Protein 5TWA (pdb70)

Radius of gyration: 24.65 Å; Cα contacts (8 Å, |Δi|>4): 475; chains: 4; bounding box: 44×64×73 Å

Sequence (369 aa):
GPLGSSRLYLQNTAVMEELYRRNLEYWREDGLSEEERRTAADAAERMTAVIAGTPGIAVERNVRDFRRGGWDVTPDNVESEFREVERRTFSDGVHWGRVIAFLAFSMSFAAYVNSRGIDGGAYSVFNWTLRVLNDSLADFIQRENGWRGFIVYADTLLRAQASSMASEVGRRLAEFGDQVDGQFYQGPLGSSRLYLQNTAVMEELYRRNLSEYWRLSEEERRTAADAAERMTAVIAGTPGIAVERNVRDFRRGGWDVTPDNVESEFREVERRTFSDGVHWGRVIAFLAFSMSFAAYVNSRGIDGGAYSVFNWTLRVLNDSLADFIQRENGWRGFIVYADTLLRAASSMASEVGRRLAEFGDQVDGQFYQ

Foldseek 3Di:
DDPPLVQQLQLLLLLLVLLLVVQHVQLAPDDDDPVSSVLSNLLSVLLLVLQCVPVVLNQVVVLVVCVVVVPDDALVCNVVVLVVCVCVLAVVHDDVVSLSSNSSVLSSQLVNVVVVVHRCSSNVSSVVNSVCCSPVCVVVCVVCPHSVSSSVVSVVVVVVD/DDPVVVVVVVVCVVVVVVVVVVVVD/DDPPLVQQLVLLLLLLVLLLCVQPVPQQAHDPVSNVLSNLLSVLLLVVQCVPQVLNQVNVLVVCVVVVPDAALVCPVVVLVVCVCVLAVVHDDVVSLSSNSSVLSSSLVNVVVVVHRCRSNVSSVVNSVCCSPPCVVVQVVQPHSVSSSVVSVVVVVD/DDPVVVVVVVVCVVVVVVVVVVVVD

Solvent-accessible surface area: 17297 Å² total; per-residue (Å²): 98,34,165,43,17,55,119,5,80,61,22,0,40,14,0,0,65,41,0,0,130,106,39,55,159,67,16,136,166,147,54,20,54,122,68,49,74,152,10,0,27,48,0,0,65,60,0,28,40,0,3,78,40,17,102,11,2,23,19,139,76,9,16,128,18,2,137,172,37,48,2,86,3,50,104,147,40,10,76,59,6,0,88,28,0,28,137,52,0,28,66,101,30,55,38,12,0,16,0,0,0,1,1,0,4,0,0,0,0,0,18,2,0,62,54,108,61,11,144,32,2,2,78,35,0,14,32,42,0,10,118,5,0,20,109,72,5,2,80,15,0,56,159,70,118,11,1,138,12,0,24,97,14,0,46,28,1,52,181,51,52,92,30,100,57,0,43,62,3,0,87,69,8,2,79,43,0,62,115,4,19,37,65,71,162,123,90,29,174,39,17,80,107,5,76,81,22,0,42,14,0,0,64,40,0,0,103,104,30,24,109,113,81,4,164,54,48,125,116,40,122,151,14,0,27,45,0,0,69,63,0,27,42,10,1,77,62,24,80,10,2,16,6,124,113,13,13,156,41,2,136,158,48,52,2,84,2,42,97,139,38,14,74,62,5,0,86,29,0,28,134,54,0,29,63,112,30,54,40,12,0,18,0,0,0,1,0,0,3,0,0,0,0,0,19,5,0,61,63,103,66,11,150,40,4,1,117,35,0,16,35,45,0,10,117,6,0,17,111,75,4,3,80,17,0,54,161,70,120,10,2,121,12,0,5,94,13,0,42,21,14,83,186,72,90,33,101,36,0,42,70,10,0,86,87,5,2,76,39,0,62,117,9,18,34,87,66,154,162

B-factor: mean 20.27, std 12.22, range [4.32, 73.03]

Organism: Geodia cydonium (NCBI:txid6047)

Secondary structure (DSSP, 8-state):
--TTHHHHHHHHHHHHHHHHHHH--TT------HHHHHHHHHHHHHHHHHHHT-GGG-HHHHHHHHHHTT----TTTHHHHHHHHHHHHTTT---HHHHHHHHHHHHHHHHHHHHTT-TTHHHHHHHHHHHHHHHTSHHHHHHTTHHHHHHHHHHHHHHH-/--TTHHHHHHHHHHHHHHHHHHHH--TT---HHHHHHHHHHHHHHHHHHHT-GGG-HHHHHHHHHHTT----TTTHHHHHHHHHHHHTTT---HHHHHHHHHHHHHHHHHHHHTT-TTHHHHHHHHHHHHHHHTSHHHHHHTTHHHHHHHHHHHHHH-/--HHHHHHHHHHHHHHHHHHHTTT-/--HHHHHHHHHHHHHHHHHHHGGG-

Nearest PDB structures (foldseek):
  5twa-assembly1_A  TM=1.006E+00  e=4.040E-23  Geodia cydonium
  5twa-assembly2_B  TM=9.983E-01  e=5.398E-21  Geodia cydonium
  5c3f-assembly1_A  TM=7.621E-01  e=1.324E-04  Homo sapiens
  2nla-assembly1_A  TM=6.854E-01  e=7.345E-04  Mus musculus
  6qyo-assembly1_A  TM=7.448E-01  e=4.074E-03  Escherichia coli

Structure (mmCIF, N/CA/C/O backbone):
data_5TWA
#
_entry.id   5TWA
#
_cell.length_a   68.311
_cell.length_b   51.594
_cell.length_c   107.802
_cell.angle_alpha   90.00
_cell.angle_beta   96.34
_cell.angle_gamma   90.00
#
_symmetry.space_group_name_H-M   'I 1 2 1'
#
loop_
_entity.id
_entity.type
_entity.pdbx_description
1 polymer 'Bcl-x homologous protein, BHP2'
2 polymer 'BAK-2 protein'
3 non-polymer 1,2-ETHANEDIOL
4 non-polymer 2-[3-(2-HYDROXY-1,1-DIHYDROXYMETHYL-ETHYLAMINO)-PROPYLAMINO]-2-HYDROXYMETHYL-PROPANE-1,3-DIOL
5 water water
#
loop_
_atom_site.group_PDB
_atom_site.id
_atom_site.type_symbol
_atom_site.label_atom_id
_atom_site.label_alt_id
_atom_site.label_comp_id
_atom_site.label_asym_id
_atom_site.label_entity_id
_atom_site.label_seq_id
_atom_site.pdbx_PDB_ins_code
_atom_site.Cartn_x
_atom_site.Cartn_y
_atom_site.Cartn_z
_atom_site.occupancy
_atom_site.B_iso_or_equiv
_atom_site.auth_seq_id
_atom_site.auth_comp_id
_atom_site.auth_asym_id
_atom_site.auth_atom_id
_atom_site.pdbx_PDB_model_num
ATOM 1 N N . GLY A 1 1 ? 13.247 -12.361 35.912 1.00 47.61 14 GLY A N 1
ATOM 2 C CA . GLY A 1 1 ? 12.703 -13.444 35.115 1.00 46.71 14 GLY A CA 1
ATOM 3 C C . GLY A 1 1 ? 13.060 -14.816 35.656 1.00 45.71 14 GLY A C 1
ATOM 4 O O . GLY A 1 1 ? 13.261 -14.979 36.859 1.00 46.44 14 GLY A O 1
ATOM 5 N N . PRO A 1 2 ? 13.152 -15.807 34.763 1.00 45.54 15 PRO A N 1
ATOM 6 C CA . PRO A 1 2 ? 13.409 -17.187 35.204 1.00 43.88 15 PRO A CA 1
ATOM 7 C C . PRO A 1 2 ? 14.843 -17.440 35.658 1.00 42.59 15 PRO A C 1
ATOM 8 O O . PRO A 1 2 ? 15.652 -16.509 35.764 1.00 42.18 15 PRO A O 1
ATOM 12 N N . LEU A 1 3 ? 15.155 -18.711 35.934 1.00 39.78 16 LEU A N 1
ATOM 13 C CA . LEU A 1 3 ? 16.478 -19.086 36.421 1.00 35.81 16 LEU A CA 1
ATOM 14 C C . LEU A 1 3 ? 17.552 -18.715 35.413 1.00 31.84 16 LEU A C 1
ATOM 15 O O . LEU A 1 3 ? 17.387 -18.910 34.206 1.00 37.74 16 LEU A O 1
ATOM 20 N N . GLY A 1 4 ? 18.668 -18.201 35.919 1.00 28.61 17 GLY A N 1
ATOM 21 C CA . GLY A 1 4 ? 19.767 -17.830 35.050 1.00 30.61 17 GLY A CA 1
ATOM 22 C C . GLY A 1 4 ? 19.416 -16.753 34.047 1.00 29.11 17 GLY A C 1
ATOM 23 O O . GLY A 1 4 ? 19.906 -16.790 32.912 1.00 23.76 17 GLY A O 1
ATOM 24 N N . SER A 1 5 ? 18.571 -15.794 34.438 1.00 30.38 18 SER A N 1
ATOM 25 C CA . SER A 1 5 ? 18.165 -14.728 33.524 1.00 30.79 18 SER A CA 1
ATOM 26 C C . SER A 1 5 ? 19.364 -13.914 33.051 1.00 28.27 18 SER A C 1
ATOM 27 O O . SER A 1 5 ? 19.475 -13.581 31.864 1.00 27.11 18 SER A O 1
ATOM 30 N N . SER A 1 6 ? 20.274 -13.583 33.971 1.00 27.54 19 SER A N 1
ATOM 31 C CA . SER A 1 6 ? 21.391 -12.704 33.635 1.00 26.47 19 SER A CA 1
ATOM 32 C C . SER A 1 6 ? 22.233 -13.280 32.501 1.00 22.78 19 SER A C 1
ATOM 33 O O . SER A 1 6 ? 22.595 -12.568 31.554 1.00 16.40 19 SER A O 1
ATOM 36 N N . ARG A 1 7 ? 22.562 -14.571 32.586 1.00 20.73 20 ARG A N 1
ATOM 37 C CA . ARG A 1 7 ? 23.327 -15.198 31.516 1.00 21.40 20 ARG A CA 1
ATOM 38 C C . ARG A 1 7 ? 22.513 -15.308 30.234 1.00 14.15 20 ARG A C 1
ATOM 39 O O . ARG A 1 7 ? 23.070 -15.177 29.140 1.00 16.20 20 ARG A O 1
ATOM 47 N N . LEU A 1 8 ? 21.203 -15.555 30.345 1.00 10.84 21 LEU A N 1
ATOM 48 C CA . LEU A 1 8 ? 20.384 -15.691 29.145 1.00 9.88 21 LEU A CA 1
ATOM 49 C C . LEU A 1 8 ? 20.273 -14.375 28.396 1.00 11.61 21 LEU A C 1
ATOM 50 O O . LEU A 1 8 ? 20.256 -14.372 27.159 1.00 12.02 21 LEU A O 1
ATOM 55 N N . TYR A 1 9 ? 20.192 -13.256 29.124 1.00 8.72 22 TYR A N 1
ATOM 56 C CA . TYR A 1 9 ? 20.187 -11.945 28.480 1.00 9.37 22 TYR A CA 1
ATOM 57 C C . TYR A 1 9 ? 21.404 -11.782 27.585 1.00 9.75 22 TYR A C 1
ATOM 58 O O . TYR A 1 9 ? 21.295 -11.370 26.426 1.00 14.96 22 TYR A O 1
ATOM 67 N N . LEU A 1 10 ? 22.589 -12.060 28.134 1.00 10.39 23 LEU A N 1
ATOM 68 C CA . LEU A 1 10 ? 23.814 -11.918 27.358 1.00 14.39 23 LEU A CA 1
ATOM 69 C C . LEU A 1 10 ? 23.841 -12.901 26.199 1.00 12.83 23 LEU A C 1
ATOM 70 O O . LEU A 1 10 ? 24.293 -12.566 25.098 1.00 15.66 23 LEU A O 1
ATOM 75 N N . GLN A 1 11 ? 23.345 -14.119 26.424 1.00 12.96 24 GLN A N 1
ATOM 76 C CA . GLN A 1 11 ? 23.368 -15.122 25.367 1.00 9.47 24 GLN A CA 1
ATOM 77 C C . GLN A 1 11 ? 22.334 -14.818 24.289 1.00 11.32 24 GLN A C 1
ATOM 78 O O . GLN A 1 11 ? 22.601 -15.020 23.099 1.00 15.15 24 GLN A O 1
ATOM 84 N N . ASN A 1 12 ? 21.147 -14.341 24.682 1.00 9.49 25 ASN A N 1
ATOM 85 C CA . ASN A 1 12 ? 20.179 -13.876 23.691 1.00 8.46 25 ASN A CA 1
ATOM 86 C C . ASN A 1 12 ? 20.761 -12.749 22.844 1.00 12.52 25 ASN A C 1
ATOM 87 O O . ASN A 1 12 ? 20.515 -12.683 21.633 1.00 14.67 25 ASN A O 1
ATOM 92 N N . THR A 1 13 ? 21.528 -11.846 23.464 1.00 13.59 26 THR A N 1
ATOM 93 C CA . THR A 1 13 ? 22.168 -10.779 22.697 1.00 11.11 26 THR A CA 1
ATOM 94 C C . THR A 1 13 ? 23.116 -11.353 21.650 1.00 12.73 26 THR A C 1
ATOM 95 O O . THR A 1 13 ? 23.103 -10.929 20.488 1.00 11.19 26 THR A O 1
ATOM 99 N N . ALA A 1 14 ? 23.934 -12.335 22.041 1.00 10.84 27 ALA A N 1
ATOM 100 C CA . ALA A 1 14 ? 24.899 -12.911 21.110 1.00 13.59 27 ALA A CA 1
ATOM 101 C C . ALA A 1 14 ? 24.205 -13.666 19.985 1.00 15.71 27 ALA A C 1
ATOM 102 O O . ALA A 1 14 ? 24.641 -13.601 18.830 1.00 15.16 27 ALA A O 1
ATOM 104 N N . VAL A 1 15 ? 23.136 -14.403 20.304 1.00 14.96 28 VAL A N 1
ATOM 105 C CA . VAL A 1 15 ? 22.376 -15.101 19.267 1.00 13.20 28 VAL A CA 1
ATOM 106 C C . VAL A 1 15 ? 21.847 -14.111 18.240 1.00 14.48 28 VAL A C 1
ATOM 107 O O . VAL A 1 15 ? 21.923 -14.351 17.028 1.00 11.09 28 VAL A O 1
ATOM 111 N N . MET A 1 16 ? 21.317 -12.976 18.707 1.00 11.75 29 MET A N 1
ATOM 112 C CA . MET A 1 16 ? 20.740 -11.989 17.799 1.00 12.11 29 MET A CA 1
ATOM 113 C C . MET A 1 16 ? 21.813 -11.344 16.929 1.00 12.61 29 MET A C 1
ATOM 114 O O . MET A 1 16 ? 21.623 -11.180 15.718 1.00 13.46 29 MET A O 1
ATOM 119 N N . GLU A 1 17 ? 22.946 -10.966 17.530 1.00 13.31 30 GLU A N 1
ATOM 120 C CA . GLU A 1 17 ? 24.039 -10.377 16.761 1.00 15.34 30 GLU A CA 1
ATOM 121 C C . GLU A 1 17 ? 24.498 -11.314 15.649 1.00 14.15 30 GLU A C 1
ATOM 122 O O . GLU A 1 17 ? 24.709 -10.890 14.506 1.00 12.04 30 GLU A O 1
ATOM 128 N N . GLU A 1 18 ? 24.658 -12.599 15.981 1.00 12.79 31 GLU A N 1
ATOM 129 C CA . GLU A 1 18 ? 25.079 -13.600 15.006 1.00 16.35 31 GLU A CA 1
ATOM 130 C C . GLU A 1 18 ? 24.001 -13.848 13.964 1.00 17.09 31 GLU A C 1
ATOM 131 O O . GLU A 1 18 ? 24.302 -14.015 12.773 1.00 17.41 31 GLU A O 1
ATOM 137 N N . LEU A 1 19 ? 22.742 -13.907 14.400 1.00 13.39 32 LEU A N 1
ATOM 138 C CA . LEU A 1 19 ? 21.646 -14.152 13.473 1.00 16.79 32 LEU A CA 1
ATOM 139 C C . LEU A 1 19 ? 21.529 -13.023 12.455 1.00 16.57 32 LEU A C 1
ATOM 140 O O . LEU A 1 19 ? 21.474 -13.264 11.241 1.00 12.82 32 LEU A O 1
ATOM 145 N N . TYR A 1 20 ? 21.507 -11.777 12.931 1.00 15.47 33 TYR A N 1
ATOM 146 C CA . TYR A 1 20 ? 21.349 -10.648 12.019 1.00 17.32 33 TYR A CA 1
ATOM 147 C C . TYR A 1 20 ? 22.564 -10.485 11.117 1.00 18.12 33 TYR A C 1
ATOM 148 O O . TYR A 1 20 ? 22.426 -10.074 9.959 1.00 17.12 33 TYR A O 1
ATOM 157 N N . ARG A 1 21 ? 23.761 -10.785 11.626 1.00 16.01 34 ARG A N 1
ATOM 158 C CA . ARG A 1 21 ? 24.9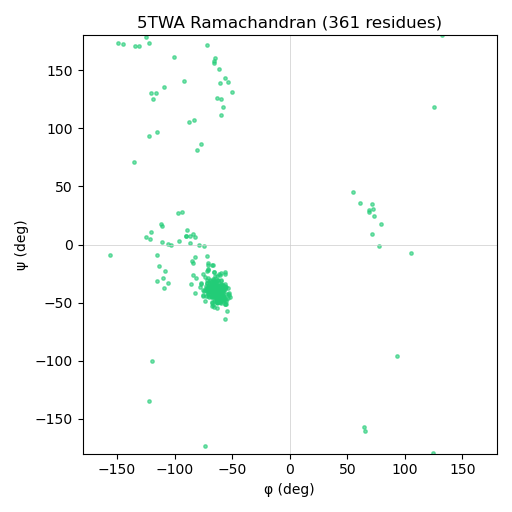41 -10.718 10.771 1.00 20.22 34 ARG A CA 1
ATOM 159 C C . ARG A 1 21 ? 24.878 -11.764 9.664 1.00 21.93 34 ARG A C 1
ATOM 160 O O . ARG A 1 21 ? 25.214 -11.479 8.508 1.00 25.19 34 ARG A O 1
ATOM 168 N N . ARG A 1 22 ? 24.437 -12.977 9.998 1.00 18.14 35 ARG A N 1
ATOM 169 C CA . ARG A 1 22 ? 24.444 -14.071 9.034 1.00 23.02 35 ARG A CA 1
ATOM 170 C C . ARG A 1 22 ? 23.403 -13.897 7.936 1.00 24.78 35 ARG A C 1
ATOM 171 O O . ARG A 1 22 ? 23.556 -14.484 6.859 1.00 27.97 35 ARG A O 1
ATOM 179 N N . ASN A 1 23 ? 22.359 -13.099 8.172 1.00 18.42 36 ASN A N 1
ATOM 180 C CA . ASN A 1 23 ? 21.250 -12.990 7.236 1.00 18.95 36 ASN A CA 1
ATOM 181 C C . ASN A 1 23 ? 21.113 -11.626 6.572 1.00 21.96 36 ASN A C 1
ATOM 182 O O . ASN A 1 23 ? 20.450 -11.534 5.535 1.00 25.11 36 ASN A O 1
ATOM 187 N N . LEU A 1 24 ? 21.709 -10.576 7.123 1.00 20.30 37 LEU A N 1
ATOM 188 C CA . LEU A 1 24 ? 21.509 -9.242 6.567 1.00 22.71 37 LEU A CA 1
ATOM 189 C C . LEU A 1 24 ? 22.807 -8.593 6.091 1.00 27.48 37 LEU A C 1
ATOM 190 O O . LEU A 1 24 ? 23.881 -8.874 6.620 1.00 30.57 37 LEU A O 1
ATOM 195 N N . GLU A 1 40 ? 25.500 -4.177 10.253 1.00 47.78 53 GLU A N 1
ATOM 196 C CA . GLU A 1 40 ? 25.614 -2.763 9.913 1.00 46.49 53 GLU A CA 1
ATOM 197 C C . GLU A 1 40 ? 24.412 -1.959 10.419 1.00 41.58 53 GLU A C 1
ATOM 198 O O . GLU A 1 40 ? 24.370 -1.553 11.585 1.00 41.57 53 GLU A O 1
ATOM 204 N N . TYR A 1 41 ? 23.428 -1.746 9.540 1.00 34.87 54 TYR A N 1
ATOM 205 C CA . TYR A 1 41 ? 22.385 -0.761 9.803 1.00 31.37 54 TYR A CA 1
ATOM 206 C C . TYR A 1 41 ? 21.475 -1.127 10.973 1.00 29.91 54 TYR A C 1
ATOM 207 O O . TYR A 1 41 ? 20.789 -0.238 11.493 1.00 27.88 54 TYR A O 1
ATOM 216 N N . TRP A 1 42 ? 21.447 -2.391 11.401 1.00 26.54 55 TRP A N 1
ATOM 217 C CA . TRP A 1 42 ? 20.613 -2.813 12.521 1.00 27.41 55 TRP A CA 1
ATOM 218 C C . TRP A 1 42 ? 21.285 -2.630 13.875 1.00 31.97 55 TRP A C 1
ATOM 219 O O . TRP A 1 42 ? 20.741 -3.092 14.884 1.00 30.32 55 TRP A O 1
ATOM 230 N N . ARG A 1 43 ? 22.447 -1.988 13.924 1.00 37.31 56 ARG A N 1
ATOM 231 C CA . ARG A 1 43 ? 23.125 -1.669 15.173 1.00 41.78 56 ARG A CA 1
ATOM 232 C C . ARG A 1 43 ? 23.355 -0.165 15.272 1.00 46.18 56 ARG A C 1
ATOM 233 O O . ARG A 1 43 ? 23.094 0.597 14.337 1.00 46.27 56 ARG A O 1
ATOM 241 N N . GLU A 1 44 ? 23.844 0.257 16.432 1.00 52.69 57 GLU A N 1
ATOM 242 C CA . GLU A 1 44 ? 24.245 1.643 16.663 1.00 58.86 57 GLU A CA 1
ATOM 243 C C . GLU A 1 44 ? 25.265 1.693 17.791 1.00 61.42 57 GLU A C 1
ATOM 244 O O . GLU A 1 44 ? 25.091 1.046 18.822 1.00 63.63 57 GLU A O 1
ATOM 250 N N . ASP A 1 54 ? 30.740 -7.995 27.910 1.00 53.81 67 ASP A N 1
ATOM 251 C CA . ASP A 1 54 ? 30.960 -9.436 27.906 1.00 52.27 67 ASP A CA 1
ATOM 252 C C . ASP A 1 54 ? 30.202 -10.107 29.053 1.00 48.94 67 ASP A C 1
ATOM 253 O O . ASP A 1 54 ? 29.036 -9.804 29.297 1.00 49.67 67 ASP A O 1
ATOM 258 N N . GLY A 1 55 ? 30.874 -11.017 29.755 1.00 41.81 68 GLY A N 1
ATOM 259 C CA . GLY A 1 55 ? 30.264 -11.797 30.808 1.00 36.44 68 GLY A CA 1
ATOM 260 C C . GLY A 1 55 ? 29.982 -13.237 30.439 1.00 32.02 68 GLY A C 1
ATOM 261 O O . GLY A 1 55 ? 29.595 -14.020 31.315 1.00 30.87 68 GLY A O 1
ATOM 262 N N . LEU A 1 56 ? 30.165 -13.610 29.178 1.00 29.96 69 LEU A N 1
ATOM 263 C CA . LEU A 1 56 ? 29.900 -14.967 28.730 1.00 32.25 69 LEU A CA 1
ATOM 264 C C . LEU A 1 56 ? 31.161 -15.809 28.820 1.00 35.34 69 LEU A C 1
ATOM 265 O O . LEU A 1 56 ? 32.260 -15.332 28.529 1.00 37.22 69 LEU A O 1
ATOM 270 N N . SER A 1 57 ? 30.995 -17.063 29.229 1.00 35.39 70 SER A N 1
ATOM 271 C CA . SER A 1 57 ? 32.053 -18.035 29.021 1.00 35.40 70 SER A CA 1
ATOM 272 C C . SER A 1 57 ? 32.229 -18.269 27.525 1.00 37.12 70 SER A C 1
ATOM 273 O O . SER A 1 57 ? 31.316 -18.048 26.726 1.00 35.47 70 SER A O 1
ATOM 276 N N . GLU A 1 58 ? 33.423 -18.722 27.140 1.00 40.71 71 GLU A N 1
ATOM 277 C CA . GLU A 1 58 ? 33.660 -18.957 25.719 1.00 42.59 71 GLU A CA 1
ATOM 278 C C . GLU A 1 58 ? 32.778 -20.086 25.202 1.00 40.35 71 GLU A C 1
ATOM 279 O O . GLU A 1 58 ? 32.479 -20.151 24.004 1.00 41.68 71 GLU A O 1
ATOM 285 N N . GLU A 1 59 ? 32.340 -20.965 26.098 1.00 36.50 72 GLU A N 1
ATOM 286 C CA . GLU A 1 59 ? 31.297 -21.939 25.818 1.00 39.01 72 GLU A CA 1
ATOM 287 C C . GLU A 1 59 ? 30.018 -21.266 25.341 1.00 33.78 72 GLU A C 1
ATOM 288 O O . GLU A 1 59 ? 29.564 -21.493 24.214 1.00 33.71 72 GLU A O 1
ATOM 294 N N . GLU A 1 60 ? 29.422 -20.459 26.223 1.00 31.03 73 GLU A N 1
ATOM 295 C CA . GLU A 1 60 ? 28.122 -19.859 25.945 1.00 28.34 73 GLU A CA 1
ATOM 296 C C . GLU A 1 60 ? 28.156 -19.011 24.682 1.00 25.36 73 GLU A C 1
ATOM 297 O O . GLU A 1 60 ? 27.190 -19.001 23.911 1.00 26.17 73 GLU A O 1
ATOM 303 N N . ARG A 1 61 ? 29.258 -18.290 24.454 1.00 26.52 74 ARG A N 1
ATOM 304 C CA . ARG A 1 61 ? 29.399 -17.518 23.225 1.00 29.78 74 ARG A CA 1
ATOM 305 C C . ARG A 1 61 ? 29.406 -18.429 22.008 1.00 26.92 74 ARG A C 1
ATOM 306 O O . ARG A 1 61 ? 28.859 -18.074 20.957 1.00 22.70 74 ARG A O 1
ATOM 314 N N . ARG A 1 62 ? 29.994 -19.617 22.147 1.00 24.51 75 ARG A N 1
ATOM 315 C CA . ARG A 1 62 ? 30.070 -20.570 21.051 1.00 26.56 75 ARG A CA 1
ATOM 316 C C . ARG A 1 62 ? 28.721 -21.229 20.800 1.00 26.61 75 ARG A C 1
ATOM 317 O O . ARG A 1 62 ? 28.335 -21.441 19.645 1.00 29.13 75 ARG A O 1
ATOM 325 N N . THR A 1 63 ? 27.993 -21.559 21.868 1.00 21.81 76 THR A N 1
ATOM 326 C CA . THR A 1 63 ? 26.650 -22.103 21.710 1.00 17.44 76 THR A CA 1
ATOM 327 C C . THR A 1 63 ? 25.708 -21.095 21.062 1.00 17.44 76 THR A C 1
ATOM 328 O O . THR A 1 63 ? 24.835 -21.481 20.277 1.00 16.45 76 THR A O 1
ATOM 332 N N . ALA A 1 64 ? 25.882 -19.806 21.354 1.00 18.00 77 ALA A N 1
ATOM 333 C CA . ALA A 1 64 ? 25.053 -18.780 20.728 1.00 19.40 77 ALA A CA 1
ATOM 334 C C . ALA A 1 64 ? 25.288 -18.723 19.223 1.00 19.43 77 ALA A C 1
ATOM 335 O O . ALA A 1 64 ? 24.338 -18.646 18.435 1.00 16.82 77 ALA A O 1
ATOM 337 N N . ALA A 1 65 ? 26.555 -18.760 18.808 1.00 21.24 78 ALA A N 1
ATOM 338 C CA . ALA A 1 65 ? 26.872 -18.722 17.385 1.00 21.27 78 ALA A CA 1
ATOM 339 C C . ALA A 1 65 ? 26.374 -19.972 16.672 1.00 21.57 78 ALA A C 1
ATOM 340 O O . ALA A 1 65 ? 25.851 -19.886 15.554 1.00 22.76 78 ALA A O 1
ATOM 342 N N . ASP A 1 66 ? 26.525 -21.140 17.302 1.00 20.74 79 ASP A N 1
ATOM 343 C CA . ASP A 1 66 ? 26.027 -22.374 16.702 1.00 21.58 79 ASP A CA 1
ATOM 344 C C . ASP A 1 66 ? 24.516 -22.328 16.535 1.00 18.68 79 ASP A C 1
ATOM 345 O O . ASP A 1 66 ? 23.982 -22.765 15.508 1.00 18.99 79 ASP A O 1
ATOM 350 N N . ALA A 1 67 ? 23.810 -21.797 17.536 1.00 15.61 80 ALA A N 1
ATOM 351 C CA . ALA A 1 67 ? 22.356 -21.703 17.458 1.00 11.68 80 ALA A CA 1
ATOM 352 C C . ALA A 1 67 ? 21.931 -20.762 16.343 1.00 13.69 80 ALA A C 1
ATOM 353 O O . ALA A 1 67 ? 20.970 -21.040 15.613 1.00 17.20 80 ALA A O 1
ATOM 355 N N . ALA A 1 68 ? 22.635 -19.640 16.200 1.00 12.75 81 ALA A N 1
ATOM 356 C CA . ALA A 1 68 ? 22.319 -18.713 15.126 1.00 14.88 81 ALA A CA 1
ATOM 357 C C . ALA A 1 68 ? 22.601 -19.333 13.770 1.00 14.48 81 ALA A C 1
ATOM 358 O O . ALA A 1 68 ? 21.919 -19.017 12.790 1.00 16.18 81 ALA A O 1
ATOM 360 N N . GLU A 1 69 ? 23.581 -20.237 13.703 1.00 18.22 82 GLU A N 1
ATOM 361 C CA . GLU A 1 69 ? 23.909 -20.887 12.441 1.00 18.53 82 GLU A CA 1
ATOM 362 C C . GLU A 1 69 ? 22.844 -21.908 12.057 1.00 17.03 82 GLU A C 1
ATOM 363 O O . GLU A 1 69 ? 22.363 -21.919 10.917 1.00 16.47 82 GLU A O 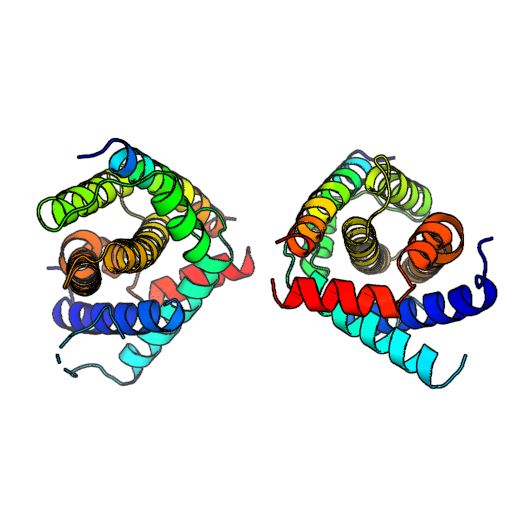1
ATOM 369 N N . ARG A 1 70 ? 22.458 -22.774 12.999 1.00 14.98 83 ARG A N 1
ATOM 370 C CA . ARG A 1 70 ? 21.395 -23.734 12.722 1.00 18.11 83 ARG A CA 1
ATOM 371 C C . ARG A 1 70 ? 20.095 -23.027 12.379 1.00 15.53 83 ARG A C 1
ATOM 372 O O . ARG A 1 70 ? 19.390 -23.426 11.446 1.00 18.88 83 ARG A O 1
ATOM 380 N N . MET A 1 71 ? 19.749 -21.981 13.133 1.00 13.90 84 MET A N 1
ATOM 381 C CA . MET A 1 71 ? 18.498 -21.288 12.860 1.00 12.06 84 MET A CA 1
ATOM 382 C C . MET A 1 71 ? 18.511 -20.660 11.475 1.00 9.71 84 MET A C 1
ATOM 383 O O . MET A 1 71 ? 17.499 -20.686 10.769 1.00 12.30 84 MET A O 1
ATOM 388 N N . THR A 1 72 ? 19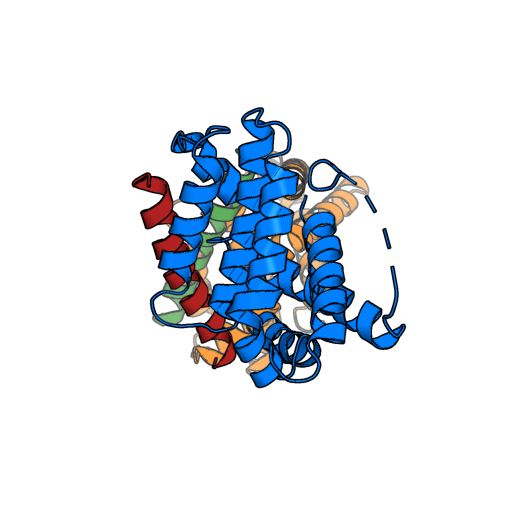.646 -20.082 11.079 1.00 10.41 85 THR A N 1
ATOM 389 C CA . THR A 1 72 ? 19.787 -19.558 9.725 1.00 15.13 85 THR A CA 1
ATOM 390 C C . THR A 1 72 ? 19.542 -20.650 8.697 1.00 19.04 85 THR A C 1
ATOM 391 O O . THR A 1 72 ? 18.893 -20.417 7.671 1.00 20.48 85 THR A O 1
ATOM 395 N N . ALA A 1 73 ? 20.041 -21.857 8.967 1.00 20.77 86 ALA A N 1
ATOM 396 C CA . ALA A 1 73 ? 19.836 -22.974 8.053 1.00 20.47 86 ALA A CA 1
ATOM 397 C C . ALA A 1 73 ? 18.369 -23.379 8.005 1.00 18.38 86 ALA A C 1
ATOM 398 O O . ALA A 1 73 ? 17.808 -23.596 6.926 1.00 19.26 86 ALA A O 1
ATOM 400 N N . VAL A 1 74 ? 17.726 -23.482 9.171 1.00 16.80 87 VAL A N 1
ATOM 401 C CA . VAL A 1 74 ? 16.307 -23.832 9.195 1.00 13.36 87 VAL A CA 1
ATOM 402 C C . VAL A 1 74 ? 15.492 -22.803 8.427 1.00 12.27 87 VAL A C 1
ATOM 403 O O . VAL A 1 74 ? 14.586 -23.154 7.661 1.00 14.88 87 VAL A O 1
ATOM 407 N N . ILE A 1 75 ? 15.791 -21.519 8.626 1.00 10.47 88 ILE A N 1
ATOM 408 C CA . ILE A 1 75 ? 15.032 -20.468 7.954 1.00 12.52 88 ILE A CA 1
ATOM 409 C C . ILE A 1 75 ? 15.182 -20.591 6.444 1.00 16.05 88 ILE A C 1
ATOM 410 O O . ILE A 1 75 ? 14.195 -20.560 5.698 1.00 18.10 88 ILE A O 1
ATOM 415 N N . ALA A 1 76 ? 16.423 -20.730 5.974 1.00 19.56 89 ALA A N 1
ATOM 416 C CA . ALA A 1 76 ? 16.672 -20.794 4.538 1.00 23.33 89 ALA A CA 1
ATOM 417 C C . ALA A 1 76 ? 15.965 -21.980 3.903 1.00 22.63 89 ALA A C 1
ATOM 418 O O . ALA A 1 76 ? 15.497 -21.887 2.762 1.00 26.65 89 ALA A O 1
ATOM 420 N N . GLY A 1 77 ? 15.864 -23.091 4.623 1.00 19.97 90 GLY A N 1
ATOM 421 C CA . GLY A 1 77 ? 15.154 -24.259 4.152 1.00 21.22 90 GLY A CA 1
ATOM 422 C C . GLY A 1 77 ? 13.658 -24.213 4.352 1.00 20.54 90 GLY A C 1
ATOM 423 O O . GLY A 1 77 ? 12.981 -25.212 4.092 1.00 18.55 90 GLY A O 1
ATOM 424 N N . THR A 1 78 ? 13.121 -23.084 4.812 1.00 19.40 91 THR A N 1
ATOM 425 C CA . THR A 1 78 ? 11.685 -22.901 5.023 1.00 18.19 91 THR A CA 1
ATOM 426 C C . THR A 1 78 ? 11.238 -21.714 4.182 1.00 21.20 91 THR A C 1
ATOM 427 O O . THR A 1 78 ? 11.309 -20.561 4.631 1.00 22.34 91 THR A O 1
ATOM 431 N N . PRO A 1 79 ? 10.758 -21.957 2.958 1.00 20.78 92 PRO A N 1
ATOM 432 C CA . PRO A 1 79 ? 10.472 -20.834 2.047 1.00 19.51 92 PRO A CA 1
ATOM 433 C C . PRO A 1 79 ? 9.442 -19.850 2.578 1.00 18.66 92 PRO A C 1
ATOM 434 O O . PRO A 1 79 ? 9.516 -18.659 2.250 1.00 19.19 92 PRO A O 1
ATOM 438 N N . GLY A 1 80 ? 8.485 -20.304 3.388 1.00 16.85 93 GLY A N 1
ATOM 439 C CA . GLY A 1 80 ? 7.470 -19.398 3.901 1.00 16.96 93 GLY A CA 1
ATOM 440 C C . GLY A 1 80 ? 8.028 -18.267 4.744 1.00 14.92 93 GLY A C 1
ATOM 441 O O . GLY A 1 80 ? 7.416 -17.199 4.835 1.00 13.50 93 GLY A O 1
ATOM 442 N N . ILE A 1 81 ? 9.193 -18.471 5.361 1.00 12.73 94 ILE A N 1
ATOM 443 C CA . ILE A 1 81 ? 9.773 -17.479 6.258 1.00 12.64 94 ILE A CA 1
ATOM 444 C C . ILE A 1 81 ? 11.150 -17.018 5.802 1.00 16.05 94 ILE A C 1
ATOM 445 O O . ILE A 1 81 ? 11.845 -16.328 6.553 1.00 12.33 94 ILE A O 1
ATOM 450 N N . ALA A 1 82 ? 11.560 -17.383 4.584 1.00 15.66 95 ALA A N 1
ATOM 451 C CA . ALA A 1 82 ? 12.835 -16.921 4.054 1.00 14.25 95 ALA A CA 1
ATOM 452 C C . ALA A 1 82 ? 12.913 -15.401 4.119 1.00 12.90 95 ALA A C 1
ATOM 453 O O . ALA A 1 82 ? 11.933 -14.699 3.849 1.00 13.58 95 ALA A O 1
ATOM 455 N N . VAL A 1 83 ? 14.093 -14.899 4.486 1.00 10.26 96 VAL A N 1
ATOM 456 C CA . VAL A 1 83 ? 14.254 -13.477 4.785 1.00 11.94 96 VAL A CA 1
ATOM 457 C C . VAL A 1 83 ? 13.976 -12.629 3.550 1.00 14.35 96 VAL A C 1
ATOM 458 O O . VAL A 1 83 ? 13.149 -11.709 3.583 1.00 16.00 96 VAL A O 1
ATOM 462 N N . GLU A 1 84 ? 14.678 -12.916 2.449 1.00 13.88 97 GLU A N 1
ATOM 463 C CA . GLU A 1 84 ? 14.551 -12.116 1.230 1.00 18.41 97 GLU A CA 1
ATOM 464 C C . GLU A 1 84 ? 13.124 -12.132 0.703 1.00 17.16 97 GLU A C 1
ATOM 465 O O . GLU A 1 84 ? 12.563 -11.096 0.328 1.00 16.97 97 GLU A O 1
ATOM 471 N N . ARG A 1 85 ? 12.536 -13.324 0.641 1.00 20.77 98 ARG A N 1
ATOM 472 C CA . ARG A 1 85 ? 11.188 -13.476 0.113 1.00 23.87 98 ARG A CA 1
ATOM 473 C C . ARG A 1 85 ? 10.189 -12.631 0.894 1.00 17.81 98 ARG A C 1
ATOM 474 O O . ARG A 1 85 ? 9.227 -12.105 0.326 1.00 13.60 98 ARG A O 1
ATOM 482 N N . ASN A 1 86 ? 10.397 -12.491 2.202 1.00 14.19 99 ASN A N 1
ATOM 483 C CA . ASN A 1 86 ? 9.441 -11.738 3.001 1.00 10.29 99 ASN A CA 1
ATOM 484 C C . ASN A 1 86 ? 9.617 -10.236 2.829 1.00 8.82 99 ASN A C 1
ATOM 485 O O . ASN A 1 86 ? 8.627 -9.497 2.819 1.00 12.57 99 ASN A O 1
ATOM 490 N N . VAL A 1 87 ? 10.857 -9.762 2.689 1.00 7.09 100 VAL A N 1
ATOM 491 C CA . VAL A 1 87 ? 11.066 -8.353 2.366 1.00 8.75 100 VAL A CA 1
ATOM 492 C C . VAL A 1 87 ? 10.380 -8.017 1.051 1.00 9.64 100 VAL A C 1
ATOM 493 O O . VAL A 1 87 ? 9.770 -6.953 0.899 1.00 10.32 100 VAL A O 1
ATOM 497 N N . ARG A 1 88 ? 10.461 -8.927 0.083 1.00 9.83 101 ARG A N 1
ATOM 498 C CA . ARG A 1 88 ? 9.780 -8.713 -1.187 1.00 12.74 101 ARG A CA 1
ATOM 499 C C . ARG A 1 88 ? 8.273 -8.627 -0.985 1.00 12.44 101 ARG A C 1
ATOM 500 O O . ARG A 1 88 ? 7.604 -7.783 -1.594 1.00 16.95 101 ARG A O 1
ATOM 508 N N . ASP A 1 89 ? 7.726 -9.479 -0.112 1.00 11.57 102 ASP A N 1
ATOM 509 C CA . ASP A 1 89 ? 6.288 -9.466 0.133 1.00 12.68 102 ASP A CA 1
ATOM 510 C C . ASP A 1 89 ? 5.860 -8.207 0.876 1.00 13.11 102 ASP A C 1
ATOM 511 O O . ASP A 1 89 ? 4.793 -7.649 0.593 1.00 12.97 102 ASP A O 1
ATOM 516 N N . PHE A 1 90 ? 6.670 -7.750 1.834 1.00 12.17 103 PHE A N 1
ATOM 517 C CA . PHE A 1 90 ? 6.320 -6.542 2.575 1.00 9.24 103 PHE A CA 1
ATOM 518 C C . PHE A 1 90 ? 6.281 -5.329 1.655 1.00 10.11 103 PHE A C 1
ATOM 519 O O . PHE A 1 90 ? 5.425 -4.449 1.806 1.00 9.51 103 PHE A O 1
ATOM 527 N N . ARG A 1 91 ? 7.209 -5.265 0.699 1.00 11.23 104 ARG A N 1
ATOM 528 C CA . ARG A 1 91 ? 7.244 -4.147 -0.240 1.00 14.57 104 ARG A CA 1
ATOM 529 C C . ARG A 1 91 ? 6.070 -4.203 -1.207 1.00 15.17 104 ARG A C 1
ATOM 530 O O . ARG A 1 91 ? 5.433 -3.181 -1.491 1.00 14.90 104 ARG A O 1
ATOM 538 N N . ARG A 1 92 ? 5.791 -5.393 -1.744 1.00 12.18 105 ARG A N 1
ATOM 539 C CA . ARG A 1 92 ? 4.689 -5.543 -2.688 1.00 16.37 105 ARG A CA 1
ATOM 540 C C . ARG A 1 92 ? 3.362 -5.146 -2.054 1.00 17.17 105 ARG A C 1
ATOM 541 O O . ARG A 1 92 ? 2.533 -4.480 -2.688 1.00 16.97 105 ARG A O 1
ATOM 549 N N . GLY A 1 93 ? 3.149 -5.535 -0.803 1.00 17.08 106 GLY A N 1
ATOM 550 C CA . GLY A 1 93 ? 1.953 -5.162 -0.082 1.00 17.03 106 GLY A CA 1
ATOM 551 C C . GLY A 1 93 ? 1.902 -3.732 0.383 1.00 16.63 106 GLY A C 1
ATOM 552 O O . GLY A 1 93 ? 0.905 -3.329 0.989 1.00 18.75 106 GLY A O 1
ATOM 553 N N . GLY A 1 94 ? 2.949 -2.953 0.131 1.00 13.72 107 GLY A N 1
ATOM 554 C CA . GLY A 1 94 ? 2.964 -1.559 0.578 1.00 15.44 107 GLY A CA 1
ATOM 555 C C . GLY A 1 94 ? 2.714 -1.396 2.061 1.00 15.73 107 GLY A C 1
ATOM 556 O O . GLY A 1 94 ? 1.932 -0.529 2.463 1.00 14.49 107 GLY A O 1
ATOM 557 N N . TRP A 1 95 ? 3.366 -2.215 2.885 1.00 13.44 108 TRP A N 1
ATOM 558 C CA . TRP A 1 95 ? 3.100 -2.222 4.321 1.00 11.08 108 TRP A CA 1
ATOM 559 C C . TRP A 1 95 ? 3.332 -0.835 4.910 1.00 11.68 108 TRP A C 1
ATOM 560 O O . TRP A 1 95 ? 4.443 -0.302 4.859 1.00 14.56 108 TRP A O 1
ATOM 571 N N . ASP A 1 96 ? 2.270 -0.252 5.467 1.00 15.00 109 ASP A N 1
ATOM 572 C CA . ASP A 1 96 ? 2.252 1.148 5.899 1.00 18.08 109 ASP A CA 1
ATOM 573 C C . ASP A 1 96 ? 2.935 1.283 7.260 1.00 20.15 109 ASP A C 1
ATOM 574 O O . ASP A 1 96 ? 2.297 1.346 8.314 1.00 22.51 109 ASP A O 1
ATOM 579 N N . VAL A 1 97 ? 4.268 1.343 7.233 1.00 16.31 110 VAL A N 1
ATOM 580 C CA . VAL A 1 97 ? 5.074 1.566 8.431 1.00 14.26 110 VAL A CA 1
ATOM 581 C C . VAL A 1 97 ? 5.679 2.963 8.369 1.00 17.76 110 VAL A C 1
ATOM 582 O O . VAL A 1 97 ? 6.183 3.390 7.325 1.00 22.82 110 VAL A O 1
ATOM 586 N N . THR A 1 98 ? 5.614 3.679 9.491 1.00 15.11 111 THR A N 1
ATOM 587 C CA . THR A 1 98 ? 6.179 5.017 9.624 1.00 18.68 111 THR A CA 1
ATOM 588 C C . THR A 1 98 ? 6.946 5.084 10.937 1.00 17.66 111 THR A C 1
ATOM 589 O O . THR A 1 98 ? 6.849 4.152 11.743 1.00 13.65 111 THR A O 1
ATOM 593 N N . PRO A 1 99 ? 7.712 6.148 11.200 1.00 19.31 112 PRO A N 1
ATOM 594 C CA . PRO A 1 99 ? 8.310 6.293 12.537 1.00 19.88 112 PRO A CA 1
ATOM 595 C C . PRO A 1 99 ? 7.295 6.279 13.666 1.00 22.37 112 PRO A C 1
ATOM 596 O O . PRO A 1 99 ? 7.651 5.910 14.791 1.00 22.40 112 PRO A O 1
ATOM 600 N N . ASP A 1 100 ? 6.044 6.650 13.406 1.00 24.13 113 ASP A N 1
ATOM 601 C CA . ASP A 1 100 ? 5.051 6.764 14.466 1.00 23.61 113 ASP A CA 1
ATOM 602 C C . ASP A 1 100 ? 4.358 5.452 14.793 1.00 19.22 113 ASP A C 1
ATOM 603 O O . ASP A 1 100 ? 4.012 5.228 15.958 1.00 23.25 113 ASP A O 1
ATOM 608 N N . ASN A 1 101 ? 4.132 4.578 13.813 1.00 15.89 114 ASN A N 1
ATOM 609 C CA . ASN A 1 101 ? 3.389 3.351 14.067 1.00 15.01 114 ASN A CA 1
ATOM 610 C C . ASN A 1 101 ? 4.234 2.092 13.994 1.00 16.36 114 ASN A C 1
ATOM 611 O O . ASN A 1 101 ? 3.684 0.994 14.136 1.00 17.64 114 ASN A O 1
ATOM 616 N N . VAL A 1 102 ? 5.542 2.207 13.764 1.00 14.21 115 VAL A N 1
ATOM 617 C CA . VAL A 1 102 ? 6.317 1.013 13.448 1.00 11.97 115 VAL A CA 1
ATOM 618 C C . VAL A 1 102 ? 6.373 0.061 14.641 1.00 11.80 115 VAL A C 1
ATOM 619 O O . VAL A 1 102 ? 6.380 -1.164 14.467 1.00 11.20 115 VAL A O 1
ATOM 623 N N . GLU A 1 103 ? 6.385 0.588 15.873 1.00 9.44 116 GLU A N 1
ATOM 624 C CA . GLU A 1 103 ? 6.383 -0.329 17.013 1.00 11.55 116 GLU A CA 1
ATOM 625 C C . GLU A 1 103 ? 5.056 -1.068 17.123 1.00 11.07 116 GLU A C 1
ATOM 626 O O . GLU A 1 103 ? 5.031 -2.286 17.337 1.00 11.59 116 GLU A O 1
ATOM 632 N N . SER A 1 104 ? 3.939 -0.355 16.963 1.00 9.96 117 SER A N 1
ATOM 633 C CA . SER A 1 104 ? 2.635 -1.001 17.088 1.00 10.34 117 SER A CA 1
ATOM 634 C C . SER A 1 104 ? 2.407 -2.023 15.980 1.00 6.38 117 SER A C 1
ATOM 635 O O . SER A 1 104 ? 1.695 -3.018 16.175 1.00 9.82 117 SER A O 1
ATOM 638 N N . GLU A 1 105 ? 2.974 -1.780 14.796 1.00 7.14 118 GLU A N 1
ATOM 639 C CA . GLU A 1 105 ? 2.946 -2.798 13.748 1.00 6.45 118 GLU A CA 1
ATOM 640 C C . GLU A 1 105 ? 3.708 -4.042 14.188 1.00 10.15 118 GLU A C 1
ATOM 641 O O . GLU A 1 105 ? 3.212 -5.170 14.076 1.00 13.40 118 GLU A O 1
ATOM 647 N N . PHE A 1 106 ? 4.928 -3.843 14.689 1.00 9.12 119 PHE A N 1
ATOM 648 C CA . PHE A 1 106 ? 5.731 -4.945 15.213 1.00 10.09 119 PHE A CA 1
ATOM 649 C C . PHE A 1 106 ? 5.000 -5.701 16.321 1.00 9.85 119 PHE A C 1
ATOM 650 O O . PHE A 1 106 ? 4.967 -6.940 16.330 1.00 8.86 119 PHE A O 1
ATOM 658 N N . ARG A 1 107 ? 4.412 -4.967 17.269 1.00 11.52 120 ARG A N 1
ATOM 659 C CA . ARG A 1 107 ? 3.742 -5.607 18.401 1.00 12.47 120 ARG A CA 1
ATOM 660 C C . ARG A 1 107 ? 2.546 -6.439 17.958 1.00 9.84 120 ARG A C 1
ATOM 661 O O . ARG A 1 107 ? 2.238 -7.465 18.578 1.00 8.83 120 ARG A O 1
ATOM 669 N N . GLU A 1 108 ? 1.856 -6.021 16.896 1.00 7.79 121 GLU A N 1
ATOM 670 C CA . GLU A 1 108 ? 0.709 -6.788 16.420 1.00 10.31 121 GLU A CA 1
ATOM 671 C C . GLU A 1 108 ? 1.156 -8.103 15.794 1.00 12.52 121 GLU A C 1
ATOM 672 O O . GLU A 1 108 ? 0.525 -9.148 15.994 1.00 9.77 121 GLU A O 1
ATOM 678 N N . VAL A 1 109 ? 2.246 -8.069 15.022 1.00 11.95 122 VAL A N 1
ATOM 679 C CA . VAL A 1 109 ? 2.817 -9.311 14.499 1.00 14.40 122 VAL A CA 1
ATOM 680 C C . VAL A 1 109 ? 3.216 -10.225 15.650 1.00 13.36 122 VAL A C 1
ATOM 681 O O . VAL A 1 109 ? 2.987 -11.440 15.616 1.00 11.06 122 VAL A O 1
ATOM 685 N N . GLU A 1 110 ? 3.818 -9.649 16.690 1.00 10.59 123 GLU A N 1
ATOM 686 C CA . GLU A 1 110 ? 4.239 -10.443 17.842 1.00 11.50 123 GLU A CA 1
ATOM 687 C C . GLU A 1 110 ? 3.040 -11.074 18.539 1.00 13.38 123 GLU A C 1
ATOM 688 O O . GLU A 1 110 ? 3.048 -12.271 18.861 1.00 10.93 123 GLU A O 1
ATOM 694 N N . ARG A 1 111 ? 2.001 -10.276 18.790 1.00 11.53 124 ARG A N 1
ATOM 695 C CA . ARG A 1 111 ? 0.822 -10.779 19.487 1.00 12.14 124 ARG A CA 1
ATOM 696 C C . ARG A 1 111 ? 0.194 -11.939 18.728 1.00 11.20 124 ARG A C 1
ATOM 697 O O . ARG A 1 111 ? -0.139 -12.976 19.316 1.00 11.10 124 ARG A O 1
ATOM 705 N N . ARG A 1 112 ? 0.045 -11.789 17.414 1.00 11.33 125 ARG A N 1
ATOM 706 C CA . ARG A 1 112 ? -0.618 -12.823 16.630 1.00 12.11 125 ARG A CA 1
ATOM 707 C C . ARG A 1 112 ? 0.255 -14.066 16.486 1.00 13.57 125 ARG A C 1
ATOM 708 O O . ARG A 1 112 ? -0.264 -15.187 16.433 1.00 10.46 125 ARG A O 1
ATOM 716 N N . THR A 1 113 ? 1.580 -13.894 16.419 1.00 13.28 126 THR A N 1
ATOM 717 C CA . THR A 1 113 ? 2.456 -15.042 16.190 1.00 6.02 126 THR A CA 1
ATOM 718 C C . THR A 1 113 ? 2.384 -16.027 17.349 1.00 8.04 126 THR A C 1
ATOM 719 O O . THR A 1 113 ? 2.424 -17.250 17.146 1.00 10.21 126 THR A O 1
ATOM 723 N N . PHE A 1 114 ? 2.261 -15.511 18.573 1.00 5.94 127 PHE A N 1
ATOM 724 C CA . PHE A 1 114 ? 2.307 -16.326 19.783 1.00 11.19 127 PHE A CA 1
ATOM 725 C C . PHE A 1 114 ? 0.964 -16.399 20.502 1.00 16.50 127 PHE A C 1
ATOM 726 O O . PHE A 1 114 ? 0.918 -16.786 21.675 1.00 18.99 127 PHE A O 1
ATOM 734 N N . SER A 1 115 ? -0.136 -16.053 19.827 1.00 17.38 128 SER A N 1
ATOM 735 C CA . SER A 1 115 ? -1.417 -16.012 20.525 1.00 21.25 128 SER A CA 1
ATOM 736 C C . SER A 1 115 ? -1.896 -17.409 20.901 1.00 21.85 128 SER A C 1
ATOM 737 O O . SER A 1 115 ? -2.569 -17.574 21.924 1.00 27.33 128 SER A O 1
ATOM 740 N N . ASP A 1 116 ? -1.548 -18.418 20.099 1.00 17.34 129 ASP A N 1
ATOM 741 C CA . ASP A 1 116 ? -1.892 -19.809 20.365 1.00 22.05 129 ASP A CA 1
ATOM 742 C C . ASP A 1 116 ? -0.941 -20.484 21.342 1.00 24.28 129 ASP A C 1
ATOM 743 O O . ASP A 1 116 ? -1.235 -21.594 21.802 1.00 29.72 129 ASP A O 1
ATOM 748 N N . GLY A 1 117 ? 0.178 -19.853 21.670 1.00 20.84 130 GLY A N 1
ATOM 749 C CA . GLY A 1 117 ? 1.204 -20.447 22.495 1.00 20.80 130 GLY A CA 1
ATOM 750 C C . GLY A 1 117 ? 2.574 -20.257 21.886 1.00 18.08 130 GLY A C 1
ATOM 751 O O . GLY A 1 117 ? 2.739 -19.667 20.818 1.00 14.06 130 GLY A O 1
ATOM 752 N N . VAL A 1 118 ? 3.574 -20.778 22.591 1.00 13.72 131 VAL A N 1
ATOM 753 C CA . VAL A 1 118 ? 4.975 -20.618 22.227 1.00 11.70 131 VAL A CA 1
ATOM 754 C C . VAL A 1 118 ? 5.581 -21.994 22.003 1.00 13.36 131 VAL A C 1
ATOM 755 O O . VAL A 1 118 ? 5.425 -22.888 22.843 1.00 10.32 131 VAL A O 1
ATOM 759 N N . HIS A 1 119 ? 6.272 -22.161 20.876 1.00 10.66 132 HIS A N 1
ATOM 760 C CA . HIS A 1 119 ? 7.155 -23.301 20.671 1.00 8.72 132 HIS A CA 1
ATOM 761 C C . HIS A 1 119 ? 8.294 -22.855 19.764 1.00 10.84 132 HIS A C 1
ATOM 762 O O . HIS A 1 119 ? 8.301 -21.728 19.259 1.00 9.73 132 HIS A O 1
ATOM 769 N N . TRP A 1 120 ? 9.286 -23.738 19.580 1.00 5.64 133 TRP A N 1
ATOM 770 C CA . TRP A 1 120 ? 10.501 -23.313 18.884 1.00 8.47 133 TRP A CA 1
ATOM 771 C C . TRP A 1 120 ? 10.205 -22.881 17.449 1.00 9.51 133 TRP A C 1
ATOM 772 O O . TRP A 1 120 ? 10.849 -21.963 16.923 1.00 9.56 133 TRP A O 1
ATOM 783 N N . GLY A 1 121 ? 9.238 -23.530 16.796 1.00 6.61 134 GLY A N 1
ATOM 784 C CA . GLY A 1 121 ? 8.911 -23.151 15.428 1.00 7.49 134 GLY A CA 1
ATOM 785 C C . GLY A 1 121 ? 8.454 -21.707 15.314 1.00 8.85 134 GLY A C 1
ATOM 786 O O . GLY A 1 121 ? 8.871 -20.981 14.409 1.00 7.68 134 GLY A O 1
ATOM 787 N N . ARG A 1 122 ? 7.594 -21.267 16.235 1.00 7.18 135 ARG A N 1
ATOM 788 C CA . ARG A 1 122 ? 7.126 -19.885 16.193 1.00 9.53 135 ARG A CA 1
ATOM 789 C C . ARG A 1 122 ? 8.219 -18.905 16.596 1.00 9.43 135 ARG A C 1
ATOM 790 O O . ARG A 1 122 ? 8.231 -17.763 16.118 1.00 10.18 135 ARG A O 1
ATOM 798 N N . VAL A 1 123 ? 9.140 -19.324 17.467 1.00 7.89 136 VAL A N 1
ATOM 799 C CA . VAL A 1 123 ? 10.308 -18.498 17.772 1.00 7.79 136 VAL A CA 1
ATOM 800 C C . VAL A 1 123 ? 11.164 -18.304 16.525 1.00 9.20 136 VAL A C 1
ATOM 801 O O . VAL A 1 123 ? 11.565 -17.181 16.198 1.00 9.67 136 VAL A O 1
ATOM 805 N N . ILE A 1 124 ? 11.473 -19.401 15.822 1.00 6.16 137 ILE A N 1
ATOM 806 C CA . ILE A 1 124 ? 12.248 -19.300 14.583 1.00 5.66 137 ILE A CA 1
ATOM 807 C C . ILE A 1 124 ? 11.546 -18.386 13.590 1.00 6.22 137 ILE A C 1
ATOM 808 O O . ILE A 1 124 ? 12.167 -17.503 12.986 1.00 8.80 137 ILE A O 1
ATOM 813 N N . ALA A 1 125 ? 10.240 -18.594 13.392 1.00 4.51 138 ALA A N 1
ATOM 814 C CA . ALA A 1 125 ? 9.507 -17.794 12.414 1.00 6.73 138 ALA A CA 1
ATOM 815 C C . ALA A 1 125 ? 9.490 -16.322 12.806 1.00 6.35 138 ALA A C 1
ATOM 816 O O . ALA A 1 125 ? 9.633 -15.437 11.9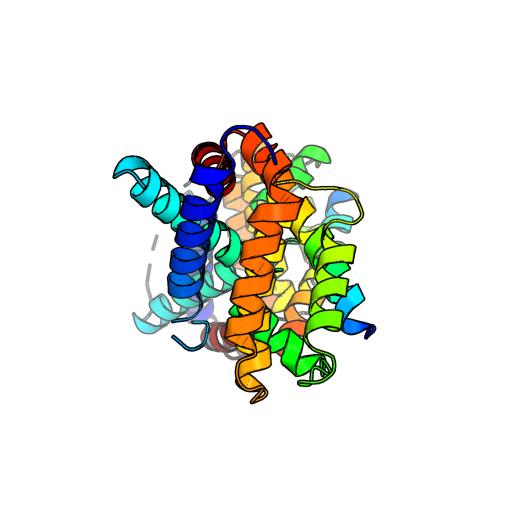51 1.00 8.03 138 ALA A O 1
ATOM 818 N N . PHE A 1 126 ? 9.313 -16.036 14.099 1.00 4.43 139 PHE A N 1
ATOM 819 C CA . PHE A 1 126 ? 9.276 -14.643 14.542 1.00 5.15 139 PHE A CA 1
ATOM 820 C C . PHE A 1 126 ? 10.630 -13.968 14.360 1.00 6.62 139 PHE A C 1
ATOM 821 O O . PHE A 1 126 ? 10.702 -12.787 13.999 1.00 10.45 139 PHE A O 1
ATOM 829 N N . LEU A 1 127 ? 11.717 -14.691 14.640 1.00 4.63 140 LEU A N 1
ATOM 830 C CA . LEU A 1 127 ? 13.045 -14.108 14.476 1.00 4.78 140 LEU A CA 1
ATOM 831 C C . LEU A 1 127 ? 13.360 -13.885 13.004 1.00 4.87 140 LEU A C 1
ATOM 832 O O . LEU A 1 127 ? 13.950 -12.863 12.638 1.00 4.99 140 LEU A O 1
ATOM 837 N N . ALA A 1 128 ? 12.972 -14.830 12.149 1.00 4.83 141 ALA A N 1
ATOM 838 C CA . ALA A 1 128 ? 13.068 -14.611 10.707 1.00 8.81 141 ALA A CA 1
ATOM 839 C C . ALA A 1 128 ? 12.313 -13.354 10.308 1.00 10.58 141 ALA A C 1
ATOM 840 O O . ALA A 1 128 ? 12.847 -12.485 9.609 1.00 9.13 141 ALA A O 1
ATOM 842 N N . PHE A 1 129 ? 11.054 -13.248 10.742 1.00 8.82 142 PHE A N 1
ATOM 843 C CA . PHE A 1 129 ? 10.281 -12.038 10.490 1.00 9.14 142 PHE A CA 1
ATOM 844 C C . PHE A 1 129 ? 11.030 -10.786 10.926 1.00 6.90 142 PHE A C 1
ATOM 845 O O . PHE A 1 129 ? 11.079 -9.791 10.192 1.00 7.68 142 PHE A O 1
ATOM 853 N N . SER A 1 130 ? 11.623 -10.815 12.121 1.00 8.63 143 SER A N 1
ATOM 854 C CA . SER A 1 130 ? 12.239 -9.605 12.656 1.00 8.08 143 SER A CA 1
ATOM 855 C C . SER A 1 130 ? 13.399 -9.141 11.787 1.00 10.12 143 SER A C 1
ATOM 856 O O . SER A 1 130 ? 13.660 -7.935 11.685 1.00 9.15 143 SER A O 1
ATOM 859 N N . MET A 1 131 ? 14.093 -10.071 11.135 1.00 10.00 144 MET A N 1
ATOM 860 C CA . MET A 1 131 ? 15.164 -9.662 10.234 1.00 11.39 144 MET A CA 1
ATOM 861 C C . MET A 1 131 ? 14.603 -9.099 8.934 1.00 12.17 144 MET A C 1
ATOM 862 O O . MET A 1 131 ? 15.088 -8.075 8.438 1.00 9.27 144 MET A O 1
ATOM 867 N N . SER A 1 132 ? 13.585 -9.753 8.365 1.00 11.60 145 SER A N 1
ATOM 868 C CA . SER A 1 132 ? 12.914 -9.205 7.188 1.00 10.99 145 SER A CA 1
ATOM 869 C C . SER A 1 132 ? 12.326 -7.830 7.488 1.00 10.90 145 SER A C 1
ATOM 870 O O . SER A 1 132 ? 12.454 -6.894 6.690 1.00 11.12 145 SER A O 1
ATOM 873 N N . PHE A 1 133 ? 11.681 -7.694 8.648 1.00 8.53 146 PHE A N 1
ATOM 874 C CA . PHE A 1 133 ? 11.061 -6.424 9.021 1.00 5.27 146 PHE A CA 1
ATOM 875 C C . PHE A 1 133 ? 12.106 -5.334 9.237 1.00 9.51 146 PHE A C 1
ATOM 876 O O . PHE A 1 133 ? 11.890 -4.176 8.855 1.00 10.87 146 PHE A O 1
ATOM 884 N N . ALA A 1 134 ? 13.247 -5.678 9.847 1.00 6.83 147 ALA A N 1
ATOM 885 C CA . ALA A 1 134 ? 14.299 -4.684 10.061 1.00 5.72 147 ALA A CA 1
ATOM 886 C C . ALA A 1 134 ? 14.852 -4.183 8.733 1.00 8.90 147 ALA A C 1
ATOM 887 O O . ALA A 1 134 ? 15.050 -2.976 8.537 1.00 10.38 147 ALA A O 1
ATOM 889 N N . ALA A 1 135 ? 15.099 -5.104 7.800 1.00 7.30 148 ALA A N 1
ATOM 890 C CA . ALA A 1 135 ? 15.540 -4.701 6.470 1.00 9.34 148 ALA A CA 1
ATOM 891 C C . ALA A 1 135 ? 14.474 -3.867 5.766 1.00 10.26 148 ALA A C 1
ATOM 892 O O . ALA A 1 135 ? 14.793 -2.903 5.054 1.00 12.71 148 ALA A O 1
ATOM 894 N N . TYR A 1 136 ? 13.198 -4.213 5.967 1.00 7.91 149 TYR A N 1
ATOM 895 C CA . TYR A 1 136 ? 12.109 -3.505 5.300 1.00 10.22 149 TYR A CA 1
ATOM 896 C C . TYR A 1 136 ? 11.978 -2.074 5.810 1.00 12.16 149 TYR A C 1
ATOM 897 O O . TYR A 1 136 ? 11.884 -1.125 5.022 1.00 10.09 149 TYR A O 1
ATOM 906 N N . VAL A 1 137 ? 11.952 -1.899 7.133 1.00 8.31 150 VAL A N 1
ATOM 907 C CA . VAL A 1 137 ? 11.801 -0.551 7.673 1.00 10.79 150 VAL A CA 1
ATOM 908 C C . VAL A 1 137 ? 13.025 0.297 7.353 1.00 9.75 150 VAL A C 1
ATOM 909 O O . VAL A 1 137 ? 12.907 1.505 7.119 1.00 10.65 150 VAL A O 1
ATOM 913 N N . ASN A 1 138 ? 14.212 -0.308 7.316 1.00 7.97 151 ASN A N 1
ATOM 914 C CA . ASN A 1 138 ? 15.392 0.449 6.919 1.00 12.64 151 ASN A CA 1
ATOM 915 C C . ASN A 1 138 ? 15.284 0.884 5.462 1.00 16.18 151 ASN A C 1
ATOM 916 O O . ASN A 1 138 ? 15.704 1.991 5.105 1.00 16.62 151 ASN A O 1
ATOM 921 N N . SER A 1 139 ? 14.697 0.035 4.617 1.00 15.17 152 SER A N 1
ATOM 922 C CA . SER A 1 139 ? 14.436 0.393 3.226 1.00 20.00 152 SER A CA 1
ATOM 923 C C . SER A 1 139 ? 13.327 1.424 3.086 1.00 20.51 152 SER A C 1
ATOM 924 O O . SER A 1 139 ? 13.192 2.031 2.016 1.00 19.83 152 SER A O 1
ATOM 927 N N . ARG A 1 140 ? 12.528 1.636 4.125 1.00 17.71 153 ARG A N 1
ATOM 928 C CA . ARG A 1 140 ? 11.519 2.680 4.108 1.00 16.54 153 ARG A CA 1
ATOM 929 C C . ARG A 1 140 ? 12.047 4.007 4.629 1.00 17.70 153 ARG A C 1
ATOM 930 O O . ARG A 1 140 ? 11.263 4.945 4.804 1.00 19.54 153 ARG A O 1
ATOM 938 N N . GLY A 1 141 ? 13.349 4.110 4.877 1.00 15.21 154 GLY A N 1
ATOM 939 C CA . GLY A 1 141 ? 13.905 5.363 5.356 1.00 14.83 154 GLY A CA 1
ATOM 940 C C . GLY A 1 141 ? 13.482 5.730 6.759 1.00 16.19 154 GLY A C 1
ATOM 941 O O . GLY A 1 141 ? 13.415 6.917 7.092 1.00 16.99 154 GLY A O 1
ATOM 942 N N . ILE A 1 142 ? 13.184 4.745 7.596 1.00 16.58 155 ILE A N 1
ATOM 943 C CA . ILE A 1 142 ? 12.870 5.005 8.996 1.00 13.72 155 ILE A CA 1
ATOM 944 C C . ILE A 1 142 ? 14.186 5.009 9.766 1.00 16.70 155 ILE A C 1
ATOM 945 O O . ILE A 1 142 ? 14.790 3.955 9.992 1.00 18.06 155 ILE A O 1
ATOM 950 N N . ASP A 1 143 ? 14.639 6.201 10.148 1.00 14.08 156 ASP A N 1
ATOM 951 C CA . ASP A 1 143 ? 15.893 6.345 10.874 1.00 17.08 156 ASP A CA 1
ATOM 952 C C . ASP A 1 143 ? 15.817 5.643 12.221 1.00 18.56 156 ASP A C 1
ATOM 953 O O . ASP A 1 143 ? 14.913 5.907 13.020 1.00 20.16 156 ASP A O 1
ATOM 958 N N . GLY A 1 144 ? 16.777 4.757 12.479 1.00 19.32 157 GLY A N 1
ATOM 959 C CA . GLY A 1 144 ? 16.753 3.951 13.681 1.00 17.50 157 GLY A CA 1
ATOM 960 C C . GLY A 1 144 ? 15.785 2.792 13.643 1.00 16.96 157 GLY A C 1
ATOM 961 O O . GLY A 1 144 ? 15.711 2.038 14.619 1.00 17.50 157 GLY A O 1
ATOM 962 N N . GLY A 1 145 ? 15.044 2.629 12.552 1.00 18.76 158 GLY A N 1
ATOM 963 C CA . GLY A 1 145 ? 14.057 1.576 12.427 1.00 18.54 158 GLY A CA 1
ATOM 964 C C . GLY A 1 145 ? 14.591 0.184 12.688 1.00 14.63 158 GLY A C 1
ATOM 965 O O . GLY A 1 145 ? 14.079 -0.510 13.571 1.00 14.53 158 GLY A O 1
ATOM 966 N N . ALA A 1 146 ? 15.615 -0.240 11.939 1.00 11.06 159 ALA A N 1
ATOM 967 C CA . ALA A 1 146 ? 16.122 -1.604 12.096 1.00 14.26 159 ALA A CA 1
ATOM 968 C C . ALA A 1 146 ? 16.760 -1.806 13.465 1.00 14.62 159 ALA A C 1
ATOM 969 O O . ALA A 1 146 ? 16.654 -2.887 14.059 1.00 15.66 159 ALA A O 1
ATOM 971 N N . TYR A 1 147 ? 17.434 -0.772 13.974 1.00 12.48 160 TYR A N 1
ATOM 972 C CA . TYR A 1 147 ? 18.011 -0.821 15.312 1.00 15.13 160 TYR A CA 1
ATOM 973 C C . TYR A 1 147 ? 16.931 -1.021 16.373 1.00 14.97 160 TYR A C 1
ATOM 974 O O . TYR A 1 147 ? 17.103 -1.810 17.310 1.00 12.60 160 TYR A O 1
ATOM 983 N N . SER A 1 148 ? 15.798 -0.330 16.229 1.00 11.00 161 SER A N 1
ATOM 984 C CA . SER A 1 148 ? 14.697 -0.504 17.173 1.00 8.77 161 SER A CA 1
ATOM 985 C C . SER A 1 148 ? 14.090 -1.900 17.062 1.00 11.82 161 SER A C 1
ATOM 986 O O . SER A 1 148 ? 13.754 -2.527 18.074 1.00 11.65 161 SER A O 1
ATOM 989 N N . VAL A 1 149 ? 13.923 -2.391 15.832 1.00 7.74 162 VAL A N 1
ATOM 990 C CA . VAL A 1 149 ? 13.395 -3.740 15.619 1.00 5.23 162 VAL A CA 1
ATOM 991 C C . VAL A 1 149 ? 14.291 -4.774 16.287 1.00 6.94 162 VAL A C 1
ATOM 992 O O . VAL A 1 149 ? 13.813 -5.712 16.941 1.00 7.16 162 VAL A O 1
ATOM 996 N N . PHE A 1 150 ? 15.605 -4.634 16.102 1.00 7.87 163 PHE A N 1
ATOM 997 C CA . PHE A 1 150 ? 16.564 -5.520 16.754 1.00 8.00 163 PHE A CA 1
ATOM 998 C C . PHE A 1 150 ? 16.407 -5.486 18.269 1.00 11.06 163 PHE A C 1
ATOM 999 O O . PHE A 1 150 ? 16.399 -6.534 18.925 1.00 8.78 163 PHE A O 1
ATOM 1007 N N . ASN A 1 151 ? 16.294 -4.284 18.843 1.00 10.27 164 ASN A N 1
ATOM 1008 C CA . ASN A 1 151 ? 16.224 -4.144 20.295 1.00 9.14 164 ASN A CA 1
ATOM 1009 C C . ASN A 1 151 ? 14.894 -4.640 20.851 1.00 11.03 164 ASN A C 1
ATOM 1010 O O . ASN A 1 151 ? 14.862 -5.269 21.919 1.00 10.59 164 ASN A O 1
ATOM 1015 N N . TRP A 1 152 ? 13.783 -4.359 20.158 1.00 6.84 165 TRP A N 1
ATOM 1016 C CA . TRP A 1 152 ? 12.503 -4.940 20.559 1.00 5.44 165 TRP A CA 1
ATOM 1017 C C . TRP A 1 152 ? 12.569 -6.458 20.547 1.00 7.47 165 TRP A C 1
ATOM 1018 O O . TRP A 1 152 ? 12.135 -7.120 21.496 1.00 7.28 165 TRP A O 1
ATOM 1029 N N . THR A 1 153 ? 13.081 -7.026 19.451 1.00 6.83 166 THR A N 1
ATOM 1030 C CA . THR A 1 153 ? 13.102 -8.479 19.310 1.00 4.69 166 THR A CA 1
ATOM 1031 C C . THR A 1 153 ? 14.000 -9.125 20.357 1.00 10.76 166 THR A C 1
ATOM 1032 O O . THR A 1 153 ? 13.652 -10.164 20.934 1.00 7.82 166 THR A O 1
ATOM 1036 N N . LEU A 1 154 ? 15.169 -8.534 20.609 1.00 7.83 167 LEU A N 1
ATOM 1037 C CA . LEU A 1 154 ? 16.030 -9.047 21.665 1.00 9.39 167 LEU A CA 1
ATOM 1038 C C . LEU A 1 154 ? 15.291 -9.095 22.998 1.00 8.94 167 LEU A C 1
ATOM 1039 O O . LEU A 1 154 ? 15.435 -10.052 23.769 1.00 7.91 167 LEU A O 1
ATOM 1044 N N . ARG A 1 155 ? 14.465 -8.089 23.273 1.00 6.93 168 ARG A N 1
ATOM 1045 C CA . ARG A 1 155 ? 13.784 -8.023 24.557 1.00 6.62 168 ARG A CA 1
ATOM 1046 C C . ARG A 1 155 ? 12.491 -8.836 24.591 1.00 9.80 168 ARG A C 1
ATOM 1047 O O . ARG A 1 155 ? 11.994 -9.132 25.685 1.00 8.43 168 ARG A O 1
ATOM 1055 N N . VAL A 1 156 ? 11.969 -9.261 23.435 1.00 8.15 169 VAL A N 1
ATOM 1056 C CA . VAL A 1 156 ? 10.954 -10.316 23.440 1.00 6.03 169 VAL A CA 1
ATOM 1057 C C . VAL A 1 156 ? 11.559 -11.619 23.948 1.00 5.47 169 VAL A C 1
ATOM 1058 O O . VAL A 1 156 ? 10.957 -12.332 24.761 1.00 4.84 169 VAL A O 1
ATOM 1062 N N . LEU A 1 157 ? 12.772 -11.940 23.487 1.00 6.37 170 LEU A N 1
ATOM 1063 C CA . LEU A 1 157 ? 13.467 -13.125 23.986 1.00 8.47 170 LEU A CA 1
ATOM 1064 C C . LEU A 1 157 ? 13.772 -13.008 25.474 1.00 6.57 170 LEU A C 1
ATOM 1065 O O . LEU A 1 157 ? 13.673 -13.995 26.215 1.00 7.02 170 LEU A O 1
ATOM 1070 N N . ASN A 1 158 ? 14.166 -11.812 25.925 1.00 7.69 171 ASN A N 1
ATOM 1071 C CA . ASN A 1 158 ? 14.547 -11.625 27.325 1.00 8.65 171 ASN A CA 1
ATOM 1072 C C . ASN A 1 158 ? 13.342 -11.697 28.254 1.00 7.43 171 ASN A C 1
ATOM 1073 O O . ASN A 1 158 ? 13.440 -12.229 29.368 1.00 8.57 171 ASN A O 1
ATOM 1078 N N . ASP A 1 159 ? 12.207 -11.139 27.834 1.00 8.60 172 ASP A N 1
ATOM 1079 C CA . ASP A 1 159 ? 11.105 -10.833 28.741 1.00 10.99 172 ASP A CA 1
ATOM 1080 C C . ASP A 1 159 ? 9.886 -11.721 28.571 1.00 15.58 172 ASP A C 1
ATOM 1081 O O . ASP A 1 159 ? 9.227 -12.034 29.564 1.00 21.60 172 ASP A O 1
ATOM 1086 N N . SER A 1 160 ? 9.544 -12.097 27.343 1.00 8.88 173 SER A N 1
ATOM 1087 C CA . SER A 1 160 ? 8.328 -12.855 27.078 1.00 11.59 173 SER A CA 1
ATOM 1088 C C . SER A 1 160 ? 8.577 -14.320 26.757 1.00 6.54 173 SER A C 1
ATOM 1089 O O . SER A 1 160 ? 7.746 -15.160 27.105 1.00 12.14 173 SER A O 1
ATOM 1092 N N . LEU A 1 161 ? 9.692 -14.643 26.105 1.00 8.58 174 LEU A N 1
ATOM 1093 C CA . LEU A 1 161 ? 9.993 -16.005 25.679 1.00 10.81 174 LEU A CA 1
ATOM 1094 C C . LEU A 1 161 ? 11.014 -16.690 26.572 1.00 11.63 174 LEU A C 1
ATOM 1095 O O . LEU A 1 161 ? 11.352 -17.854 26.327 1.00 11.29 174 LEU A O 1
ATOM 1100 N N . ALA A 1 162 ? 11.509 -15.997 27.601 1.00 10.64 175 ALA A N 1
ATOM 1101 C CA . ALA A 1 162 ? 12.598 -16.529 28.412 1.00 10.22 175 ALA A CA 1
ATOM 1102 C C . ALA A 1 162 ? 12.183 -17.798 29.140 1.00 9.05 175 ALA A C 1
ATOM 1103 O O . ALA A 1 162 ? 12.974 -18.742 29.257 1.00 11.35 175 ALA A O 1
ATOM 1105 N N . ASP A 1 163 ? 10.950 -17.835 29.649 1.00 6.42 176 ASP A N 1
ATOM 1106 C CA . ASP A 1 163 ? 10.490 -19.012 30.379 1.00 7.96 176 ASP A CA 1
ATOM 1107 C C . ASP A 1 163 ? 10.434 -20.227 29.465 1.00 8.14 176 ASP A C 1
ATOM 1108 O O . ASP A 1 163 ? 10.836 -21.329 29.861 1.00 8.07 176 ASP A O 1
ATOM 1113 N N . PHE A 1 164 ? 9.951 -20.040 28.234 1.00 9.19 177 PHE A N 1
ATOM 1114 C CA . PHE A 1 164 ? 9.975 -21.119 27.253 1.00 9.02 177 PHE A CA 1
ATOM 1115 C C . PHE A 1 164 ? 11.402 -21.549 26.938 1.00 10.19 177 PHE A C 1
ATOM 1116 O O . PHE A 1 164 ? 11.715 -22.745 26.933 1.00 10.16 177 PHE A O 1
ATOM 1124 N N . ILE A 1 165 ? 12.272 -20.582 26.639 1.00 9.49 178 ILE A N 1
ATOM 1125 C CA . ILE A 1 165 ? 13.643 -20.896 26.244 1.00 11.09 178 ILE A CA 1
ATOM 1126 C C . ILE A 1 165 ? 14.336 -21.722 27.322 1.00 10.70 178 ILE A C 1
ATOM 1127 O O . ILE A 1 165 ? 14.956 -22.754 27.036 1.00 11.53 178 ILE A O 1
ATOM 1132 N N . GLN A 1 166 ? 14.224 -21.294 28.582 1.00 11.95 179 GLN A N 1
ATOM 1133 C CA . GLN A 1 166 ? 14.876 -22.026 29.665 1.00 9.10 179 GLN A CA 1
ATOM 1134 C C . GLN A 1 166 ? 14.235 -23.394 29.883 1.00 11.45 179 GLN A C 1
ATOM 1135 O O . GLN A 1 166 ? 14.933 -24.368 30.178 1.00 12.98 179 GLN A O 1
ATOM 1141 N N . ARG A 1 167 ? 12.909 -23.487 29.740 1.00 9.52 180 ARG A N 1
ATOM 1142 C CA . ARG A 1 167 ? 12.226 -24.774 29.875 1.00 10.65 180 ARG A CA 1
ATOM 1143 C C . ARG A 1 167 ? 12.734 -25.792 28.858 1.00 10.69 180 ARG A C 1
ATOM 1144 O O . ARG A 1 167 ? 12.795 -26.996 29.144 1.00 9.32 180 ARG A O 1
ATOM 1152 N N . GLU A 1 168 ? 13.094 -25.336 27.661 1.00 5.30 181 GLU A N 1
ATOM 1153 C CA . GLU A 1 168 ? 13.538 -26.232 26.601 1.00 9.63 181 GLU A CA 1
ATOM 1154 C C . GLU A 1 168 ? 15.058 -26.325 26.527 1.00 8.67 181 GLU A C 1
ATOM 1155 O O . GLU A 1 168 ? 15.609 -26.604 25.454 1.00 8.94 181 GLU A O 1
ATOM 1161 N N . ASN A 1 169 ? 15.737 -26.098 27.655 1.00 7.95 182 ASN A N 1
ATOM 1162 C CA . ASN A 1 169 ? 17.179 -26.288 27.799 1.00 9.37 182 ASN A CA 1
ATOM 1163 C C . ASN A 1 169 ? 17.984 -25.216 27.068 1.00 9.86 182 ASN A C 1
ATOM 1164 O O . ASN A 1 169 ? 19.106 -25.465 26.622 1.00 8.69 182 ASN A O 1
ATOM 1169 N N . GLY A 1 170 ? 17.428 -24.012 26.960 1.00 11.69 183 GLY A N 1
ATOM 1170 C CA . GLY A 1 170 ? 18.205 -22.891 26.469 1.00 12.39 183 GLY A CA 1
ATOM 1171 C C . GLY A 1 170 ? 18.634 -23.057 25.018 1.00 15.40 183 GLY A C 1
ATOM 1172 O O . GLY A 1 170 ? 18.085 -23.849 24.251 1.00 14.47 183 GLY A O 1
ATOM 1173 N N . TRP A 1 171 ? 19.655 -22.285 24.648 1.00 14.26 184 TRP A N 1
ATOM 1174 C CA . TRP A 1 171 ? 20.160 -22.368 23.284 1.00 15.38 184 TRP A CA 1
ATOM 1175 C C . TRP A 1 171 ? 20.898 -23.672 23.025 1.00 13.70 184 TRP A C 1
ATOM 1176 O O . TRP A 1 171 ? 21.023 -24.084 21.865 1.00 13.02 184 TRP A O 1
ATOM 1187 N N . ARG A 1 172 ? 21.371 -24.342 24.075 1.00 13.31 185 ARG A N 1
ATOM 1188 C CA . ARG A 1 172 ? 21.876 -25.699 23.901 1.00 16.50 185 ARG A CA 1
ATOM 1189 C C . ARG A 1 172 ? 20.759 -26.617 23.426 1.00 14.34 185 ARG A C 1
ATOM 1190 O O . ARG A 1 172 ? 20.937 -27.416 22.496 1.00 14.92 185 ARG A O 1
ATOM 1198 N N . GLY A 1 173 ? 19.586 -26.501 24.047 1.00 11.52 186 GLY A N 1
ATOM 1199 C CA . GLY A 1 173 ? 18.451 -27.293 23.607 1.00 11.22 186 GLY A CA 1
ATOM 1200 C C . GLY A 1 173 ? 18.008 -26.937 22.203 1.00 11.04 186 GLY A C 1
ATOM 1201 O O . GLY A 1 173 ? 17.575 -27.803 21.439 1.00 11.25 186 GLY A O 1
ATOM 1202 N N . PHE A 1 174 ? 18.096 -25.658 21.843 1.00 12.12 187 PHE A N 1
ATOM 1203 C CA . PHE A 1 174 ? 17.690 -25.284 20.495 1.00 10.56 187 PHE A CA 1
ATOM 1204 C C . PHE A 1 174 ? 18.530 -26.003 19.449 1.00 10.66 187 PHE A C 1
ATOM 1205 O O . PHE A 1 174 ? 18.012 -26.414 18.402 1.00 12.79 187 PHE A O 1
ATOM 1213 N N . ILE A 1 175 ? 19.831 -26.154 19.710 1.00 9.37 188 ILE A N 1
ATOM 1214 C CA . ILE A 1 175 ? 20.716 -26.800 18.743 1.00 13.64 188 ILE A CA 1
ATOM 1215 C C . ILE A 1 175 ? 20.320 -28.258 18.544 1.00 15.86 188 ILE A C 1
ATOM 1216 O O . ILE A 1 175 ? 20.337 -28.771 17.417 1.00 20.39 188 ILE A O 1
ATOM 1221 N N . VAL A 1 176 ? 19.969 -28.950 19.633 1.00 14.43 189 VAL A N 1
ATOM 1222 C CA . VAL A 1 176 ? 19.453 -30.317 19.526 1.00 12.59 189 VAL A CA 1
ATOM 1223 C C . VAL A 1 176 ? 18.173 -30.337 18.698 1.00 13.93 189 VAL A C 1
ATOM 1224 O O . VAL A 1 176 ? 17.994 -31.182 17.810 1.00 14.14 189 VAL A O 1
ATOM 1228 N N . TYR A 1 177 ? 17.258 -29.412 18.997 1.00 9.79 190 TYR A N 1
ATOM 1229 C CA . TYR A 1 177 ? 16.013 -29.287 18.247 1.00 9.79 190 TYR A CA 1
ATOM 1230 C C . TYR A 1 177 ? 16.288 -29.005 16.777 1.00 11.86 190 TYR A C 1
ATOM 1231 O O . TYR A 1 177 ? 15.688 -29.621 15.889 1.00 13.46 190 TYR A O 1
ATOM 1240 N N . ALA A 1 178 ? 17.205 -28.071 16.503 1.00 14.66 191 ALA A N 1
ATOM 1241 C CA . ALA A 1 178 ? 17.441 -27.650 15.124 1.00 11.60 191 ALA A CA 1
ATOM 1242 C C . ALA A 1 178 ? 18.140 -28.739 14.319 1.00 12.28 191 ALA A C 1
ATOM 1243 O O . ALA A 1 178 ? 17.789 -28.976 13.157 1.00 12.48 191 ALA A O 1
ATOM 1245 N N . ASP A 1 179 ? 19.136 -29.404 14.911 1.00 14.31 192 ASP A N 1
ATOM 1246 C CA . ASP A 1 179 ? 19.767 -30.544 14.250 1.00 20.33 192 ASP A CA 1
ATOM 1247 C C . ASP A 1 179 ? 18.726 -31.562 13.809 1.00 22.03 192 ASP A C 1
ATOM 1248 O O . ASP A 1 179 ? 18.791 -32.094 12.696 1.00 23.48 192 ASP A O 1
ATOM 1253 N N . THR A 1 180 ? 17.752 -31.843 14.681 1.00 22.13 193 THR A N 1
ATOM 1254 C CA . THR A 1 180 ? 16.672 -32.760 14.325 1.00 23.24 193 THR A CA 1
ATOM 1255 C C . THR A 1 180 ? 15.913 -32.262 13.106 1.00 25.96 193 THR A C 1
ATOM 1256 O O . THR A 1 180 ? 15.575 -33.045 12.210 1.00 28.36 193 THR A O 1
ATOM 1260 N N . LEU A 1 181 ? 15.634 -30.959 13.056 1.00 23.39 194 LEU A N 1
ATOM 1261 C CA . LEU A 1 181 ? 14.944 -30.393 11.903 1.00 22.67 194 LEU A CA 1
ATOM 1262 C C . LEU A 1 181 ? 15.773 -30.543 10.636 1.00 24.95 194 LEU A C 1
ATOM 1263 O O . LEU A 1 181 ? 15.252 -30.927 9.584 1.00 27.19 194 LEU A O 1
ATOM 1268 N N . LEU A 1 182 ? 17.067 -30.237 10.718 1.00 25.19 195 LEU A N 1
ATOM 1269 C CA . LEU A 1 182 ? 17.910 -30.262 9.529 1.00 24.47 195 LEU A CA 1
ATOM 1270 C C . LEU A 1 182 ? 18.094 -31.682 9.012 1.00 29.21 195 LEU A C 1
ATOM 1271 O O . LEU A 1 182 ? 18.172 -31.900 7.797 1.00 32.49 195 LEU A O 1
ATOM 1276 N N . ARG A 1 183 ? 18.168 -32.658 9.920 1.00 32.54 196 ARG A N 1
ATOM 1277 C CA . ARG A 1 183 ? 18.115 -34.056 9.509 1.00 35.78 196 ARG A CA 1
ATOM 1278 C C . ARG A 1 183 ? 16.840 -34.348 8.728 1.00 41.47 196 ARG A C 1
ATOM 1279 O O . ARG A 1 183 ? 16.860 -35.092 7.740 1.00 44.99 196 ARG A O 1
ATOM 1287 N N . ALA A 1 184 ? 15.722 -33.754 9.153 1.00 43.66 197 ALA A N 1
ATOM 1288 C CA . ALA A 1 184 ? 14.445 -33.972 8.483 1.00 45.53 197 ALA A CA 1
ATOM 1289 C C . ALA A 1 184 ? 14.290 -33.111 7.235 1.00 48.96 197 ALA A C 1
ATOM 1290 O O . ALA A 1 184 ? 13.587 -33.506 6.299 1.00 51.57 197 ALA A O 1
ATOM 1292 N N . GLN A 1 185 ? 14.919 -31.941 7.199 1.00 49.65 198 GLN A N 1
ATOM 1293 C CA . GLN A 1 185 ? 14.897 -31.116 5.997 1.00 48.96 198 GLN A CA 1
ATOM 1294 C C . GLN A 1 185 ? 15.802 -31.723 4.934 1.00 49.43 198 GLN A C 1
ATOM 1295 O O . GLN A 1 185 ? 16.507 -32.698 5.194 1.00 48.72 198 GLN A O 1
ATOM 1301 N N . ALA B 2 1 ? -3.772 -1.893 14.342 1.00 15.94 64 ALA D N 1
ATOM 1302 C CA . ALA B 2 1 ? -2.657 -2.082 13.422 1.00 14.29 64 ALA D CA 1
ATOM 1303 C C . ALA B 2 1 ? -3.144 -2.478 12.030 1.00 14.01 64 ALA D C 1
ATOM 1304 O O . ALA B 2 1 ? -4.304 -2.841 11.845 1.00 17.11 64 ALA D O 1
ATOM 1306 N N . SER B 2 2 ? -2.244 -2.399 11.053 1.00 12.87 65 SER D N 1
ATOM 1307 C CA . SER B 2 2 ? -2.603 -2.693 9.673 1.00 13.31 65 SER D CA 1
ATOM 1308 C C . SER B 2 2 ? -3.086 -4.132 9.532 1.00 17.19 65 SER D C 1
ATOM 1309 O O . SER B 2 2 ? -2.691 -5.020 10.294 1.00 15.65 65 SER D O 1
ATOM 1312 N N . SER B 2 3 ? -3.964 -4.349 8.545 1.00 18.78 66 SER D N 1
ATOM 1313 C CA . SER B 2 3 ? -4.333 -5.705 8.145 1.00 18.71 66 SER D CA 1
ATOM 1314 C C . SER B 2 3 ? -3.105 -6.538 7.820 1.00 19.47 66 SER D C 1
ATOM 1315 O O . SER B 2 3 ? -3.067 -7.744 8.097 1.00 21.52 66 SER D O 1
ATOM 1318 N N . MET B 2 4 ? -2.106 -5.912 7.195 1.00 17.91 67 MET D N 1
ATOM 1319 C CA . MET B 2 4 ? -0.877 -6.612 6.844 1.00 16.64 67 MET D CA 1
ATOM 1320 C C . MET B 2 4 ? -0.202 -7.202 8.077 1.00 13.34 67 MET D C 1
ATOM 1321 O O . MET B 2 4 ? 0.281 -8.339 8.042 1.00 9.14 67 MET D O 1
ATOM 1326 N N . ALA B 2 5 ? -0.168 -6.450 9.181 1.00 10.83 68 ALA D N 1
ATOM 1327 C CA . ALA B 2 5 ? 0.507 -6.928 10.386 1.00 12.02 68 ALA D CA 1
ATOM 1328 C C . ALA B 2 5 ? -0.201 -8.143 10.976 1.00 13.33 68 ALA D C 1
ATOM 1329 O O . ALA B 2 5 ? 0.445 -9.107 11.406 1.00 12.60 68 ALA D O 1
ATOM 1331 N N . SER B 2 6 ? -1.533 -8.109 11.018 1.00 13.25 69 SER D N 1
ATOM 1332 C CA . SER B 2 6 ? -2.283 -9.244 11.548 1.00 14.77 69 SER D CA 1
ATOM 1333 C C . SER B 2 6 ? -2.143 -10.465 10.650 1.00 13.56 69 SER D C 1
ATOM 1334 O O . SER B 2 6 ? -2.080 -11.602 11.133 1.00 14.21 69 SER D O 1
ATOM 1337 N N . GLU B 2 7 ? -2.110 -10.250 9.336 1.00 9.15 70 GLU D N 1
ATOM 1338 C CA . GLU B 2 7 ? -1.972 -11.369 8.412 1.00 11.26 70 GLU D CA 1
ATOM 1339 C C . GLU B 2 7 ? -0.568 -11.954 8.461 1.00 11.59 70 GLU D C 1
ATOM 1340 O O . GLU B 2 7 ? -0.395 -13.176 8.364 1.00 12.26 70 GLU D O 1
ATOM 1346 N N . VAL B 2 8 ? 0.446 -11.096 8.590 1.00 11.90 71 VAL D N 1
ATOM 1347 C CA . VAL B 2 8 ? 1.821 -11.572 8.718 1.00 9.60 71 VAL D CA 1
ATOM 1348 C C . VAL B 2 8 ? 1.973 -12.401 9.986 1.00 8.10 71 VAL D C 1
ATOM 1349 O O . VAL B 2 8 ? 2.524 -13.507 9.965 1.00 11.53 71 VAL D O 1
ATOM 1353 N N . GLY B 2 9 ? 1.480 -11.883 11.111 1.00 9.72 72 GLY D N 1
ATOM 1354 C CA . GLY B 2 9 ? 1.525 -12.656 12.343 1.00 7.64 72 GLY D CA 1
ATOM 1355 C C . GLY B 2 9 ? 0.816 -13.990 12.214 1.00 12.01 72 GLY D C 1
ATOM 1356 O O . GLY B 2 9 ? 1.328 -15.025 12.646 1.00 8.31 72 GLY D O 1
ATOM 1357 N N . ARG B 2 10 ? -0.367 -13.989 11.593 1.00 11.66 73 ARG D N 1
ATOM 1358 C CA . ARG B 2 10 ? -1.097 -15.243 11.449 1.00 15.05 73 ARG D CA 1
ATOM 1359 C C . ARG B 2 10 ? -0.295 -16.255 10.646 1.00 15.38 73 ARG D C 1
ATOM 1360 O O . ARG B 2 10 ? -0.224 -17.434 11.014 1.00 18.69 73 ARG D O 1
ATOM 1368 N N . ARG B 2 11 ? 0.333 -15.810 9.555 1.00 9.50 74 ARG D N 1
ATOM 1369 C CA . ARG B 2 11 ? 1.128 -16.718 8.737 1.00 13.74 74 ARG D CA 1
ATOM 1370 C C . ARG B 2 11 ? 2.376 -17.192 9.469 1.00 15.03 74 ARG D C 1
ATOM 1371 O O . ARG B 2 11 ? 2.828 -18.322 9.250 1.00 15.74 74 ARG D O 1
ATOM 1379 N N . LEU B 2 12 ? 2.950 -16.353 10.331 1.00 12.32 75 LEU D N 1
ATOM 1380 C CA . LEU B 2 12 ? 4.097 -16.792 11.116 1.00 11.83 75 LEU D CA 1
ATOM 1381 C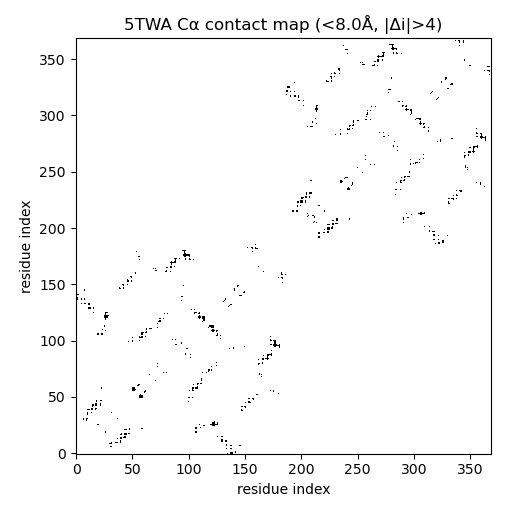 C . LEU B 2 12 ? 3.697 -17.884 12.097 1.00 12.30 75 LEU D C 1
ATOM 1382 O O . LEU B 2 12 ? 4.461 -18.826 12.333 1.00 10.95 75 LEU D O 1
ATOM 1387 N N . ALA B 2 13 ? 2.497 -17.776 12.671 1.00 12.89 76 ALA D N 1
ATOM 1388 C CA . ALA B 2 13 ? 1.998 -18.832 13.544 1.00 13.06 76 ALA D CA 1
ATOM 1389 C C . ALA B 2 13 ? 1.894 -20.154 12.800 1.00 14.73 76 ALA D C 1
ATOM 1390 O O . ALA B 2 13 ? 2.290 -21.202 13.323 1.00 15.85 76 ALA D O 1
ATOM 1392 N N . GLU B 2 14 ? 1.380 -20.122 11.571 1.00 13.97 77 GLU D N 1
ATOM 1393 C CA . GLU B 2 14 ? 1.140 -21.352 10.822 1.00 15.95 77 GLU D CA 1
ATOM 1394 C C . GLU B 2 14 ? 2.433 -21.948 10.276 1.00 14.13 77 GLU D C 1
ATOM 1395 O O . GLU B 2 14 ? 2.641 -23.166 10.362 1.00 12.22 77 GLU D O 1
ATOM 1401 N N . PHE B 2 15 ? 3.312 -21.114 9.713 1.00 12.48 78 PHE D N 1
ATOM 1402 C CA . PHE B 2 15 ? 4.609 -21.614 9.269 1.00 12.37 78 PHE D CA 1
ATOM 1403 C C . PHE B 2 15 ? 5.423 -22.125 10.452 1.00 12.40 78 PHE D C 1
ATOM 1404 O O . PHE B 2 15 ? 6.144 -23.123 10.335 1.00 9.63 78 PHE D O 1
ATOM 1412 N N . GLY B 2 16 ? 5.326 -21.450 11.601 1.00 10.48 79 GLY D N 1
ATOM 1413 C CA . GLY B 2 16 ? 5.988 -21.953 12.793 1.00 9.50 79 GLY D CA 1
ATOM 1414 C C . GLY B 2 16 ? 5.480 -23.325 13.190 1.00 10.59 79 GLY D C 1
ATOM 1415 O O . GLY B 2 16 ? 6.262 -24.205 13.561 1.00 10.66 79 GLY D O 1
ATOM 1416 N N . ASP B 2 17 ? 4.161 -23.527 13.108 1.00 9.38 80 ASP D N 1
ATOM 1417 C CA . ASP B 2 17 ? 3.596 -24.848 13.360 1.00 10.20 80 ASP D CA 1
ATOM 1418 C C . ASP B 2 17 ? 4.151 -25.880 12.389 1.00 11.43 80 ASP D C 1
ATOM 1419 O O . ASP B 2 17 ? 4.458 -27.009 12.785 1.00 15.08 80 ASP D O 1
ATOM 1424 N N . GLN B 2 18 ? 4.283 -25.516 11.109 1.00 10.44 81 GLN D N 1
ATOM 1425 C CA . GLN B 2 18 ? 4.826 -26.454 10.132 1.00 14.05 81 GLN D CA 1
ATOM 1426 C C . GLN B 2 18 ? 6.287 -26.769 10.425 1.00 17.36 81 GLN D C 1
ATOM 1427 O O . GLN B 2 18 ? 6.721 -27.919 10.289 1.00 14.34 81 GLN D O 1
ATOM 1433 N N . VAL B 2 19 ? 7.062 -25.759 10.826 1.00 14.41 82 VAL D N 1
ATOM 1434 C CA . VAL B 2 19 ? 8.459 -25.992 11.181 1.00 14.69 82 VAL D CA 1
ATOM 1435 C C . VAL B 2 19 ? 8.548 -26.939 12.373 1.00 12.70 82 VAL D C 1
ATOM 1436 O O . VAL B 2 19 ? 9.316 -27.909 12.366 1.00 14.85 82 VAL D O 1
ATOM 1440 N N . ASP B 2 20 ? 7.732 -26.694 13.398 1.00 11.61 83 ASP D N 1
ATOM 1441 C CA . ASP B 2 20 ? 7.802 -27.500 14.612 1.00 9.25 83 ASP D CA 1
ATOM 1442 C C . ASP B 2 20 ? 7.333 -28.928 14.369 1.00 12.77 83 ASP D C 1
ATOM 1443 O O . ASP B 2 20 ? 7.832 -29.858 15.010 1.00 11.33 83 ASP D O 1
ATOM 1448 N N . GLY B 2 21 ? 6.384 -29.125 13.451 1.00 12.93 84 GLY D N 1
ATOM 1449 C CA . GLY B 2 21 ? 5.924 -30.474 13.161 1.00 16.91 84 GLY D CA 1
ATOM 1450 C C . GLY B 2 21 ? 7.032 -31.381 12.663 1.00 18.66 84 GLY D C 1
ATOM 1451 O O . GLY B 2 21 ? 7.017 -32.590 12.922 1.00 20.15 84 GLY D O 1
ATOM 1452 N N . GLN B 2 22 ? 8.017 -30.813 11.963 1.00 18.14 85 GLN D N 1
ATOM 1453 C CA . G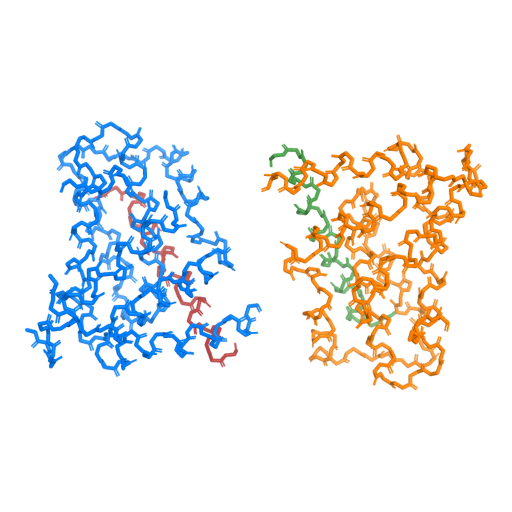LN B 2 22 ? 9.142 -31.593 11.461 1.00 22.62 85 GLN D CA 1
ATOM 1454 C C . GLN B 2 22 ? 10.048 -32.119 12.570 1.00 23.05 85 GLN D C 1
ATOM 1455 O O . GLN B 2 22 ? 10.845 -33.031 12.318 1.00 23.01 85 GLN D O 1
ATOM 1461 N N . PHE B 2 23 ? 9.967 -31.562 13.784 1.00 20.70 86 PHE D N 1
ATOM 1462 C CA . PHE B 2 23 ? 10.755 -32.114 14.883 1.00 19.20 86 PHE D CA 1
ATOM 1463 C C . PHE B 2 23 ? 10.232 -33.479 15.303 1.00 17.84 86 PHE D C 1
ATOM 1464 O O . PHE B 2 23 ? 11.009 -34.345 15.717 1.00 17.64 86 PHE D O 1
ATOM 1472 N N . TYR B 2 24 ? 8.924 -33.680 15.210 1.00 16.08 87 TYR D N 1
ATOM 1473 C CA . TYR B 2 24 ? 8.275 -34.913 15.614 1.00 18.32 87 TYR D CA 1
ATOM 1474 C C . TYR B 2 24 ? 8.193 -35.922 14.482 1.00 24.11 87 TYR D C 1
ATOM 1475 O O . TYR B 2 24 ? 7.552 -36.964 14.654 1.00 23.74 87 TYR D O 1
ATOM 1484 N N . GLN B 2 25 ? 8.833 -35.625 13.349 1.00 26.29 88 GLN D N 1
ATOM 1485 C CA . GLN B 2 25 ? 8.808 -36.419 12.122 1.00 32.21 88 GLN D CA 1
ATOM 1486 C C . GLN B 2 25 ? 7.459 -36.286 11.432 1.00 35.29 88 GLN D C 1
ATOM 1487 O O . GLN B 2 25 ? 7.178 -35.261 10.809 1.00 35.76 88 GLN D O 1
ATOM 1489 N N . GLY C 1 1 ? 19.209 -38.184 -34.425 1.00 62.63 14 GLY B N 1
ATOM 1490 C CA . GLY C 1 1 ? 18.527 -37.534 -35.533 1.00 60.00 14 GLY B CA 1
ATOM 1491 C C . GLY C 1 1 ? 19.075 -36.166 -35.900 1.00 56.12 14 GLY B C 1
ATOM 1492 O O . GLY C 1 1 ? 19.556 -35.978 -37.017 1.00 56.52 14 GLY B O 1
ATOM 1493 N N . PRO C 1 2 ? 19.011 -35.216 -34.963 1.00 49.02 15 PRO B N 1
ATOM 1494 C CA . PRO C 1 2 ? 19.354 -33.828 -35.292 1.00 43.38 15 PRO B CA 1
ATOM 1495 C C . PRO C 1 2 ? 20.819 -33.657 -35.663 1.00 39.50 15 PRO B C 1
ATOM 1496 O O . PRO C 1 2 ? 21.677 -34.480 -35.342 1.00 37.45 15 PRO B O 1
ATOM 1500 N N . LEU C 1 3 ? 21.089 -32.550 -36.351 1.00 36.74 16 LEU B N 1
ATOM 1501 C CA . LEU C 1 3 ? 22.438 -32.175 -36.756 1.00 29.81 16 LEU B CA 1
ATOM 1502 C C . LEU C 1 3 ? 23.394 -32.228 -35.571 1.00 24.11 16 LEU B C 1
ATOM 1503 O O . LEU C 1 3 ? 23.097 -31.702 -34.495 1.00 26.47 16 LEU B O 1
ATOM 1508 N N . GLY C 1 4 ? 24.539 -32.876 -35.772 1.00 19.96 17 GLY B N 1
ATOM 1509 C CA . GLY C 1 4 ? 25.508 -33.033 -34.702 1.00 22.66 17 GLY B CA 1
ATOM 1510 C C . GLY C 1 4 ? 25.197 -34.130 -33.705 1.00 23.21 17 GLY B C 1
ATOM 1511 O O . GLY C 1 4 ? 25.771 -34.141 -32.610 1.00 19.08 17 GLY B O 1
ATOM 1512 N N . SER C 1 5 ? 24.315 -35.070 -34.052 1.00 23.66 18 SER B N 1
ATOM 1513 C CA . SER C 1 5 ? 23.916 -36.097 -33.094 1.00 25.41 18 SER B CA 1
ATOM 1514 C C . SER C 1 5 ? 25.049 -37.066 -32.775 1.00 22.82 18 SER B C 1
ATOM 1515 O O . SER C 1 5 ? 25.145 -37.540 -31.636 1.00 21.43 18 SER B O 1
ATOM 1518 N N . SER C 1 6 ? 25.906 -37.379 -33.750 1.00 20.20 19 SER B N 1
ATOM 1519 C CA . SER C 1 6 ? 26.964 -38.359 -33.509 1.00 23.20 19 SER B CA 1
ATOM 1520 C C . SER C 1 6 ? 27.941 -37.874 -32.445 1.00 21.14 19 SER B C 1
ATOM 1521 O O . SER C 1 6 ? 28.406 -38.661 -31.611 1.00 17.48 19 SER B O 1
ATOM 1524 N N . ARG C 1 7 ? 28.279 -36.582 -32.474 1.00 18.19 20 ARG B N 1
ATOM 1525 C CA . ARG C 1 7 ? 29.121 -36.013 -31.431 1.00 18.77 20 ARG B CA 1
ATOM 1526 C C . ARG C 1 7 ? 28.370 -35.895 -30.114 1.00 14.25 20 ARG B C 1
ATOM 1527 O O . ARG C 1 7 ? 28.974 -36.028 -29.046 1.00 20.86 20 ARG B O 1
ATOM 1535 N N . LEU C 1 8 ? 27.063 -35.633 -30.168 1.00 9.25 21 LEU B N 1
ATOM 1536 C CA . LEU C 1 8 ? 26.298 -35.461 -28.936 1.00 11.54 21 LEU B CA 1
ATOM 1537 C C . LEU C 1 8 ? 26.188 -36.771 -28.174 1.00 12.97 21 LEU B C 1
ATOM 1538 O O . LEU C 1 8 ? 26.182 -36.776 -26.935 1.00 10.47 21 LEU B O 1
ATOM 1543 N N . TYR C 1 9 ? 26.093 -37.890 -28.897 1.00 11.88 22 TYR B N 1
ATOM 1544 C CA . TYR C 1 9 ? 26.050 -39.201 -28.252 1.00 11.10 22 TYR B CA 1
ATOM 1545 C C . TYR C 1 9 ? 27.247 -39.402 -27.338 1.00 11.17 22 TYR B C 1
ATOM 1546 O O . TYR C 1 9 ? 27.111 -39.854 -26.195 1.00 14.34 22 TYR B O 1
ATOM 1555 N N . LEU C 1 10 ? 28.440 -39.118 -27.856 1.00 12.43 23 LEU B N 1
ATOM 1556 C CA . LEU C 1 10 ? 29.653 -39.281 -27.066 1.00 16.30 23 LEU B CA 1
ATOM 1557 C C . LEU C 1 10 ? 29.668 -38.316 -25.892 1.00 17.06 23 LEU B C 1
ATOM 1558 O O . LEU C 1 10 ? 30.061 -38.684 -24.777 1.00 16.52 23 LEU B O 1
ATOM 1563 N N . GLN C 1 11 ? 29.229 -37.077 -26.124 1.00 15.73 24 GLN B N 1
ATOM 1564 C CA . GLN C 1 11 ? 29.210 -36.088 -25.054 1.00 16.09 24 GLN B CA 1
ATOM 1565 C C . GLN C 1 11 ? 28.119 -36.396 -24.036 1.00 13.10 24 GLN B C 1
ATOM 1566 O O . GLN C 1 11 ? 28.328 -36.227 -22.828 1.00 17.73 24 GLN B O 1
ATOM 1572 N N . ASN C 1 12 ? 26.946 -36.836 -24.501 1.00 10.16 25 ASN B N 1
ATOM 1573 C CA . ASN C 1 12 ? 25.926 -37.321 -23.577 1.00 12.34 25 ASN B CA 1
ATOM 1574 C C . ASN C 1 12 ? 26.478 -38.435 -22.695 1.00 15.10 25 ASN B C 1
ATOM 1575 O O . ASN C 1 12 ? 26.219 -38.471 -21.487 1.00 14.52 25 ASN B O 1
ATOM 1580 N N . THR C 1 13 ? 27.242 -39.357 -23.290 1.00 14.07 26 THR B N 1
ATOM 1581 C CA . THR C 1 13 ? 27.844 -40.442 -22.521 1.00 12.99 26 THR B CA 1
ATOM 1582 C C . THR C 1 13 ? 28.778 -39.900 -21.444 1.00 14.92 26 THR B C 1
ATOM 1583 O O . THR C 1 13 ? 28.720 -40.322 -20.281 1.00 16.07 26 THR B O 1
ATOM 1587 N N . ALA C 1 14 ? 29.646 -38.955 -21.815 1.00 14.05 27 ALA B N 1
ATOM 1588 C CA . ALA C 1 14 ? 30.589 -38.400 -20.850 1.00 14.92 27 ALA B CA 1
ATOM 1589 C C . ALA C 1 14 ? 29.869 -37.623 -19.752 1.00 14.51 27 ALA B C 1
ATOM 1590 O O . ALA C 1 14 ? 30.255 -37.697 -18.580 1.00 15.95 27 ALA B O 1
ATOM 1592 N N . VAL C 1 15 ? 28.824 -36.869 -20.110 1.00 16.16 28 VAL B N 1
ATOM 1593 C CA . VAL C 1 15 ? 28.044 -36.146 -19.104 1.00 12.56 28 VAL B CA 1
ATOM 1594 C C . VAL C 1 15 ? 27.471 -37.115 -18.081 1.00 14.36 28 VAL B C 1
ATOM 1595 O O . VAL C 1 15 ? 27.536 -36.882 -16.867 1.00 11.57 28 VAL B O 1
ATOM 1599 N N . MET C 1 16 ? 26.896 -38.219 -18.562 1.00 12.16 29 MET B N 1
ATOM 1600 C CA . MET C 1 16 ? 26.301 -39.201 -17.661 1.00 14.79 29 MET B CA 1
ATOM 1601 C C . MET C 1 16 ? 27.352 -39.825 -16.746 1.00 16.60 29 MET B C 1
ATOM 1602 O O . MET C 1 16 ? 27.144 -39.943 -15.531 1.00 18.04 29 MET B O 1
ATOM 1607 N N . GLU C 1 17 ? 28.493 -40.225 -17.314 1.00 16.21 30 GLU B N 1
ATOM 1608 C CA . GLU C 1 17 ? 29.549 -40.842 -16.516 1.00 16.39 30 GLU B CA 1
ATOM 1609 C C . GLU C 1 17 ? 30.042 -39.894 -15.431 1.00 17.43 30 GLU B C 1
ATOM 1610 O O . GLU C 1 17 ? 30.209 -40.290 -14.272 1.00 15.94 30 GLU B O 1
ATOM 1616 N N . GLU C 1 18 ? 30.281 -38.633 -15.796 1.00 19.24 31 GLU B N 1
ATOM 1617 C CA . GLU C 1 18 ? 30.675 -37.629 -14.814 1.00 19.61 31 GLU B CA 1
ATOM 1618 C C . GLU C 1 18 ? 29.578 -37.420 -13.778 1.00 19.53 31 GLU B C 1
ATOM 1619 O O . GLU C 1 18 ? 29.851 -37.360 -12.573 1.00 20.80 31 GLU B O 1
ATOM 1625 N N . LEU C 1 19 ? 28.326 -37.311 -14.236 1.00 14.34 32 LEU B N 1
ATOM 1626 C CA . LEU C 1 19 ? 27.207 -37.052 -13.335 1.00 16.46 32 LEU B CA 1
ATOM 1627 C C . LEU C 1 19 ? 27.067 -38.160 -12.297 1.00 19.80 32 LEU B C 1
ATOM 1628 O O . LEU C 1 19 ? 26.977 -37.894 -11.091 1.00 18.12 32 LEU B O 1
ATOM 1633 N N . TYR C 1 20 ? 27.065 -39.414 -12.748 1.00 16.89 33 TYR B N 1
ATOM 1634 C CA . TYR C 1 20 ? 26.881 -40.526 -11.826 1.00 19.82 33 TYR B CA 1
ATOM 1635 C C . TYR C 1 20 ? 28.072 -40.674 -10.890 1.00 20.39 33 TYR B C 1
ATOM 1636 O O . TYR C 1 20 ? 27.907 -41.033 -9.719 1.00 18.51 33 TYR B O 1
ATOM 1645 N N . ARG C 1 21 ? 29.281 -40.411 -11.390 1.00 21.71 34 ARG B N 1
ATOM 1646 C CA . ARG C 1 21 ? 30.455 -40.494 -10.530 1.00 24.65 34 ARG B CA 1
ATOM 1647 C C . ARG C 1 21 ? 30.415 -39.429 -9.440 1.00 27.38 34 ARG B C 1
ATOM 1648 O O . ARG C 1 21 ? 30.813 -39.685 -8.298 1.00 32.45 34 ARG B O 1
ATOM 1656 N N . ARG C 1 22 ? 29.915 -38.232 -9.768 1.00 21.19 35 ARG B N 1
ATOM 1657 C CA . ARG C 1 22 ? 29.916 -37.139 -8.799 1.00 24.51 35 ARG B CA 1
ATOM 1658 C C . ARG C 1 22 ? 28.869 -37.330 -7.707 1.00 25.03 35 ARG B C 1
ATOM 1659 O O . ARG C 1 22 ? 29.042 -36.826 -6.591 1.00 24.40 35 ARG B O 1
ATOM 1667 N N . ASN C 1 23 ? 27.772 -38.027 -8.004 1.00 21.91 36 ASN B N 1
ATOM 1668 C CA . ASN C 1 23 ? 26.665 -38.132 -7.066 1.00 18.23 36 ASN B CA 1
ATOM 1669 C C . ASN C 1 23 ? 26.511 -39.503 -6.427 1.00 20.06 36 ASN B C 1
ATOM 1670 O O . ASN C 1 23 ? 25.924 -39.595 -5.345 1.00 20.39 36 ASN B O 1
ATOM 1675 N N . LEU C 1 24 ? 27.021 -40.563 -7.051 1.00 20.92 37 LEU B N 1
ATOM 1676 C CA . LEU C 1 24 ? 26.763 -41.910 -6.572 1.00 25.41 37 LEU B CA 1
ATOM 1677 C C . LEU C 1 24 ? 27.995 -42.654 -6.079 1.00 34.39 37 LEU B C 1
ATOM 1678 O O . LEU C 1 24 ? 27.844 -43.732 -5.495 1.00 35.89 37 LEU B O 1
ATOM 1683 N N . SER C 1 25 ? 29.197 -42.128 -6.284 1.00 38.23 38 SER B N 1
ATOM 1684 C CA . SER C 1 25 ? 30.392 -42.802 -5.786 1.00 45.23 38 SER B CA 1
ATOM 1685 C C . SER C 1 25 ? 30.896 -42.157 -4.495 1.00 48.85 38 SER B C 1
ATOM 1686 O O . SER C 1 25 ? 30.377 -42.421 -3.409 1.00 49.46 38 SER B O 1
ATOM 1689 N N . GLU C 1 40 ? 31.486 -48.671 -8.491 1.00 43.73 53 GLU B N 1
ATOM 1690 C CA . GLU C 1 40 ? 30.748 -48.120 -9.622 1.00 44.59 53 GLU B CA 1
ATOM 1691 C C . GLU C 1 40 ? 29.704 -49.105 -10.139 1.00 40.11 53 GLU B C 1
ATOM 1692 O O . GLU C 1 40 ? 29.831 -49.661 -11.233 1.00 37.55 53 GLU B O 1
ATOM 1698 N N . TYR C 1 41 ? 28.650 -49.294 -9.345 1.00 35.81 54 TYR B N 1
ATOM 1699 C CA . TYR C 1 41 ? 27.655 -50.314 -9.644 1.00 32.67 54 TYR B CA 1
ATOM 1700 C C . TYR C 1 41 ? 26.788 -49.972 -10.850 1.00 30.75 54 TYR B C 1
ATOM 1701 O O . TYR C 1 41 ? 26.134 -50.866 -11.399 1.00 30.13 54 TYR B O 1
ATOM 1710 N N . TRP C 1 42 ? 26.757 -48.709 -11.269 1.00 27.47 55 TRP B N 1
ATOM 1711 C CA . TRP C 1 42 ? 25.954 -48.279 -12.406 1.00 29.44 55 TRP B CA 1
ATOM 1712 C C . TRP C 1 42 ? 26.647 -48.497 -13.745 1.00 34.27 55 TRP B C 1
ATOM 1713 O O . TRP C 1 42 ? 26.147 -48.018 -14.767 1.00 35.27 55 TRP B O 1
ATOM 1724 N N . ARG C 1 43 ? 27.780 -49.191 -13.769 1.00 38.34 56 ARG B N 1
ATOM 1725 C CA . ARG C 1 43 ? 28.519 -49.393 -15.008 1.00 42.93 56 ARG B CA 1
ATOM 1726 C C . ARG C 1 43 ? 28.741 -50.877 -15.268 1.00 42.91 56 ARG B C 1
ATOM 1727 O O . ARG C 1 43 ? 28.603 -51.698 -14.360 1.00 42.41 56 ARG B O 1
ATOM 1735 N N . LEU C 1 56 ? 36.045 -37.736 -29.515 1.00 45.77 69 LEU B N 1
ATOM 1736 C CA . LEU C 1 56 ? 35.689 -36.658 -28.596 1.00 47.24 69 LEU B CA 1
ATOM 1737 C C . LEU C 1 56 ? 36.897 -35.772 -28.328 1.00 47.54 69 LEU B C 1
ATOM 1738 O O . LEU C 1 56 ? 37.903 -36.233 -27.796 1.00 48.24 69 LEU B O 1
ATOM 1743 N N . SER C 1 57 ? 36.788 -34.498 -28.695 1.00 47.81 70 SER B N 1
ATOM 1744 C CA . SER C 1 57 ? 37.912 -33.581 -28.588 1.00 48.61 70 SER B CA 1
ATOM 1745 C C . SER C 1 57 ? 38.197 -33.236 -27.130 1.00 49.62 70 SER B C 1
ATOM 1746 O O . SER C 1 57 ? 37.443 -33.580 -26.215 1.00 49.07 70 SER B O 1
ATOM 1749 N N . GLU C 1 58 ? 39.315 -32.536 -26.928 1.00 51.44 71 GLU B N 1
ATOM 1750 C CA . GLU C 1 58 ? 39.672 -32.055 -25.600 1.00 53.09 71 GLU B CA 1
ATOM 1751 C C . GLU C 1 58 ? 38.588 -31.140 -25.048 1.00 50.46 71 GLU B C 1
ATOM 1752 O O . GLU C 1 58 ? 38.171 -31.272 -23.892 1.00 50.86 71 GLU B O 1
ATOM 1758 N N . GLU C 1 59 ? 38.117 -30.208 -25.878 1.00 48.32 72 GLU B N 1
ATOM 1759 C CA . GLU C 1 59 ? 37.100 -29.258 -25.448 1.00 48.03 72 GLU B CA 1
ATOM 1760 C C . GLU C 1 59 ? 35.825 -29.970 -25.020 1.00 40.27 72 GLU B C 1
ATOM 1761 O O . GLU C 1 59 ? 35.295 -29.708 -23.936 1.00 39.32 72 GLU B O 1
ATOM 1767 N N . GLU C 1 60 ? 35.328 -30.887 -25.856 1.00 35.49 73 GLU B N 1
ATOM 1768 C CA . GLU C 1 60 ? 34.061 -31.554 -25.575 1.00 33.35 73 GLU B CA 1
ATOM 1769 C C . GLU C 1 60 ? 34.115 -32.316 -24.257 1.00 32.20 73 GLU B C 1
ATOM 1770 O O . GLU C 1 60 ? 33.189 -32.238 -23.442 1.00 33.83 73 GLU B O 1
ATOM 1776 N N . ARG C 1 61 ? 35.201 -33.059 -24.033 1.00 30.06 74 ARG B N 1
ATOM 1777 C CA . ARG C 1 61 ? 35.351 -33.795 -22.782 1.00 33.18 74 ARG B CA 1
ATOM 1778 C C . ARG C 1 61 ? 35.342 -32.844 -21.595 1.00 29.32 74 ARG B C 1
ATOM 1779 O O . ARG C 1 61 ? 34.737 -33.135 -20.556 1.00 27.48 74 ARG B O 1
ATOM 1787 N N . ARG C 1 62 ? 35.982 -31.683 -21.748 1.00 26.25 75 ARG B N 1
ATOM 1788 C CA . ARG C 1 62 ? 36.019 -30.700 -20.674 1.00 25.45 75 ARG B CA 1
ATOM 1789 C C . ARG C 1 62 ? 34.669 -30.016 -20.494 1.00 24.47 75 ARG B C 1
ATOM 1790 O O . ARG C 1 62 ? 34.279 -29.702 -19.363 1.00 25.06 75 ARG B O 1
ATOM 1798 N N . THR C 1 63 ? 33.941 -29.784 -21.589 1.00 21.50 76 THR B N 1
ATOM 1799 C CA . THR C 1 63 ? 32.603 -29.210 -21.486 1.00 19.22 76 THR B CA 1
ATOM 1800 C C . THR C 1 63 ? 31.630 -30.187 -20.832 1.00 18.85 76 THR B C 1
ATOM 1801 O O . THR C 1 63 ? 30.753 -29.778 -20.061 1.00 18.76 76 THR B O 1
ATOM 1805 N N . ALA C 1 64 ? 31.774 -31.482 -21.118 1.00 18.24 77 ALA B N 1
ATOM 1806 C CA . ALA C 1 64 ? 30.894 -32.475 -20.508 1.00 18.18 77 ALA B CA 1
ATOM 1807 C C . ALA C 1 64 ? 31.092 -32.536 -18.999 1.00 18.44 77 ALA B C 1
ATOM 1808 O O . ALA C 1 64 ? 30.123 -32.664 -18.240 1.00 18.92 77 ALA B O 1
ATOM 1810 N N . ALA C 1 65 ? 32.344 -32.436 -18.546 1.00 19.04 78 ALA B N 1
ATOM 1811 C CA . ALA C 1 65 ? 32.628 -32.455 -17.117 1.00 22.42 78 ALA B CA 1
ATOM 1812 C C . ALA C 1 65 ? 32.109 -31.200 -16.428 1.00 22.80 78 ALA B C 1
ATOM 1813 O O . ALA C 1 65 ? 31.600 -31.267 -15.302 1.00 24.48 78 ALA B O 1
ATOM 1815 N N . ASP C 1 66 ? 32.232 -30.046 -17.085 1.00 23.30 79 ASP B N 1
ATOM 1816 C CA . ASP C 1 66 ? 31.742 -28.800 -16.506 1.00 21.71 79 ASP B CA 1
ATOM 1817 C C . ASP C 1 66 ? 30.225 -28.818 -16.355 1.00 17.85 79 ASP B C 1
ATOM 1818 O O . ASP C 1 66 ? 29.689 -28.335 -15.349 1.00 16.23 79 ASP B O 1
ATOM 1823 N N . ALA C 1 67 ? 29.518 -29.358 -17.351 1.00 13.73 80 ALA B N 1
ATOM 1824 C CA . ALA C 1 67 ? 28.064 -29.447 -17.263 1.00 12.78 80 ALA B CA 1
ATOM 1825 C C . ALA C 1 67 ? 27.642 -30.372 -16.131 1.00 12.51 80 ALA B C 1
ATOM 1826 O O . ALA C 1 67 ? 26.716 -30.058 -15.371 1.00 14.42 80 ALA B O 1
ATOM 1828 N N . ALA C 1 68 ? 28.308 -31.522 -16.007 1.00 13.00 81 ALA B N 1
ATOM 1829 C CA . ALA C 1 68 ? 27.987 -32.438 -14.920 1.00 14.23 81 ALA B CA 1
ATOM 1830 C C . ALA C 1 68 ? 28.341 -31.833 -13.572 1.00 18.12 81 ALA B C 1
ATOM 1831 O O . ALA C 1 68 ? 27.656 -32.086 -12.574 1.00 19.64 81 ALA B O 1
ATOM 1833 N N . GLU C 1 69 ? 29.403 -31.029 -13.524 1.00 19.88 82 GLU B N 1
ATOM 1834 C CA . GLU C 1 69 ? 29.739 -30.319 -12.298 1.00 22.71 82 GLU B CA 1
ATOM 1835 C C . GLU C 1 69 ? 28.660 -29.298 -11.958 1.00 23.69 82 GLU B C 1
ATOM 1836 O O . GLU C 1 69 ? 28.173 -29.243 -10.822 1.00 22.94 82 GLU B O 1
ATOM 1842 N N . ARG C 1 70 ? 28.261 -28.492 -12.947 1.00 22.70 83 ARG B N 1
ATOM 1843 C CA . ARG C 1 70 ? 27.210 -27.499 -12.738 1.00 23.40 83 ARG B CA 1
ATOM 1844 C C . ARG C 1 70 ? 25.905 -28.157 -12.315 1.00 22.30 83 ARG B C 1
ATOM 1845 O O . ARG C 1 70 ? 25.269 -27.737 -11.340 1.00 19.41 83 ARG B O 1
ATOM 1853 N N . MET C 1 71 ? 25.477 -29.182 -13.056 1.00 19.89 84 MET B N 1
ATOM 1854 C CA . MET C 1 71 ? 24.192 -29.806 -12.768 1.00 17.20 84 MET B CA 1
ATOM 1855 C C . MET C 1 71 ? 24.175 -30.395 -11.366 1.00 14.63 84 MET B C 1
ATOM 1856 O O . MET C 1 71 ? 23.178 -30.270 -10.646 1.00 16.03 84 MET B O 1
ATOM 1861 N N . THR C 1 72 ? 25.276 -31.033 -10.961 1.00 15.12 85 THR B N 1
ATOM 1862 C CA . THR C 1 72 ? 25.386 -31.557 -9.604 1.00 16.95 85 THR B CA 1
ATOM 1863 C C . THR C 1 72 ? 25.141 -30.464 -8.570 1.00 18.28 85 THR B C 1
ATOM 1864 O O . THR C 1 72 ? 24.523 -30.708 -7.527 1.00 18.57 85 THR B O 1
ATOM 1868 N N . ALA C 1 73 ? 25.597 -29.243 -8.857 1.00 15.38 86 ALA B N 1
ATOM 1869 C CA . ALA C 1 73 ? 25.385 -28.133 -7.935 1.00 16.86 86 ALA B CA 1
ATOM 1870 C C . ALA C 1 73 ? 23.922 -27.709 -7.913 1.00 16.28 86 ALA B C 1
ATOM 1871 O O . ALA C 1 73 ? 23.350 -27.471 -6.843 1.00 15.54 86 ALA B O 1
ATOM 1873 N N . VAL C 1 74 ? 23.299 -27.603 -9.090 1.00 15.33 87 VAL B N 1
ATOM 1874 C CA . VAL C 1 74 ? 21.886 -27.237 -9.147 1.00 11.72 87 VAL B CA 1
ATOM 1875 C C . VAL C 1 74 ? 21.041 -28.265 -8.411 1.00 13.20 87 VAL B C 1
ATOM 1876 O O . VAL C 1 74 ? 20.118 -27.914 -7.664 1.00 14.70 87 VAL B O 1
ATOM 1880 N N . ILE C 1 75 ? 21.336 -29.550 -8.620 1.00 14.10 88 ILE B N 1
ATOM 1881 C CA . ILE C 1 75 ? 20.569 -30.611 -7.973 1.00 14.34 88 ILE B CA 1
ATOM 1882 C C . ILE C 1 75 ? 20.721 -30.529 -6.459 1.00 20.53 88 ILE B C 1
ATOM 1883 O O . ILE C 1 75 ? 19.736 -30.570 -5.712 1.00 19.22 88 ILE B O 1
ATOM 1888 N N . ALA C 1 76 ? 21.960 -30.415 -5.983 1.00 21.24 89 ALA B N 1
ATOM 1889 C CA . ALA C 1 76 ? 22.193 -30.414 -4.544 1.00 19.85 89 ALA B CA 1
ATOM 1890 C C . ALA C 1 76 ? 21.539 -29.216 -3.874 1.00 22.02 89 ALA B C 1
ATOM 1891 O O . ALA C 1 76 ? 21.168 -29.292 -2.697 1.00 25.13 89 ALA B O 1
ATOM 1893 N N . GLY C 1 77 ? 21.372 -28.118 -4.604 1.00 19.50 90 GLY B N 1
ATOM 1894 C CA . GLY C 1 77 ? 20.686 -26.941 -4.118 1.00 21.52 90 GLY B CA 1
ATOM 1895 C C . GLY C 1 77 ? 19.185 -26.948 -4.304 1.00 21.87 90 GLY B C 1
ATOM 1896 O O . GLY C 1 77 ? 18.523 -25.972 -3.937 1.00 19.61 90 GLY B O 1
ATOM 1897 N N . THR C 1 78 ? 18.621 -28.016 -4.862 1.00 20.37 91 THR B N 1
ATOM 1898 C CA . THR C 1 78 ? 17.176 -28.132 -5.060 1.00 19.71 91 THR B CA 1
ATOM 1899 C C . THR C 1 78 ? 16.662 -29.283 -4.206 1.00 21.23 91 THR B C 1
ATOM 1900 O O . THR C 1 78 ? 16.743 -30.453 -4.624 1.00 21.66 91 THR B O 1
ATOM 1904 N N . PRO C 1 79 ? 16.133 -29.010 -3.007 1.00 21.16 92 PRO B N 1
ATOM 1905 C CA . PRO C 1 79 ? 15.753 -30.108 -2.100 1.00 19.88 92 PRO B CA 1
ATOM 1906 C C . PRO C 1 79 ? 14.775 -31.103 -2.698 1.00 17.37 92 PRO B C 1
ATOM 1907 O O . PRO C 1 79 ? 14.861 -32.298 -2.389 1.00 16.78 92 PRO B O 1
ATOM 1911 N N . GLY C 1 80 ? 13.854 -30.650 -3.550 1.00 15.57 93 GLY B N 1
ATOM 1912 C CA . GLY C 1 80 ? 12.874 -31.560 -4.119 1.00 15.91 93 GLY B CA 1
ATOM 1913 C C . GLY C 1 80 ? 13.469 -32.673 -4.964 1.00 15.77 93 GLY B C 1
ATOM 1914 O O . GLY C 1 80 ? 12.856 -33.731 -5.114 1.00 15.48 93 GLY B O 1
ATOM 1915 N N . ILE C 1 81 ? 14.662 -32.462 -5.526 1.00 15.08 94 ILE B N 1
ATOM 1916 C CA . ILE C 1 81 ? 15.253 -33.441 -6.432 1.00 13.56 94 ILE B CA 1
ATOM 1917 C C . ILE C 1 81 ? 16.604 -33.941 -5.946 1.00 14.59 94 ILE B C 1
ATOM 1918 O O . ILE C 1 81 ? 17.268 -34.693 -6.660 1.00 13.21 94 ILE B O 1
ATOM 1923 N N . ALA C 1 82 ? 17.033 -33.534 -4.749 1.00 18.49 95 ALA B N 1
ATOM 1924 C CA . ALA C 1 82 ? 18.330 -33.963 -4.241 1.00 17.90 95 ALA B CA 1
ATOM 1925 C C . ALA C 1 82 ? 18.405 -35.485 -4.213 1.00 12.65 95 ALA B C 1
ATOM 1926 O O . ALA C 1 82 ? 17.415 -36.165 -3.931 1.00 15.50 95 ALA B O 1
ATOM 1928 N N . VAL C 1 83 ? 19.588 -36.018 -4.525 1.00 11.73 96 VAL B N 1
ATOM 1929 C CA . VAL C 1 83 ? 19.716 -37.440 -4.850 1.00 13.39 96 VAL B CA 1
ATOM 1930 C C . VAL C 1 83 ? 19.450 -38.312 -3.628 1.00 15.80 96 VAL B C 1
ATOM 1931 O O . VAL C 1 83 ? 18.625 -39.230 -3.676 1.00 15.49 96 VAL B O 1
ATOM 1935 N N . GLU C 1 84 ? 20.150 -38.052 -2.523 1.00 16.73 97 GLU B N 1
ATOM 1936 C CA . GLU C 1 84 ? 20.016 -38.908 -1.346 1.00 20.27 97 GLU B CA 1
ATOM 1937 C C . GLU C 1 84 ? 18.622 -38.801 -0.743 1.00 16.14 97 GLU B C 1
ATOM 1938 O O . GLU C 1 84 ? 18.029 -39.809 -0.343 1.00 17.45 97 GLU B O 1
ATOM 1944 N N . ARG C 1 85 ? 18.087 -37.585 -0.668 1.00 16.28 98 ARG B N 1
ATOM 1945 C CA . ARG C 1 85 ? 16.749 -37.388 -0.126 1.00 19.70 98 ARG B CA 1
ATOM 1946 C C . ARG C 1 85 ? 15.695 -38.161 -0.912 1.00 17.11 98 ARG B C 1
ATOM 1947 O O . ARG C 1 85 ? 14.726 -38.659 -0.329 1.00 15.46 98 ARG B O 1
ATOM 1955 N N . ASN C 1 86 ? 15.860 -38.283 -2.228 1.00 17.63 99 ASN B N 1
ATOM 1956 C CA . ASN C 1 86 ? 14.867 -39.023 -2.995 1.00 15.67 99 ASN B CA 1
ATOM 1957 C C . ASN C 1 86 ? 15.019 -40.528 -2.833 1.00 10.01 99 ASN B C 1
ATOM 1958 O O . ASN C 1 86 ? 14.011 -41.244 -2.839 1.00 11.45 99 ASN B O 1
ATOM 1963 N N . VAL C 1 87 ? 16.249 -41.027 -2.687 1.00 7.31 100 VAL B N 1
ATOM 1964 C CA . VAL C 1 87 ? 16.431 -42.440 -2.365 1.00 9.76 100 VAL B CA 1
ATOM 1965 C C . VAL C 1 87 ? 15.687 -42.773 -1.079 1.00 10.52 100 VAL B C 1
ATOM 1966 O O . VAL C 1 87 ? 14.968 -43.774 -0.996 1.00 12.58 100 VAL B O 1
ATOM 1970 N N . ARG C 1 88 ? 15.829 -41.919 -0.062 1.00 9.45 101 ARG B N 1
ATOM 1971 C CA . ARG C 1 88 ? 15.109 -42.140 1.188 1.00 13.02 101 ARG B CA 1
ATOM 1972 C C . ARG C 1 88 ? 13.603 -42.107 0.966 1.00 14.13 101 ARG B C 1
ATOM 1973 O O . ARG C 1 88 ? 12.862 -42.907 1.549 1.00 15.65 101 ARG B O 1
ATOM 1981 N N . ASP C 1 89 ? 13.131 -41.193 0.114 1.00 12.67 102 ASP B N 1
ATOM 1982 C CA . ASP C 1 89 ? 11.699 -41.094 -0.145 1.00 14.73 102 ASP B CA 1
ATOM 1983 C C . ASP C 1 89 ? 11.182 -42.310 -0.907 1.00 15.62 102 ASP B C 1
ATOM 1984 O O . ASP C 1 89 ? 10.064 -42.776 -0.656 1.00 15.20 102 ASP B O 1
ATOM 1989 N N . PHE C 1 90 ? 11.974 -42.834 -1.848 1.00 12.03 103 PHE B N 1
ATOM 1990 C CA . PHE C 1 90 ? 11.574 -44.056 -2.542 1.00 9.50 103 PHE B CA 1
ATOM 1991 C C . PHE C 1 90 ? 11.451 -45.217 -1.562 1.00 11.80 103 PHE B C 1
ATOM 1992 O O . PHE C 1 90 ? 10.540 -46.044 -1.676 1.00 12.22 103 PHE B O 1
ATOM 2000 N N . ARG C 1 91 ? 12.365 -45.294 -0.592 1.00 14.60 104 ARG B N 1
ATOM 2001 C CA . ARG C 1 91 ? 12.286 -46.338 0.426 1.00 14.41 104 ARG B CA 1
ATOM 2002 C C . ARG C 1 91 ? 11.049 -46.162 1.297 1.00 14.09 104 ARG B C 1
ATOM 2003 O O . ARG C 1 91 ? 10.255 -47.096 1.463 1.00 14.25 104 ARG B O 1
ATOM 2011 N N . ARG C 1 92 ? 10.879 -44.969 1.872 1.00 13.60 105 ARG B N 1
ATOM 2012 C CA . ARG C 1 92 ? 9.739 -44.706 2.745 1.00 16.51 105 ARG B CA 1
ATOM 2013 C C . ARG C 1 92 ? 8.417 -44.934 2.026 1.00 17.18 105 ARG B C 1
ATOM 2014 O O . ARG C 1 92 ? 7.458 -45.438 2.621 1.00 17.09 105 ARG B O 1
ATOM 2022 N N . GLY C 1 93 ? 8.337 -44.554 0.752 1.00 13.28 106 GLY B N 1
ATOM 2023 C CA . GLY C 1 93 ? 7.092 -44.722 0.026 1.00 16.47 106 GLY B CA 1
ATOM 2024 C C . GLY C 1 93 ? 6.753 -46.155 -0.318 1.00 17.91 106 GLY B C 1
ATOM 2025 O O . GLY C 1 93 ? 5.631 -46.418 -0.764 1.00 23.09 106 GLY B O 1
ATOM 2026 N N . GLY C 1 94 ? 7.684 -47.079 -0.121 1.00 15.30 107 GLY B N 1
ATOM 2027 C CA . GLY C 1 94 ? 7.431 -48.472 -0.436 1.00 14.84 107 GLY B CA 1
ATOM 2028 C C . GLY C 1 94 ? 7.358 -48.767 -1.917 1.00 14.82 107 GLY B C 1
ATOM 2029 O O . GLY C 1 94 ? 6.588 -49.642 -2.334 1.00 10.29 107 GLY B O 1
ATOM 2030 N N . TRP C 1 95 ? 8.151 -48.065 -2.725 1.00 14.59 108 TRP B N 1
ATOM 2031 C CA . TRP C 1 95 ? 8.089 -48.218 -4.175 1.00 12.30 108 TRP B CA 1
ATOM 2032 C C . TRP C 1 95 ? 8.384 -49.653 -4.610 1.00 13.12 108 TRP B C 1
ATOM 2033 O O . TRP C 1 95 ? 9.518 -50.134 -4.502 1.00 10.02 108 TRP B O 1
ATOM 2044 N N . ASP C 1 96 ? 7.350 -50.329 -5.117 1.00 15.24 109 ASP B N 1
ATOM 2045 C CA . ASP C 1 96 ? 7.379 -51.732 -5.536 1.00 21.38 109 ASP B CA 1
ATOM 2046 C C . ASP C 1 96 ? 8.073 -51.844 -6.892 1.00 23.55 109 ASP B C 1
ATOM 2047 O O . ASP C 1 96 ? 7.435 -51.847 -7.945 1.00 26.67 109 ASP B O 1
ATOM 2052 N N . VAL C 1 97 ? 9.399 -51.952 -6.869 1.00 19.88 110 VAL B N 1
ATOM 2053 C CA . VAL C 1 97 ? 10.210 -52.110 -8.072 1.00 16.92 110 VAL B CA 1
ATOM 2054 C C . VAL C 1 97 ? 10.940 -53.443 -7.981 1.00 15.92 110 VAL B C 1
ATOM 2055 O O . VAL C 1 97 ? 11.633 -53.705 -6.992 1.00 15.76 110 VAL B O 1
ATOM 2059 N N . THR C 1 98 ? 10.771 -54.279 -8.997 1.00 14.21 111 THR B N 1
ATOM 2060 C CA . THR C 1 98 ? 11.351 -55.616 -9.070 1.00 14.30 111 THR B CA 1
ATOM 2061 C C . THR C 1 98 ? 12.030 -55.790 -10.412 1.00 14.64 111 THR B C 1
ATOM 2062 O O . THR C 1 98 ? 11.902 -54.939 -11.302 1.00 12.73 111 THR B O 1
ATOM 2066 N N . PRO C 1 99 ? 12.780 -56.882 -10.605 1.00 16.56 112 PRO B N 1
ATOM 2067 C CA . PRO C 1 99 ? 13.347 -57.137 -11.938 1.00 17.75 112 PRO B CA 1
ATOM 2068 C C . PRO C 1 99 ? 12.299 -57.200 -13.031 1.00 18.62 112 PRO B C 1
ATOM 2069 O O . PRO C 1 99 ? 12.629 -56.955 -14.198 1.00 18.56 112 PRO B O 1
ATOM 2073 N N . ASP C 1 100 ? 11.045 -57.500 -12.686 1.00 20.30 113 ASP B N 1
ATOM 2074 C CA . ASP C 1 100 ? 10.006 -57.701 -13.689 1.00 23.85 113 ASP B CA 1
ATOM 2075 C C . ASP C 1 100 ? 9.375 -56.395 -14.158 1.00 21.60 113 ASP B C 1
ATOM 2076 O O . ASP C 1 100 ? 8.865 -56.333 -15.283 1.00 21.04 113 ASP B O 1
ATOM 2081 N N . ASN C 1 101 ? 9.383 -55.346 -13.330 1.00 16.75 114 ASN B N 1
ATOM 2082 C CA . ASN C 1 101 ? 8.705 -54.110 -13.705 1.00 13.18 114 ASN B CA 1
ATOM 2083 C C . ASN C 1 101 ? 9.595 -52.875 -13.663 1.00 13.34 114 ASN B C 1
ATOM 2084 O O . ASN C 1 101 ? 9.081 -51.761 -13.827 1.00 13.35 114 ASN B O 1
ATOM 2089 N N . VAL C 1 102 ? 10.900 -53.030 -13.436 1.00 13.06 115 VAL B N 1
ATOM 2090 C CA . VAL C 1 102 ? 11.750 -51.863 -13.207 1.00 13.46 115 VAL B CA 1
ATOM 2091 C C . VAL C 1 102 ? 11.736 -50.924 -14.413 1.00 13.89 115 VAL B C 1
ATOM 2092 O O . VAL C 1 102 ? 11.685 -49.698 -14.255 1.00 15.20 115 VAL B O 1
ATOM 2096 N N . GLU C 1 103 ? 11.753 -51.468 -15.635 1.00 13.26 116 GLU B N 1
ATOM 2097 C CA . GLU C 1 103 ? 11.780 -50.580 -16.795 1.00 13.36 116 GLU B CA 1
ATOM 2098 C C . GLU C 1 103 ? 10.450 -49.865 -16.978 1.00 12.16 116 GLU B C 1
ATOM 2099 O O . GLU C 1 103 ? 10.425 -48.661 -17.262 1.00 11.14 116 GLU B O 1
ATOM 2105 N N . SER C 1 104 ? 9.333 -50.581 -16.822 1.00 9.52 117 SER B N 1
ATOM 2106 C CA . SER C 1 104 ? 8.042 -49.930 -17.012 1.00 11.62 117 SER B CA 1
ATOM 2107 C C . SER C 1 104 ? 7.788 -48.874 -15.945 1.00 8.09 117 SER B C 1
ATOM 2108 O O . SER C 1 104 ? 7.114 -47.871 -16.214 1.00 9.17 117 SER B O 1
ATOM 2111 N N . GLU C 1 105 ? 8.310 -49.085 -14.732 1.00 6.57 118 GLU B N 1
ATOM 2112 C CA . GLU C 1 105 ? 8.251 -48.043 -13.708 1.00 7.49 118 GLU B CA 1
ATOM 2113 C C . GLU C 1 105 ? 9.075 -46.829 -14.124 1.00 11.03 118 GLU B C 1
ATOM 2114 O O . GLU C 1 105 ? 8.617 -45.683 -14.025 1.00 10.50 118 GLU B O 1
ATOM 2120 N N . PHE C 1 106 ? 10.308 -47.071 -14.582 1.00 8.59 119 PHE B N 1
ATOM 2121 C CA . PHE C 1 106 ? 11.146 -46.010 -15.135 1.00 9.80 119 PHE B CA 1
ATOM 2122 C C . PHE C 1 106 ? 10.437 -45.280 -16.267 1.00 11.01 119 PHE B C 1
ATOM 2123 O O . PHE C 1 106 ? 10.421 -44.045 -16.312 1.00 7.73 119 PHE B O 1
ATOM 2131 N N . ARG C 1 107 ? 9.843 -46.032 -17.198 1.00 12.74 120 ARG B N 1
ATOM 2132 C CA . ARG C 1 107 ? 9.268 -45.412 -18.389 1.00 13.11 120 ARG B CA 1
ATOM 2133 C C . ARG C 1 107 ? 8.065 -44.544 -18.049 1.00 12.71 120 ARG B C 1
ATOM 2134 O O . ARG C 1 107 ? 7.782 -43.567 -18.754 1.00 9.66 120 ARG B O 1
ATOM 2142 N N . GLU C 1 108 ? 7.342 -44.886 -16.983 1.00 10.57 121 GLU B N 1
ATOM 2143 C CA . GLU C 1 108 ? 6.208 -44.060 -16.580 1.00 10.68 121 GLU B CA 1
ATOM 2144 C C . GLU C 1 108 ? 6.676 -42.754 -15.951 1.00 10.85 121 GLU B C 1
ATOM 2145 O O . GLU C 1 108 ? 6.058 -41.704 -16.156 1.00 13.16 121 GLU B O 1
ATOM 2151 N N . VAL C 1 109 ? 7.761 -42.800 -15.173 1.00 10.25 122 VAL B N 1
ATOM 2152 C CA . VAL C 1 109 ? 8.345 -41.567 -14.651 1.00 7.12 122 VAL B CA 1
ATOM 2153 C C . VAL C 1 109 ? 8.802 -40.680 -15.801 1.00 6.00 122 VAL B C 1
ATOM 2154 O O . VAL C 1 109 ? 8.566 -39.467 -15.804 1.00 9.88 122 VAL B O 1
ATOM 2158 N N . GLU C 1 110 ? 9.453 -41.277 -16.801 1.00 4.77 123 GLU B N 1
ATOM 2159 C CA . GLU C 1 110 ? 9.897 -40.518 -17.967 1.00 7.08 123 GLU B CA 1
ATOM 2160 C C . GLU C 1 110 ? 8.712 -39.897 -18.690 1.00 8.39 123 GLU B C 1
ATOM 2161 O O . GLU C 1 110 ? 8.740 -38.716 -19.064 1.00 8.66 123 GLU B O 1
ATOM 2167 N N . ARG C 1 111 ? 7.656 -40.687 -18.893 1.00 9.71 124 ARG B N 1
ATOM 2168 C CA . ARG C 1 111 ? 6.477 -40.205 -19.604 1.00 13.38 124 ARG B CA 1
ATOM 2169 C C . ARG C 1 111 ? 5.855 -39.015 -18.886 1.00 11.77 124 ARG B C 1
ATOM 2170 O O . ARG C 1 111 ? 5.553 -37.988 -19.502 1.00 12.48 124 ARG B O 1
ATOM 2178 N N . ARG C 1 112 ? 5.665 -39.134 -17.572 1.00 11.29 125 ARG B N 1
ATOM 2179 C CA . ARG C 1 112 ? 5.017 -38.066 -16.823 1.00 11.19 125 ARG B CA 1
ATOM 2180 C C . ARG C 1 112 ? 5.908 -36.835 -16.702 1.00 13.54 125 ARG B C 1
ATOM 2181 O O . ARG C 1 112 ? 5.410 -35.705 -16.730 1.00 13.79 125 ARG B O 1
ATOM 2189 N N . THR C 1 113 ? 7.223 -37.027 -16.551 1.00 10.92 126 THR B N 1
ATOM 2190 C CA . THR C 1 113 ? 8.116 -35.888 -16.347 1.00 5.09 126 THR B CA 1
ATOM 2191 C C . THR C 1 113 ? 8.068 -34.922 -17.518 1.00 11.05 126 THR B C 1
ATOM 2192 O O . THR C 1 113 ? 8.122 -33.700 -17.324 1.00 15.02 126 THR B O 1
ATOM 2196 N N . PHE C 1 114 ? 7.944 -35.444 -18.737 1.00 10.11 127 PHE B N 1
ATOM 2197 C CA . PHE C 1 114 ? 8.011 -34.632 -19.942 1.00 11.64 127 PHE B CA 1
ATOM 2198 C C . PHE C 1 114 ? 6.670 -34.538 -20.658 1.00 15.70 127 PHE B C 1
ATOM 2199 O O . PHE C 1 114 ? 6.627 -34.116 -21.816 1.00 21.10 127 PHE B O 1
ATOM 2207 N N . SER C 1 115 ? 5.569 -34.895 -19.984 1.00 15.38 128 SER B N 1
ATOM 2208 C CA . SER C 1 115 ? 4.278 -34.953 -20.664 1.00 16.17 128 SER B CA 1
ATOM 2209 C C . SER C 1 115 ? 3.856 -33.591 -21.199 1.00 20.42 128 SER B C 1
ATOM 2210 O O . SER C 1 115 ? 3.166 -33.520 -22.221 1.00 19.64 128 SER B O 1
ATOM 2213 N N . ASP C 1 116 ? 4.264 -32.506 -20.536 1.00 23.02 129 ASP B N 1
ATOM 2214 C CA . ASP C 1 116 ? 3.949 -31.151 -20.974 1.00 27.00 129 ASP B CA 1
ATOM 2215 C C . ASP C 1 116 ? 5.059 -30.503 -21.792 1.00 28.78 129 ASP B C 1
ATOM 2216 O O . ASP C 1 116 ? 4.926 -29.333 -22.166 1.00 33.76 129 ASP B O 1
ATOM 2221 N N . GLY C 1 117 ? 6.140 -31.212 -22.076 1.00 26.63 130 GLY B N 1
ATOM 2222 C CA . GLY C 1 117 ? 7.218 -30.685 -22.885 1.00 25.35 130 GLY B CA 1
ATOM 2223 C C . GLY C 1 117 ? 8.550 -30.748 -22.176 1.00 20.55 130 GLY B C 1
ATOM 2224 O O . GLY C 1 117 ? 8.664 -31.199 -21.031 1.00 16.00 130 GLY B O 1
ATOM 2225 N N . VAL C 1 118 ? 9.575 -30.271 -22.875 1.00 16.44 131 VAL B N 1
ATOM 2226 C CA . VAL C 1 118 ? 10.958 -30.379 -22.436 1.00 13.90 131 VAL B CA 1
ATOM 2227 C C . VAL C 1 118 ? 11.513 -28.983 -22.192 1.00 13.47 131 VAL B C 1
ATOM 2228 O O . VAL C 1 118 ? 11.365 -28.089 -23.035 1.00 11.47 131 VAL B O 1
ATOM 2232 N N . HIS C 1 119 ? 12.130 -28.794 -21.029 1.00 11.12 132 HIS B N 1
ATOM 2233 C CA . HIS C 1 119 ? 13.033 -27.678 -20.804 1.00 9.29 132 HIS B CA 1
ATOM 2234 C C . HIS C 1 119 ? 14.147 -28.166 -19.889 1.00 12.12 132 HIS B C 1
ATOM 2235 O O . HIS C 1 119 ? 14.117 -29.299 -19.401 1.00 12.35 132 HIS B O 1
ATOM 2242 N N . TRP C 1 120 ? 15.159 -27.312 -19.691 1.00 8.53 133 TRP B N 1
ATOM 2243 C CA . TRP C 1 120 ? 16.357 -27.755 -18.979 1.00 7.38 133 TRP B CA 1
ATOM 2244 C C . TRP C 1 120 ? 16.044 -28.166 -17.546 1.00 8.03 133 TRP B C 1
ATOM 2245 O O . TRP C 1 120 ? 16.719 -29.041 -16.990 1.00 7.30 133 TRP B O 1
ATOM 2256 N N . GLY C 1 121 ? 15.045 -27.534 -16.926 1.00 5.83 134 GLY B N 1
ATOM 2257 C CA . GLY C 1 121 ? 14.700 -27.888 -15.557 1.00 4.65 134 GLY B CA 1
ATOM 2258 C C . GLY C 1 121 ? 14.221 -29.320 -15.426 1.00 9.06 134 GLY B C 1
ATOM 2259 O O . GLY C 1 121 ? 14.628 -30.042 -14.513 1.00 8.77 134 GLY B O 1
ATOM 2260 N N . ARG C 1 122 ? 13.343 -29.750 -16.331 1.00 10.10 135 ARG B N 1
ATOM 2261 C CA . ARG C 1 122 ? 12.870 -31.131 -16.294 1.00 10.16 135 ARG B CA 1
ATOM 2262 C C . ARG C 1 122 ? 13.956 -32.111 -16.717 1.00 8.98 135 ARG B C 1
ATOM 2263 O O . ARG C 1 122 ? 13.955 -33.261 -16.265 1.00 9.66 135 ARG B O 1
ATOM 2271 N N . VAL C 1 123 ? 14.883 -31.685 -17.579 1.00 9.18 136 VAL B N 1
ATOM 2272 C CA . VAL C 1 123 ? 16.044 -32.521 -17.886 1.00 9.03 136 VAL B CA 1
ATOM 2273 C C . VAL C 1 123 ? 16.881 -32.736 -16.631 1.00 11.22 136 VAL B C 1
ATOM 2274 O O . VAL C 1 123 ? 17.234 -33.869 -16.287 1.00 10.52 136 VAL B O 1
ATOM 2278 N N . ILE C 1 124 ? 17.191 -31.650 -15.916 1.00 7.19 137 ILE B N 1
ATOM 2279 C CA . ILE C 1 124 ? 17.948 -31.765 -14.668 1.00 9.91 137 ILE B CA 1
ATOM 2280 C C . ILE C 1 124 ? 17.215 -32.654 -13.674 1.00 8.68 137 ILE B C 1
ATOM 2281 O O . ILE C 1 124 ? 17.817 -33.518 -13.024 1.00 8.06 137 ILE B O 1
ATOM 2286 N N . ALA C 1 125 ? 15.907 -32.434 -13.517 1.00 8.37 138 ALA B N 1
ATOM 2287 C CA . ALA C 1 125 ? 15.139 -33.206 -12.546 1.00 6.42 138 ALA B CA 1
ATOM 2288 C C . ALA C 1 125 ? 15.113 -34.683 -12.917 1.00 6.71 138 ALA B C 1
ATOM 2289 O O . ALA C 1 125 ? 15.218 -35.556 -12.045 1.00 8.98 138 ALA B O 1
ATOM 2291 N N . PHE C 1 126 ? 14.974 -34.987 -14.211 1.00 7.65 139 PHE B N 1
ATOM 2292 C CA . PHE C 1 126 ? 14.919 -36.388 -14.621 1.00 7.50 139 PHE B CA 1
ATOM 2293 C C . PHE C 1 126 ? 16.265 -37.073 -14.428 1.00 4.41 139 PHE B C 1
ATOM 2294 O O . PHE C 1 126 ? 16.324 -38.237 -14.021 1.00 7.44 139 PHE B O 1
ATOM 2302 N N . LEU C 1 127 ? 17.363 -36.379 -14.728 1.00 6.01 140 LEU B N 1
ATOM 2303 C CA . LEU C 1 127 ? 18.672 -36.995 -14.528 1.00 7.34 140 LEU B CA 1
ATOM 2304 C C . LEU C 1 127 ? 18.961 -37.170 -13.044 1.00 8.95 140 LEU B C 1
ATOM 2305 O O . LEU C 1 127 ? 19.561 -38.170 -12.635 1.00 7.52 140 LEU B O 1
ATOM 2310 N N . ALA C 1 128 ? 18.533 -36.208 -12.223 1.00 6.98 141 ALA B N 1
ATOM 2311 C CA . ALA C 1 128 ? 18.578 -36.392 -10.775 1.00 9.95 141 ALA B CA 1
ATOM 2312 C C . ALA C 1 128 ? 17.817 -37.647 -10.368 1.00 10.29 141 ALA B C 1
ATOM 2313 O O . ALA C 1 128 ? 18.347 -38.499 -9.643 1.00 9.35 141 ALA B O 1
ATOM 2315 N N . PHE C 1 129 ? 16.568 -37.775 -10.837 1.00 6.74 142 PHE B N 1
ATOM 2316 C CA . PHE C 1 129 ? 15.772 -38.961 -10.533 1.00 9.38 142 PHE B CA 1
ATOM 2317 C C . PHE C 1 129 ? 16.511 -40.232 -10.914 1.00 10.32 142 PHE B C 1
ATOM 2318 O O . PHE C 1 129 ? 16.508 -41.213 -10.161 1.00 8.57 142 PHE B O 1
ATOM 2326 N N . SER C 1 130 ? 17.152 -40.233 -12.082 1.00 10.41 143 SER B N 1
ATOM 2327 C CA . SER C 1 130 ? 17.754 -41.464 -12.586 1.00 7.72 143 SER B CA 1
ATOM 2328 C C . SER C 1 130 ? 18.866 -41.950 -11.672 1.00 9.08 143 SER B C 1
ATOM 2329 O O . SER C 1 130 ? 19.049 -43.161 -11.506 1.00 11.38 143 SER B O 1
ATOM 2332 N N . MET C 1 131 ? 19.595 -41.029 -11.041 1.00 9.06 144 MET B N 1
ATOM 2333 C CA . MET C 1 131 ? 20.630 -41.442 -10.098 1.00 11.61 144 MET B CA 1
ATOM 2334 C C . MET C 1 131 ? 20.021 -41.972 -8.803 1.00 11.99 144 MET B C 1
ATOM 2335 O O . MET C 1 131 ? 20.460 -43.006 -8.284 1.00 11.04 144 MET B O 1
ATOM 2340 N N . SER C 1 132 ? 19.005 -41.286 -8.269 1.00 11.92 145 SER B N 1
ATOM 2341 C CA . SER C 1 132 ? 18.296 -41.808 -7.101 1.00 8.96 145 SER B CA 1
ATOM 2342 C C . SER C 1 132 ? 17.657 -43.159 -7.404 1.00 13.36 145 SER B C 1
ATOM 2343 O O . SER C 1 132 ? 17.668 -44.066 -6.560 1.00 12.60 145 SER B O 1
ATOM 2346 N N . PHE C 1 133 ? 17.089 -43.306 -8.602 1.00 9.30 146 PHE B N 1
ATOM 2347 C CA . PHE C 1 133 ? 16.434 -44.556 -8.977 1.00 12.90 146 PHE B CA 1
ATOM 2348 C C . PHE C 1 133 ? 17.452 -45.671 -9.182 1.00 13.43 146 PHE B C 1
ATOM 2349 O O . PHE C 1 133 ? 17.202 -46.826 -8.811 1.00 12.42 146 PHE B O 1
ATOM 2357 N N . ALA C 1 134 ? 18.609 -45.346 -9.765 1.00 15.27 147 ALA B N 1
ATOM 2358 C CA . ALA C 1 134 ? 19.660 -46.346 -9.928 1.00 15.23 147 ALA B CA 1
ATOM 2359 C C . ALA C 1 134 ? 20.193 -46.809 -8.577 1.00 13.73 147 ALA B C 1
ATOM 2360 O O . ALA C 1 134 ? 20.416 -48.009 -8.368 1.00 12.11 147 ALA B O 1
ATOM 2362 N N . ALA C 1 135 ? 20.399 -45.871 -7.649 1.00 9.94 148 ALA B N 1
ATOM 2363 C CA . ALA C 1 135 ? 20.803 -46.244 -6.299 1.00 11.91 148 ALA B CA 1
ATOM 2364 C C . ALA C 1 135 ? 19.710 -47.044 -5.602 1.00 11.94 148 ALA B C 1
ATOM 2365 O O . ALA C 1 1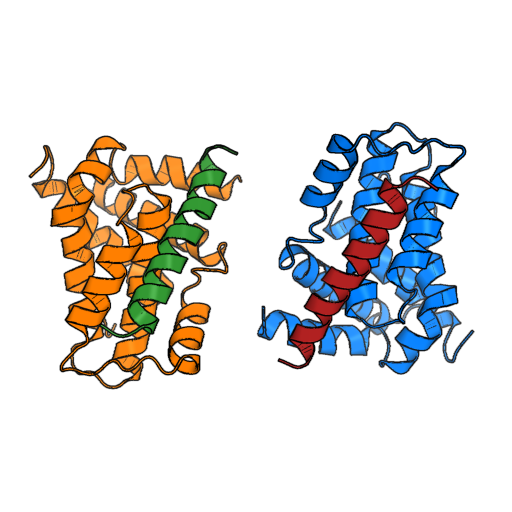35 ? 20.000 -47.975 -4.844 1.00 15.44 148 ALA B O 1
ATOM 2367 N N . TYR C 1 136 ? 18.446 -46.702 -5.856 1.00 10.13 149 TYR B N 1
ATOM 2368 C CA . TYR C 1 136 ? 17.337 -47.394 -5.207 1.00 11.70 149 TYR B CA 1
ATOM 2369 C C . TYR C 1 136 ? 17.230 -48.835 -5.684 1.00 13.01 149 TYR B C 1
ATOM 2370 O O . TYR C 1 136 ? 17.143 -49.763 -4.872 1.00 12.74 149 TYR B O 1
ATOM 2379 N N . VAL C 1 137 ? 17.230 -49.044 -7.003 1.00 9.44 150 VAL B N 1
ATOM 2380 C CA . VAL C 1 137 ? 17.074 -50.393 -7.536 1.00 15.74 150 VAL B CA 1
ATOM 2381 C C . VAL C 1 137 ? 18.269 -51.256 -7.153 1.00 16.10 150 VAL B C 1
ATOM 2382 O O . VAL C 1 137 ? 18.127 -52.457 -6.901 1.00 16.01 150 VAL B O 1
ATOM 2386 N N . ASN C 1 138 ? 19.457 -50.653 -7.070 1.00 15.17 151 ASN B N 1
ATOM 2387 C CA . ASN C 1 138 ? 20.631 -51.408 -6.647 1.00 16.79 151 ASN B CA 1
ATOM 2388 C C . ASN C 1 138 ? 20.532 -51.793 -5.177 1.00 19.44 151 ASN B C 1
ATOM 2389 O O . ASN C 1 138 ? 20.939 -52.895 -4.790 1.00 17.68 151 ASN B O 1
ATOM 2394 N N . SER C 1 139 ? 19.989 -50.900 -4.345 1.00 17.92 152 SER B N 1
ATOM 2395 C CA . SER C 1 139 ? 19.765 -51.241 -2.946 1.00 21.42 152 SER B CA 1
ATOM 2396 C C . SER C 1 139 ? 18.716 -52.333 -2.789 1.00 24.29 152 SER B C 1
ATOM 2397 O O . SER C 1 139 ? 18.704 -53.021 -1.763 1.00 25.68 152 SER B O 1
ATOM 2400 N N . ARG C 1 140 ? 17.831 -52.494 -3.774 1.00 23.92 153 ARG B N 1
ATOM 2401 C CA . ARG C 1 140 ? 16.838 -53.562 -3.791 1.00 23.24 153 ARG B CA 1
ATOM 2402 C C . ARG C 1 140 ? 17.412 -54.901 -4.234 1.00 20.00 153 ARG B C 1
ATOM 2403 O O . ARG C 1 140 ? 16.661 -55.879 -4.307 1.00 23.00 153 ARG B O 1
ATOM 2411 N N . GLY C 1 141 ? 18.702 -54.971 -4.556 1.00 15.79 154 GLY B N 1
ATOM 2412 C CA . GLY C 1 141 ? 19.278 -56.221 -5.010 1.00 15.20 154 GLY B CA 1
ATOM 2413 C C . GLY C 1 141 ? 18.887 -56.626 -6.411 1.00 17.84 154 GLY B C 1
ATOM 2414 O O . GLY C 1 141 ? 18.924 -57.814 -6.736 1.00 19.84 154 GLY B O 1
ATOM 2415 N N . ILE C 1 142 ? 18.509 -55.672 -7.259 1.00 17.00 155 ILE B N 1
ATOM 2416 C CA . ILE C 1 142 ? 18.136 -55.976 -8.638 1.00 17.66 155 ILE B CA 1
ATOM 2417 C C . ILE C 1 142 ? 19.428 -56.065 -9.447 1.00 20.64 155 ILE B C 1
ATOM 2418 O O . ILE C 1 142 ? 20.080 -55.054 -9.716 1.00 23.05 155 ILE B O 1
ATOM 2423 N N . ASP C 1 143 ? 19.802 -57.287 -9.825 1.00 17.74 156 ASP B N 1
ATOM 2424 C CA . ASP C 1 143 ? 21.033 -57.524 -10.569 1.00 21.39 156 ASP B CA 1
ATOM 2425 C C . ASP C 1 143 ? 21.021 -56.763 -11.890 1.00 20.15 156 ASP B C 1
ATOM 2426 O O . ASP C 1 143 ? 20.091 -56.900 -12.690 1.00 17.57 156 ASP B O 1
ATOM 2431 N N . GLY C 1 144 ? 22.058 -55.957 -12.113 1.00 19.23 157 GLY B N 1
ATOM 2432 C CA . GLY C 1 144 ? 22.134 -55.144 -13.310 1.00 18.26 157 GLY B CA 1
ATOM 2433 C C . GLY C 1 144 ? 21.163 -53.986 -13.364 1.00 19.63 157 GLY B C 1
ATOM 2434 O O . GLY C 1 144 ? 21.055 -53.337 -14.411 1.00 16.17 157 GLY B O 1
ATOM 2435 N N . GLY C 1 145 ? 20.467 -53.695 -12.263 1.00 18.07 158 GLY B N 1
ATOM 2436 C CA . GLY C 1 145 ? 19.417 -52.690 -12.303 1.00 16.35 158 GLY B CA 1
ATOM 2437 C C . GLY C 1 145 ? 19.948 -51.292 -12.561 1.00 15.02 158 GLY B C 1
ATOM 2438 O O . GLY C 1 145 ? 19.472 -50.592 -13.459 1.00 16.00 158 GLY B O 1
ATOM 2439 N N . ALA C 1 146 ? 20.937 -50.864 -11.772 1.00 14.66 159 ALA B N 1
ATOM 2440 C CA . ALA C 1 146 ? 21.482 -49.518 -11.936 1.00 16.30 159 ALA B CA 1
ATOM 2441 C C . ALA C 1 146 ? 22.125 -49.346 -13.306 1.00 17.11 159 ALA B C 1
ATOM 2442 O O . ALA C 1 146 ? 21.996 -48.288 -13.932 1.00 18.49 159 ALA B O 1
ATOM 2444 N N . TYR C 1 147 ? 22.819 -50.382 -13.783 1.00 15.91 160 TYR B N 1
ATOM 2445 C CA . TYR C 1 147 ? 23.432 -50.354 -15.110 1.00 15.27 160 TYR B CA 1
ATOM 2446 C C . TYR C 1 147 ? 22.382 -50.193 -16.204 1.00 13.55 160 TYR B C 1
ATOM 2447 O O . TYR C 1 147 ? 22.608 -49.487 -17.196 1.00 12.48 160 TYR B O 1
ATOM 2456 N N . SER C 1 148 ? 21.224 -50.837 -16.041 1.00 8.85 161 SER B N 1
ATOM 2457 C CA . SER C 1 148 ? 20.134 -50.660 -16.996 1.00 7.63 161 SER B CA 1
ATOM 2458 C C . SER C 1 148 ? 19.577 -49.241 -16.941 1.00 9.51 161 SER B C 1
ATOM 2459 O O . SER C 1 148 ? 19.310 -48.626 -17.981 1.00 10.85 161 SER B O 1
ATOM 2462 N N . VAL C 1 149 ? 19.376 -48.714 -15.729 1.00 7.20 162 VAL B N 1
ATOM 2463 C CA . VAL C 1 149 ? 18.875 -47.346 -15.576 1.00 6.26 162 VAL B CA 1
ATOM 2464 C C . VAL C 1 149 ? 19.834 -46.351 -16.215 1.00 8.69 162 VAL B C 1
ATOM 2465 O O . VAL C 1 149 ? 19.420 -45.415 -16.917 1.00 9.43 162 VAL B O 1
ATOM 2469 N N . PHE C 1 150 ? 21.131 -46.517 -15.950 1.00 9.70 163 PHE B N 1
ATOM 2470 C CA . PHE C 1 150 ? 22.133 -45.668 -16.584 1.00 8.04 163 PHE B CA 1
ATOM 2471 C C . PHE C 1 150 ? 21.980 -45.682 -18.097 1.00 9.42 163 PHE B C 1
ATOM 2472 O O . PHE C 1 150 ? 22.006 -44.630 -18.745 1.00 5.53 163 PHE B O 1
ATOM 2480 N N . ASN C 1 151 ? 21.814 -46.866 -18.679 1.00 10.45 164 ASN B N 1
ATOM 2481 C CA . ASN C 1 151 ? 21.797 -46.971 -20.129 1.00 10.72 164 ASN B CA 1
ATOM 2482 C C . ASN C 1 151 ? 20.470 -46.521 -20.727 1.00 10.00 164 ASN B C 1
ATOM 2483 O O . ASN C 1 151 ? 20.459 -45.972 -21.834 1.00 11.46 164 ASN B O 1
ATOM 2488 N N . TRP C 1 152 ? 19.351 -46.733 -20.028 1.00 8.97 165 TRP B N 1
ATOM 2489 C CA . TRP C 1 152 ? 18.087 -46.171 -20.498 1.00 8.75 165 TRP B CA 1
ATOM 2490 C C . TRP C 1 152 ? 18.138 -44.654 -20.472 1.00 9.32 165 TRP B C 1
ATOM 2491 O O . TRP C 1 152 ? 17.693 -43.988 -21.412 1.00 8.69 165 TRP B O 1
ATOM 2502 N N . THR C 1 153 ? 18.654 -44.096 -19.372 1.00 4.33 166 THR B N 1
ATOM 2503 C CA . THR C 1 153 ? 18.711 -42.648 -19.217 1.00 6.29 166 THR B CA 1
ATOM 2504 C C . THR C 1 153 ? 19.621 -42.018 -20.262 1.00 9.17 166 THR B C 1
ATOM 2505 O O . THR C 1 153 ? 19.277 -40.988 -20.857 1.00 10.75 166 THR B O 1
ATOM 2509 N N . LEU C 1 154 ? 20.797 -42.614 -20.481 1.00 8.55 167 LEU B N 1
ATOM 2510 C CA . LEU C 1 154 ? 21.692 -42.136 -21.526 1.00 9.41 167 LEU B CA 1
ATOM 2511 C C . LEU C 1 154 ? 20.973 -42.049 -22.862 1.00 8.49 167 LEU B C 1
ATOM 2512 O O . LEU C 1 154 ? 21.125 -41.068 -23.599 1.00 10.52 167 LEU B O 1
ATOM 2517 N N . ARG C 1 155 ? 20.157 -43.052 -23.176 1.00 8.51 168 ARG B N 1
ATOM 2518 C CA . ARG C 1 155 ? 19.515 -43.101 -24.480 1.00 10.59 168 ARG B CA 1
ATOM 2519 C C . ARG C 1 155 ? 18.231 -42.274 -24.542 1.00 12.27 168 ARG B C 1
ATOM 2520 O O . ARG C 1 155 ? 17.775 -41.955 -25.644 1.00 10.63 168 ARG B O 1
ATOM 2528 N N . VAL C 1 156 ? 17.661 -41.882 -23.399 1.00 9.32 169 VAL B N 1
ATOM 2529 C CA . VAL C 1 156 ? 16.661 -40.814 -23.419 1.00 7.22 169 VAL B CA 1
ATOM 2530 C C . VAL C 1 156 ? 17.295 -39.520 -23.911 1.00 6.26 169 VAL B C 1
ATOM 2531 O O . VAL C 1 156 ? 16.720 -38.805 -24.739 1.00 7.76 169 VAL B O 1
ATOM 2535 N N . LEU C 1 157 ? 18.504 -39.217 -23.430 1.00 8.12 170 LEU B N 1
ATOM 2536 C CA . LEU C 1 157 ? 19.224 -38.034 -23.892 1.00 10.15 170 LEU B CA 1
ATOM 2537 C C . LEU C 1 157 ? 19.559 -38.136 -25.372 1.00 8.01 170 LEU B C 1
ATOM 2538 O O . LEU C 1 157 ? 19.526 -37.134 -26.095 1.00 6.59 170 LEU B O 1
ATOM 2543 N N . ASN C 1 158 ? 19.900 -39.340 -25.835 1.00 10.21 171 ASN B N 1
ATOM 2544 C CA . ASN C 1 158 ? 20.322 -39.525 -27.221 1.00 8.44 171 ASN B CA 1
ATOM 2545 C C . ASN C 1 158 ? 19.142 -39.467 -28.182 1.00 11.26 171 ASN B C 1
ATOM 2546 O O . ASN C 1 158 ? 19.264 -38.932 -29.291 1.00 9.81 171 ASN B O 1
ATOM 2551 N N . ASP C 1 159 ? 18.003 -40.040 -27.785 1.00 10.04 172 ASP B N 1
ATOM 2552 C CA . ASP C 1 159 ? 16.921 -40.385 -28.701 1.00 12.29 172 ASP B CA 1
ATOM 2553 C C . ASP C 1 159 ? 15.680 -39.528 -28.556 1.00 12.60 172 ASP B C 1
ATOM 2554 O O . ASP C 1 159 ? 14.929 -39.388 -29.524 1.00 14.56 172 ASP B O 1
ATOM 2559 N N . SER C 1 160 ? 15.410 -39.006 -27.368 1.00 10.96 173 SER B N 1
ATOM 2560 C CA . SER C 1 160 ? 14.212 -38.216 -27.132 1.00 12.10 173 SER B CA 1
ATOM 2561 C C . SER C 1 160 ? 14.496 -36.763 -26.788 1.00 7.63 173 SER B C 1
ATOM 2562 O O . SER C 1 160 ? 13.676 -35.900 -27.109 1.00 11.79 173 SER B O 1
ATOM 2565 N N . LEU C 1 161 ? 15.618 -36.468 -26.138 1.00 8.12 174 LEU B N 1
ATOM 2566 C CA . LEU C 1 161 ? 15.917 -35.108 -25.698 1.00 11.84 174 LEU B CA 1
ATOM 2567 C C . LEU C 1 161 ? 16.982 -34.433 -26.550 1.00 13.41 174 LEU B C 1
ATOM 2568 O O . LEU C 1 161 ? 17.330 -33.276 -26.286 1.00 14.12 174 LEU B O 1
ATOM 2573 N N . ALA C 1 162 ? 17.496 -35.121 -27.575 1.00 8.94 175 ALA B N 1
ATOM 2574 C CA . ALA C 1 162 ? 18.597 -34.579 -28.367 1.00 11.99 175 ALA B CA 1
ATOM 2575 C C . ALA C 1 162 ? 18.186 -33.311 -29.104 1.00 12.47 175 ALA B C 1
ATOM 2576 O O . ALA C 1 162 ? 18.959 -32.347 -29.176 1.00 14.56 175 ALA B O 1
ATOM 2578 N N . ASP C 1 163 ? 16.977 -33.297 -29.674 1.00 10.52 176 ASP B N 1
ATOM 2579 C CA . ASP C 1 163 ? 16.534 -32.132 -30.434 1.00 9.17 176 ASP B CA 1
ATOM 2580 C C . ASP C 1 163 ? 16.461 -30.903 -29.544 1.00 10.97 176 ASP B C 1
ATOM 2581 O O . ASP C 1 163 ? 16.853 -29.803 -29.956 1.00 12.09 176 ASP B O 1
ATOM 2586 N N . PHE C 1 164 ? 15.953 -31.070 -28.321 1.00 8.44 177 PHE B N 1
ATOM 2587 C CA . PHE C 1 164 ? 15.956 -29.973 -27.363 1.00 6.98 177 PHE B CA 1
ATOM 2588 C C . PHE C 1 164 ? 17.378 -29.559 -27.019 1.00 9.14 177 PHE B C 1
ATOM 2589 O O . PHE C 1 164 ? 17.709 -28.365 -27.016 1.00 8.67 177 PHE B O 1
ATOM 2597 N N . ILE C 1 165 ? 18.230 -30.540 -26.711 1.00 8.98 178 ILE B N 1
ATOM 2598 C CA . ILE C 1 165 ? 19.587 -30.238 -26.269 1.00 10.09 178 ILE B CA 1
ATOM 2599 C C . ILE C 1 165 ? 20.334 -29.446 -27.332 1.00 8.90 178 ILE B C 1
ATOM 2600 O O . ILE C 1 165 ? 21.010 -28.455 -27.027 1.00 8.34 178 ILE B O 1
ATOM 2605 N N . GLN C 1 166 ? 20.212 -29.854 -28.597 1.00 6.07 179 GLN B N 1
ATOM 2606 C CA . GLN C 1 166 ? 20.935 -29.157 -29.656 1.00 8.60 179 GLN B CA 1
ATOM 2607 C C . GLN C 1 166 ? 20.359 -27.765 -29.901 1.00 11.89 179 GLN B C 1
ATOM 2608 O O . GLN C 1 166 ? 21.111 -26.811 -30.132 1.00 13.10 179 GLN B O 1
ATOM 2614 N N . ARG C 1 167 ? 19.028 -27.636 -29.862 1.00 11.68 180 ARG B N 1
ATOM 2615 C CA . ARG C 1 167 ? 18.379 -26.340 -30.043 1.00 13.43 180 ARG B CA 1
ATOM 2616 C C . ARG C 1 167 ? 18.881 -25.315 -29.036 1.00 11.20 180 ARG B C 1
ATOM 2617 O O . ARG C 1 167 ? 19.027 -24.131 -29.369 1.00 9.72 180 ARG B O 1
ATOM 2625 N N . GLU C 1 168 ? 19.152 -25.747 -27.805 1.00 9.44 181 GLU B N 1
ATOM 2626 C CA . GLU C 1 168 ? 19.604 -24.863 -26.738 1.00 10.14 181 GLU B CA 1
ATOM 2627 C C . GLU C 1 168 ? 21.122 -24.811 -26.624 1.00 11.72 181 GLU B C 1
ATOM 2628 O O . GLU C 1 168 ? 21.646 -24.568 -25.531 1.00 10.07 181 GLU B O 1
ATOM 2634 N N . ASN C 1 169 ? 21.840 -25.043 -27.728 1.00 9.24 182 ASN B N 1
ATOM 2635 C CA . ASN C 1 169 ? 23.292 -24.909 -27.808 1.00 6.59 182 ASN B CA 1
ATOM 2636 C C . ASN C 1 169 ? 24.034 -25.975 -27.004 1.00 12.51 182 ASN B C 1
ATOM 2637 O O . ASN C 1 169 ? 25.142 -25.727 -26.516 1.00 10.70 182 ASN B O 1
ATOM 2642 N N . GLY C 1 170 ? 23.449 -27.162 -26.863 1.00 11.61 183 GLY B N 1
ATOM 2643 C CA . GLY C 1 170 ? 24.181 -28.293 -26.321 1.00 13.41 183 GLY B CA 1
ATOM 2644 C C . GLY C 1 170 ? 24.602 -28.102 -24.878 1.00 13.28 183 GLY B C 1
ATOM 2645 O O . GLY C 1 170 ? 24.027 -27.314 -24.122 1.00 14.10 183 GLY B O 1
ATOM 2646 N N . TRP C 1 171 ? 25.640 -28.842 -24.488 1.00 11.94 184 TRP B N 1
ATOM 2647 C CA . TRP C 1 171 ? 26.101 -28.793 -23.107 1.00 11.73 184 TRP B CA 1
ATOM 2648 C C . TRP C 1 171 ? 26.869 -27.520 -22.793 1.00 13.35 184 TRP B C 1
ATOM 2649 O O . TRP C 1 171 ? 26.897 -27.104 -21.629 1.00 11.83 184 TRP B O 1
ATOM 2660 N N . ARG C 1 172 ? 27.476 -26.878 -23.793 1.00 13.64 185 ARG B N 1
ATOM 2661 C CA . ARG C 1 172 ? 27.981 -25.527 -23.567 1.00 14.71 185 ARG B CA 1
ATOM 2662 C C . ARG C 1 172 ? 26.838 -24.582 -23.226 1.00 11.59 185 ARG B C 1
ATOM 2663 O O . ARG C 1 172 ? 26.961 -23.743 -22.324 1.00 12.65 185 ARG B O 1
ATOM 2671 N N . GLY C 1 173 ? 25.704 -24.723 -23.913 1.00 11.37 186 GLY B N 1
ATOM 2672 C CA . GLY C 1 173 ? 24.546 -23.917 -23.572 1.00 12.30 186 GLY B CA 1
ATOM 2673 C C . GLY C 1 173 ? 24.027 -24.216 -22.180 1.00 13.92 186 GLY B C 1
ATOM 2674 O O . GLY C 1 173 ? 23.611 -23.311 -21.455 1.00 13.72 186 GLY B O 1
ATOM 2675 N N . PHE C 1 174 ? 24.041 -25.493 -21.789 1.00 13.37 187 PHE B N 1
ATOM 2676 C CA . PHE C 1 174 ? 23.604 -25.838 -20.443 1.00 11.32 187 PHE B CA 1
ATOM 2677 C C . PHE C 1 174 ? 24.439 -25.125 -19.394 1.00 12.90 187 PHE B C 1
ATOM 2678 O O . PHE C 1 174 ? 23.908 -24.681 -18.370 1.00 13.41 187 PHE B O 1
ATOM 2686 N N . ILE C 1 175 ? 25.751 -25.023 -19.624 1.00 11.42 188 ILE B N 1
ATOM 2687 C CA . ILE C 1 175 ? 26.635 -24.385 -18.653 1.00 14.76 188 ILE B CA 1
ATOM 2688 C C . ILE C 1 175 ? 26.252 -22.923 -18.464 1.00 18.23 188 ILE B C 1
ATOM 2689 O O . ILE C 1 175 ? 26.234 -22.410 -17.337 1.00 19.61 188 ILE B O 1
ATOM 2694 N N . VAL C 1 176 ? 25.935 -22.230 -19.561 1.00 19.04 189 VAL B N 1
ATOM 2695 C CA . VAL C 1 176 ? 25.436 -20.859 -19.464 1.00 18.78 189 VAL B CA 1
ATOM 2696 C C . VAL C 1 176 ? 24.138 -20.827 -18.668 1.00 16.63 189 VAL B C 1
ATOM 2697 O O . VAL C 1 176 ? 23.928 -19.957 -17.814 1.00 16.39 189 VAL B O 1
ATOM 2701 N N . TYR C 1 177 ? 23.246 -21.782 -18.944 1.00 13.86 190 TYR B N 1
ATOM 2702 C CA . TYR C 1 177 ? 21.978 -21.875 -18.229 1.00 13.14 190 TYR B CA 1
ATOM 2703 C C . TYR C 1 177 ? 22.204 -22.159 -16.750 1.00 15.66 190 TYR B C 1
ATOM 2704 O O . TYR C 1 177 ? 21.637 -21.487 -15.882 1.00 16.17 190 TYR B O 1
ATOM 2713 N N . ALA C 1 178 ? 23.040 -23.154 -16.449 1.00 16.78 191 ALA B N 1
ATOM 2714 C CA . ALA C 1 178 ? 23.276 -23.534 -15.061 1.00 15.51 191 ALA B CA 1
ATOM 2715 C C . ALA C 1 178 ? 23.994 -22.431 -14.295 1.00 16.17 191 ALA B C 1
ATOM 2716 O O . ALA C 1 178 ? 23.690 -22.186 -13.121 1.00 16.87 191 ALA B O 1
ATOM 2718 N N . ASP C 1 179 ? 24.957 -21.762 -14.935 1.00 12.18 192 ASP B N 1
ATOM 2719 C CA . ASP C 1 179 ? 25.633 -20.648 -14.277 1.00 17.71 192 ASP B CA 1
ATOM 2720 C C . ASP C 1 179 ? 24.645 -19.559 -13.883 1.00 19.30 192 ASP B C 1
ATOM 2721 O O . ASP C 1 179 ? 24.794 -18.931 -12.830 1.00 20.24 192 ASP B O 1
ATOM 2726 N N . THR C 1 180 ? 23.632 -19.318 -14.719 1.00 20.63 193 THR B N 1
ATOM 2727 C CA . THR C 1 180 ? 22.608 -18.331 -14.385 1.00 20.78 193 THR B CA 1
ATOM 2728 C C . THR C 1 180 ? 21.791 -18.768 -13.174 1.00 25.88 193 THR B C 1
ATOM 2729 O O . THR C 1 180 ? 21.412 -17.938 -12.337 1.00 27.71 193 THR B O 1
ATOM 2733 N N . LEU C 1 181 ? 21.502 -20.066 -13.065 1.00 24.54 194 LEU B N 1
ATOM 2734 C CA . LEU C 1 181 ? 20.733 -20.561 -11.925 1.00 21.11 194 LEU B CA 1
ATOM 2735 C C . LEU C 1 181 ? 21.525 -20.440 -10.633 1.00 20.09 194 LEU B C 1
ATOM 2736 O O . LEU C 1 181 ? 20.991 -20.031 -9.595 1.00 23.38 194 LEU B O 1
ATOM 2741 N N . LEU C 1 182 ? 22.797 -20.837 -10.672 1.00 20.44 195 LEU B N 1
ATOM 2742 C CA . LEU C 1 182 ? 23.617 -20.798 -9.469 1.00 23.05 195 LEU B CA 1
ATOM 2743 C C . LEU C 1 182 ? 23.825 -19.369 -8.984 1.00 30.61 195 LEU B C 1
ATOM 2744 O O . LEU C 1 182 ? 24.025 -19.143 -7.785 1.00 36.54 195 LEU B O 1
ATOM 2749 N N . ARG C 1 183 ? 23.772 -18.392 -9.890 1.00 34.63 196 ARG B N 1
ATOM 2750 C CA . ARG C 1 183 ? 23.705 -16.999 -9.458 1.00 37.68 196 ARG B CA 1
ATOM 2751 C C . ARG C 1 183 ? 22.375 -16.698 -8.779 1.00 42.24 196 ARG B C 1
ATOM 2752 O O . ARG C 1 183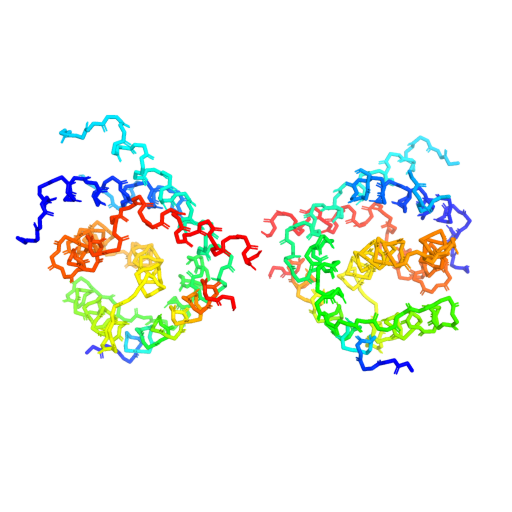 ? 22.315 -15.901 -7.835 1.00 42.51 196 ARG B O 1
ATOM 2760 N N . ALA C 1 184 ? 21.299 -17.323 -9.247 1.00 44.74 197 ALA B N 1
ATOM 2761 C CA . ALA C 1 184 ? 19.968 -17.088 -8.697 1.00 46.93 197 ALA B CA 1
ATOM 2762 C C . ALA C 1 184 ? 19.737 -17.925 -7.441 1.00 47.48 197 ALA B C 1
ATOM 2763 O O . ALA C 1 184 ? 20.211 -17.583 -6.359 1.00 48.89 197 ALA B O 1
ATOM 2765 N N . ALA D 2 1 ? 1.654 -48.872 -14.567 1.00 12.99 64 ALA C N 1
ATOM 2766 C CA . ALA D 2 1 ? 2.668 -48.713 -13.531 1.00 15.97 64 ALA C CA 1
ATOM 2767 C C . ALA D 2 1 ? 2.060 -48.279 -12.193 1.00 14.07 64 ALA C C 1
ATOM 2768 O O . ALA D 2 1 ? 0.876 -47.958 -12.104 1.00 16.87 64 ALA C O 1
ATOM 2770 N N . SER D 2 2 ? 2.887 -48.285 -11.155 1.00 12.77 65 SER C N 1
ATOM 2771 C CA . SER D 2 2 ? 2.438 -47.965 -9.810 1.00 12.69 65 SER C CA 1
ATOM 2772 C C . SER D 2 2 ? 2.002 -46.508 -9.714 1.00 15.83 65 SER C C 1
ATOM 2773 O O . SER D 2 2 ? 2.409 -45.658 -10.510 1.00 17.64 65 SER C O 1
ATOM 2776 N N . SER D 2 3 ? 1.160 -46.226 -8.714 1.00 15.81 66 SER C N 1
ATOM 2777 C CA . SER D 2 3 ? 0.845 -44.839 -8.384 1.00 17.06 66 SER C CA 1
ATOM 2778 C C . SER D 2 3 ? 2.112 -44.056 -8.084 1.00 16.38 66 SER C C 1
ATOM 2779 O O . SER D 2 3 ? 2.214 -42.863 -8.401 1.00 16.83 66 SER C O 1
ATOM 2782 N N . MET D 2 4 ? 3.084 -44.716 -7.450 1.00 14.32 67 MET C N 1
ATOM 2783 C CA . MET D 2 4 ? 4.319 -44.046 -7.064 1.00 15.64 67 MET C CA 1
ATOM 2784 C C . MET D 2 4 ? 5.064 -43.513 -8.280 1.00 13.30 67 MET C C 1
ATOM 2785 O O . MET D 2 4 ? 5.605 -42.404 -8.245 1.00 13.56 67 MET C O 1
ATOM 2790 N N . ALA D 2 5 ? 5.112 -44.296 -9.361 1.00 10.55 68 ALA C N 1
ATOM 2791 C CA . ALA D 2 5 ? 5.818 -43.867 -10.565 1.00 12.93 68 ALA C CA 1
ATOM 2792 C C . ALA D 2 5 ? 5.188 -42.612 -11.156 1.00 13.16 68 ALA C C 1
ATOM 2793 O O . ALA D 2 5 ? 5.894 -41.678 -11.550 1.00 14.24 68 ALA C O 1
ATOM 2795 N N . SER D 2 6 ? 3.856 -42.567 -11.219 1.00 12.50 69 SER C N 1
ATOM 2796 C CA . SER D 2 6 ? 3.191 -41.376 -11.743 1.00 14.25 69 SER C CA 1
ATOM 2797 C C . SER D 2 6 ? 3.367 -40.184 -10.807 1.00 11.48 69 SER C C 1
ATOM 2798 O O . SER D 2 6 ? 3.519 -39.045 -11.265 1.00 12.01 69 SER C O 1
ATOM 2801 N N . GLU D 2 7 ? 3.353 -40.421 -9.495 1.00 10.50 70 GLU C N 1
ATOM 2802 C CA . GLU D 2 7 ? 3.514 -39.315 -8.555 1.00 14.34 70 GLU C CA 1
ATOM 2803 C C . GLU D 2 7 ? 4.940 -38.775 -8.569 1.00 11.72 70 GLU C C 1
ATOM 2804 O O . GLU D 2 7 ? 5.153 -37.567 -8.415 1.00 13.01 70 GLU C O 1
ATOM 2810 N N . VAL D 2 8 ? 5.932 -39.653 -8.727 1.00 10.55 71 VAL C N 1
ATOM 2811 C CA . VAL D 2 8 ? 7.312 -39.190 -8.856 1.00 9.19 71 VAL C CA 1
ATOM 2812 C C . VAL D 2 8 ? 7.467 -38.382 -10.136 1.00 7.93 71 VAL C C 1
ATOM 2813 O O . VAL D 2 8 ? 8.072 -37.301 -10.148 1.00 8.55 71 VAL C O 1
ATOM 2817 N N . GLY D 2 9 ? 6.917 -38.896 -11.237 1.00 12.36 72 GLY C N 1
ATOM 2818 C CA . GLY D 2 9 ? 6.981 -38.160 -12.490 1.00 11.04 72 GLY C CA 1
ATOM 2819 C C . GLY D 2 9 ? 6.359 -36.781 -12.378 1.00 12.95 72 GLY C C 1
ATOM 2820 O O . GLY D 2 9 ? 6.934 -35.788 -12.829 1.00 12.10 72 GLY C O 1
ATOM 2821 N N . ARG D 2 10 ? 5.175 -36.702 -11.763 1.00 9.78 73 ARG C N 1
ATOM 2822 C CA . ARG D 2 10 ? 4.511 -35.411 -11.615 1.00 11.83 73 ARG C CA 1
ATOM 2823 C C . ARG D 2 10 ? 5.359 -34.446 -10.795 1.00 14.63 73 ARG C C 1
ATOM 2824 O O . ARG D 2 10 ? 5.446 -33.253 -11.114 1.00 15.72 73 ARG C O 1
ATOM 2832 N N . ARG D 2 11 ? 5.996 -34.944 -9.734 1.00 13.92 74 ARG C N 1
ATOM 2833 C CA . ARG D 2 11 ? 6.793 -34.075 -8.875 1.00 15.40 74 ARG C CA 1
ATOM 2834 C C . ARG D 2 11 ? 8.059 -33.603 -9.580 1.00 14.37 74 ARG C C 1
ATOM 2835 O O . ARG D 2 11 ? 8.476 -32.450 -9.410 1.00 15.06 74 ARG C O 1
ATOM 2843 N N . LEU D 2 12 ? 8.685 -34.472 -10.376 1.00 10.51 75 LEU C N 1
ATOM 2844 C CA . LEU D 2 12 ? 9.853 -34.054 -11.145 1.00 9.15 75 LEU C CA 1
ATOM 2845 C C . LEU D 2 12 ? 9.487 -32.978 -12.158 1.00 11.37 75 LEU C C 1
ATOM 2846 O O . LEU D 2 12 ? 10.250 -32.028 -12.374 1.00 10.93 75 LEU C O 1
ATOM 2851 N N . ALA D 2 13 ? 8.326 -33.109 -12.796 1.00 10.15 76 ALA C N 1
ATOM 2852 C CA . ALA D 2 13 ? 7.927 -32.087 -13.752 1.00 12.14 76 ALA C CA 1
ATOM 2853 C C . ALA D 2 13 ? 7.683 -30.752 -13.065 1.00 12.44 76 ALA C C 1
ATOM 2854 O O . ALA D 2 13 ? 7.958 -29.696 -13.648 1.00 12.45 76 ALA C O 1
ATOM 2856 N N . GLU D 2 14 ? 7.190 -30.778 -11.827 1.00 11.35 77 GLU C N 1
ATOM 2857 C CA . GLU D 2 14 ? 6.890 -29.537 -11.120 1.00 16.04 77 GLU C CA 1
ATOM 2858 C C . GLU D 2 14 ? 8.133 -28.938 -10.471 1.00 14.48 77 GLU C C 1
ATOM 2859 O O . GLU D 2 14 ? 8.340 -27.720 -10.536 1.00 16.38 77 GLU C O 1
ATOM 2865 N N . PHE D 2 15 ? 8.977 -29.768 -9.853 1.00 12.69 78 PHE C N 1
ATOM 2866 C CA . PHE D 2 15 ? 10.270 -29.272 -9.394 1.00 12.99 78 PHE C CA 1
ATOM 2867 C C . PHE D 2 15 ? 11.108 -28.797 -10.572 1.00 14.27 78 PHE C C 1
ATOM 2868 O O . PHE D 2 15 ? 11.862 -27.823 -10.455 1.00 14.30 78 PHE C O 1
ATOM 2876 N N . GLY D 2 16 ? 10.990 -29.480 -11.714 1.00 10.35 79 GLY C N 1
ATOM 2877 C CA . GLY D 2 16 ? 11.665 -29.014 -12.913 1.00 7.55 79 GLY C CA 1
ATOM 2878 C C . GLY D 2 16 ? 11.215 -27.623 -13.320 1.00 8.35 79 GLY C C 1
ATOM 2879 O O . GLY D 2 16 ? 12.035 -26.771 -13.667 1.00 10.32 79 GLY C O 1
ATOM 2880 N N . ASP D 2 17 ? 9.899 -27.378 -13.283 1.00 7.00 80 ASP C N 1
ATOM 2881 C CA . ASP D 2 17 ? 9.379 -26.048 -13.596 1.00 12.69 80 ASP C CA 1
ATOM 2882 C C . ASP D 2 17 ? 9.909 -25.009 -12.620 1.00 14.04 80 ASP C C 1
ATOM 2883 O O . ASP D 2 17 ? 10.229 -23.882 -13.014 1.00 16.25 80 ASP C O 1
ATOM 2888 N N . GLN D 2 18 ? 10.005 -25.370 -11.337 1.00 12.79 81 GLN C N 1
ATOM 2889 C CA . GLN D 2 18 ? 10.542 -24.446 -10.344 1.00 17.98 81 GLN C CA 1
ATOM 2890 C C . GLN D 2 18 ? 12.012 -24.156 -10.599 1.00 18.28 81 GLN C C 1
ATOM 2891 O O . GLN D 2 18 ? 12.462 -23.016 -10.434 1.00 16.86 81 GLN C O 1
ATOM 2897 N N . VAL D 2 19 ? 12.783 -25.181 -10.975 1.00 14.58 82 VAL C N 1
ATOM 2898 C CA . VAL D 2 19 ? 14.189 -24.963 -11.301 1.00 15.27 82 VAL C CA 1
ATOM 2899 C C . VAL D 2 19 ? 14.309 -24.028 -12.495 1.00 14.80 82 VAL C C 1
ATOM 2900 O O . VAL D 2 19 ? 15.086 -23.064 -12.474 1.00 14.01 82 VAL C O 1
ATOM 2904 N N . ASP D 2 20 ? 13.516 -24.281 -13.541 1.00 15.63 83 ASP C N 1
ATOM 2905 C CA . ASP D 2 20 ? 13.623 -23.498 -14.767 1.00 13.30 83 ASP C CA 1
ATOM 2906 C C . ASP D 2 20 ? 13.245 -22.044 -14.530 1.00 14.68 83 ASP C C 1
ATOM 2907 O O . ASP D 2 20 ? 13.872 -21.138 -15.088 1.00 14.37 83 ASP C O 1
ATOM 2912 N N . GLY D 2 21 ? 12.243 -21.798 -13.684 1.00 15.39 84 GLY C N 1
ATOM 2913 C CA . GLY D 2 21 ? 11.807 -20.431 -13.449 1.00 16.87 84 GLY C CA 1
ATOM 2914 C C . GLY D 2 21 ? 12.901 -19.533 -12.904 1.00 17.65 84 GLY C C 1
ATOM 2915 O O . GLY D 2 21 ? 12.851 -18.311 -13.081 1.00 17.51 84 GLY C O 1
ATOM 2916 N N . GLN D 2 22 ? 13.905 -20.117 -12.246 1.00 16.69 85 GLN C N 1
ATOM 2917 C CA . GLN D 2 22 ? 15.006 -19.334 -11.700 1.00 17.71 85 GLN C CA 1
ATOM 2918 C C . GLN D 2 22 ? 15.930 -18.786 -12.780 1.00 19.12 85 GLN C C 1
ATOM 2919 O O . GLN D 2 22 ? 16.638 -17.801 -12.533 1.00 18.49 85 GLN C O 1
ATOM 2925 N N . PHE D 2 23 ? 15.951 -19.404 -13.962 1.00 17.01 86 PHE C N 1
ATOM 2926 C CA . PHE D 2 23 ? 16.731 -18.854 -15.064 1.00 16.15 86 PHE C CA 1
ATOM 2927 C C . PHE D 2 23 ? 16.170 -17.514 -15.511 1.00 18.39 86 PHE C C 1
ATOM 2928 O O . PHE D 2 23 ? 16.928 -16.630 -15.924 1.00 17.25 86 PHE C O 1
ATOM 2936 N N . TYR D 2 24 ? 14.851 -17.352 -15.430 1.00 20.19 87 TYR C N 1
ATOM 2937 C CA . TYR D 2 24 ? 14.172 -16.122 -15.798 1.00 24.19 87 TYR C CA 1
ATOM 2938 C C . TYR D 2 24 ? 14.054 -15.153 -14.626 1.00 31.84 87 TYR C C 1
ATOM 2939 O O . TYR D 2 24 ? 13.322 -14.163 -14.729 1.00 33.20 87 TYR C O 1
ATOM 2948 N N . GLN D 2 25 ? 14.780 -15.409 -13.536 1.00 33.06 88 GLN C N 1
ATOM 2949 C CA . GLN D 2 25 ? 14.711 -14.625 -12.301 1.00 36.74 88 GLN C CA 1
ATOM 2950 C C . GLN D 2 25 ? 13.319 -14.707 -11.690 1.00 38.61 88 GLN C C 1
ATOM 2951 O O . GLN D 2 25 ? 12.966 -15.714 -11.074 1.00 40.69 88 GLN C O 1
#

InterPro domains:
  IPR002475 Bcl2-like [PS50062] (109-186)
  IPR026298 Bcl-2 family [PR01862] (119-131)
  IPR026298 Bcl-2 family [PR01862] (132-160)
  IPR026298 Bcl-2 family [PR01862] (161-185)
  IPR026298 Bcl-2 family [PTHR11256] (52-192)
  IPR026298 Bcl-2 family [cd06845] (31-190)
  IPR036834 Bcl-2-like superfamily [G3DSA:1.10.437.10] (24-193)
  IPR036834 Bcl-2-like superfamily [SSF56854] (33-226)
  IPR046371 Bcl-2, Bcl-2 homology region 1-3 [PF00452] (109-184)
  IPR046371 Bcl-2, Bcl-2 homology region 1-3 [SM00337] (84-184)